Protein AF-A0A2E4S2G3-F1 (afdb_monomer)

Mean predicted aligned error: 15.34 Å

Sequence (545 aa):
MKIKRIRISRFRSIFEADEELLDFNVMVGQNNHGKTNIFEAIHWFFKGYGRGETVENIRFCEADTNEPVSVELTFTGLQQAIDEMSNATKQRALRELLADSDQIIIRRNSDQEGGKKRELWVDSSETWQNPMGADGTWGDLLPALEYIHTSVRLSDVGGYKKSSPISEMLSGVLVAIIESNPLYGEFKAKFSELFGSDDSAVRVKLNEIGDRVQVYLQKQFPDGANVRFDVQNPVFDDLLKNFETEIDDGVVTAAEAKGDGMQRALMLSIVQAYADHRRESELARKFIFLIDEAELHLHPTAQRALKTALMEIAEQGEQVLVNTHSSVLVTDDAPQQRLFQVRKNAGRTSFSAIGVAEKQSIVFELLGGSPADLLLPRNFIIVEGRSDCEFLRCIIRRFYPEEGQGIEVLFAGGDIEEQERSLHAVHKMLVPITSSANPIYKERVVVLCDLPNDTPRVQQKYSQFRAGYPYLSVDQQLFILPKHSIEEYYPAPWTKNADEVREMTGPGQKVGYASEVANEITLQDFEAQMPVVADCIRSSIQLAF

Secondary structure (DSSP, 8-state):
-EEEEEEEEEETTEEEEEEE--SEEEEE--TTSSHHHHHHHHHHHHH-S-TT--HHHHB-TTS-TTSPPEEEEEEE-HHHHHHT-S-HHHHHHHHHHHTT-SEEEEEEETTSTTTT-EEEEEGGGTEEE-TTSTHHHHHHHSPEEEEE-TT--HHHHSS--TT-HHHHHHHHHHHHHHHT-HHHHHHHHHHHHHHT-TT-HHHHHHHHHHHHHHHHHHTT--SS-------PPPPHHHHHTT---EEESSSEEEGGGS-HHHHHHHHHHHHHHHHHHHHHTT----EEEEETTTTTT--HHHHHHHHHHHHHHHHTT-EEEEEE--HHHHHS--TTEEEEEEEEETTEEEEEEPPHHHHHHHHHHHHTSSTTTTT--SEEEEESSHHHHHHHHHHHHHH-TTTTTTEEEEE----TT-HHHHHHHHHHHHHHHHSTT--TTTTT-EEEEPPPPS-HHHHHHHHHHHHH-HHHHHTT-EEE-SSSSSTTTSPTTSPPPHHHHHH--STTHHHHHHHHHHHH--HHHHHHH-HHHHHHHHHHHHTT-

pLDDT: mean 82.02, std 11.65, range [42.62, 98.19]

Radius of gyration: 34.07 Å; Cα contacts (8 Å, |Δi|>4): 837; chains: 1; bounding box: 75×56×113 Å

Structure (mmCIF, N/CA/C/O backbone):
data_AF-A0A2E4S2G3-F1
#
_entry.id   AF-A0A2E4S2G3-F1
#
loop_
_atom_site.group_PDB
_atom_site.id
_atom_site.type_symbol
_atom_site.label_atom_id
_atom_site.label_alt_id
_atom_site.label_comp_id
_atom_site.label_asym_id
_atom_site.label_entity_id
_atom_site.label_seq_id
_atom_site.pdbx_PDB_ins_code
_atom_site.Cartn_x
_atom_site.Cartn_y
_atom_site.Cartn_z
_atom_site.occupancy
_atom_site.B_iso_or_equiv
_atom_site.auth_seq_id
_atom_site.auth_comp_id
_atom_site.auth_asym_id
_atom_site.auth_atom_id
_atom_site.pdbx_PDB_model_num
ATOM 1 N N . MET A 1 1 ? -18.043 -8.458 7.275 1.00 88.56 1 MET A N 1
ATOM 2 C CA . MET A 1 1 ? -18.234 -7.103 6.705 1.00 88.56 1 MET A CA 1
ATOM 3 C C . MET A 1 1 ? -16.923 -6.491 6.244 1.00 88.56 1 MET A C 1
ATOM 5 O O . MET A 1 1 ? -15.903 -6.753 6.870 1.00 88.56 1 MET A O 1
ATOM 9 N N . LYS A 1 2 ? -16.974 -5.631 5.219 1.00 93.25 2 LYS A N 1
ATOM 10 C CA . LYS A 1 2 ? -15.844 -4.836 4.692 1.00 93.25 2 LYS A CA 1
ATOM 11 C C . LYS A 1 2 ? -16.297 -3.403 4.387 1.00 93.25 2 LYS A C 1
ATOM 13 O O . LYS A 1 2 ? -17.487 -3.194 4.164 1.00 93.25 2 LYS A O 1
ATOM 18 N N . ILE A 1 3 ? -15.389 -2.425 4.369 1.00 96.69 3 ILE A N 1
ATOM 19 C CA . ILE A 1 3 ? -15.693 -1.053 3.928 1.00 96.69 3 ILE A CA 1
ATOM 20 C C . ILE A 1 3 ? -15.823 -1.052 2.404 1.00 96.69 3 ILE A C 1
ATOM 22 O O . ILE A 1 3 ? -14.866 -1.335 1.692 1.00 96.69 3 ILE A O 1
ATOM 26 N N . LYS A 1 4 ? -16.989 -0.680 1.887 1.00 96.88 4 LYS A N 1
ATOM 27 C CA . LYS A 1 4 ? -17.246 -0.530 0.454 1.00 96.88 4 LYS A CA 1
ATOM 28 C C . LYS A 1 4 ? -16.969 0.880 -0.056 1.00 96.88 4 LYS A C 1
ATOM 30 O O . LYS A 1 4 ? -16.568 1.043 -1.205 1.00 96.88 4 LYS A O 1
ATOM 35 N N . ARG A 1 5 ? -17.190 1.900 0.772 1.00 97.69 5 ARG A N 1
ATOM 36 C CA . ARG A 1 5 ? -17.031 3.311 0.399 1.00 97.69 5 ARG A CA 1
ATOM 37 C C . ARG A 1 5 ? -16.612 4.136 1.603 1.00 97.69 5 ARG A C 1
ATOM 39 O O . ARG A 1 5 ? -17.087 3.884 2.710 1.00 97.69 5 ARG A O 1
ATOM 46 N N . ILE A 1 6 ? -15.742 5.109 1.370 1.00 97.94 6 ILE A N 1
ATOM 47 C CA . ILE A 1 6 ? -15.262 6.058 2.368 1.00 97.94 6 ILE A CA 1
ATOM 48 C C . ILE A 1 6 ? -15.567 7.483 1.917 1.00 97.94 6 ILE A C 1
ATOM 50 O O . ILE A 1 6 ? -15.241 7.874 0.799 1.00 97.94 6 ILE A O 1
ATOM 54 N N . ARG A 1 7 ? -16.156 8.262 2.822 1.00 98.19 7 ARG A N 1
ATOM 55 C CA . ARG A 1 7 ? -16.374 9.698 2.681 1.00 98.19 7 ARG A CA 1
ATOM 56 C C . ARG A 1 7 ? -15.722 10.435 3.835 1.00 98.19 7 ARG A C 1
ATOM 58 O O . ARG A 1 7 ? -15.984 10.139 4.998 1.00 98.19 7 ARG A O 1
ATOM 65 N N . ILE A 1 8 ? -14.862 11.390 3.512 1.00 97.62 8 ILE A N 1
ATOM 66 C CA . ILE A 1 8 ? -14.138 12.206 4.488 1.00 97.62 8 ILE A CA 1
ATOM 67 C C . ILE A 1 8 ? -14.486 13.663 4.228 1.00 97.62 8 ILE A C 1
ATOM 69 O O . ILE A 1 8 ? -14.394 14.130 3.096 1.00 97.62 8 ILE A O 1
ATOM 73 N N . SER A 1 9 ? -14.826 14.399 5.280 1.00 96.25 9 SER A N 1
ATOM 74 C CA . SER A 1 9 ? -15.109 15.830 5.218 1.00 96.25 9 SER A CA 1
ATOM 75 C C . SER A 1 9 ? -14.334 16.559 6.313 1.00 96.25 9 SER A C 1
ATOM 77 O O . SER A 1 9 ? -14.427 16.215 7.492 1.00 96.25 9 SER A O 1
ATOM 79 N N . ARG A 1 10 ? -13.579 17.586 5.909 1.00 95.69 10 ARG A N 1
ATOM 80 C CA . ARG A 1 10 ? -12.846 18.521 6.784 1.00 95.69 10 ARG A CA 1
ATOM 81 C C . ARG A 1 10 ? -11.845 17.878 7.745 1.00 95.69 10 ARG A C 1
ATOM 83 O O . ARG A 1 10 ? -11.639 18.384 8.844 1.00 95.69 10 ARG A O 1
ATOM 90 N N . PHE A 1 11 ? -11.175 16.811 7.325 1.00 95.31 11 PHE A N 1
ATOM 91 C CA . PHE A 1 11 ? -10.205 16.097 8.153 1.00 95.31 11 PHE A CA 1
ATOM 92 C C . PHE A 1 11 ? -8.759 16.438 7.760 1.00 95.31 11 PHE A C 1
ATOM 94 O O . PHE A 1 11 ? -8.279 16.047 6.698 1.00 95.31 11 PHE A O 1
ATOM 101 N N . ARG A 1 12 ? -8.022 17.128 8.633 1.00 94.56 12 ARG A N 1
ATOM 102 C CA . ARG A 1 12 ? -6.607 17.517 8.492 1.00 94.56 12 ARG A CA 1
ATOM 103 C C . ARG A 1 12 ? -6.299 18.219 7.168 1.00 94.56 12 ARG A C 1
ATOM 105 O O . ARG A 1 12 ? -6.559 19.402 7.037 1.00 94.56 12 ARG A O 1
ATOM 112 N N . SER A 1 13 ? -5.716 17.540 6.181 1.00 94.69 13 SER A N 1
ATOM 113 C CA . SER A 1 13 ? -5.469 18.127 4.851 1.00 94.69 13 SER A CA 1
ATOM 114 C C . SER A 1 13 ? -6.558 17.796 3.828 1.00 94.69 13 SER A C 1
ATOM 116 O O . SER A 1 13 ? -6.514 18.306 2.714 1.00 94.69 13 SER A O 1
ATOM 118 N N . ILE A 1 14 ? -7.528 16.954 4.180 1.00 95.94 14 ILE A N 1
ATOM 119 C CA . ILE A 1 14 ? -8.613 16.497 3.313 1.00 95.94 14 ILE A CA 1
ATOM 120 C C . ILE A 1 14 ? -9.820 17.412 3.526 1.00 95.94 14 ILE A C 1
ATOM 122 O O . ILE A 1 14 ? -10.479 17.376 4.566 1.00 95.94 14 ILE A O 1
ATOM 126 N N . PHE A 1 15 ? -10.113 18.243 2.528 1.00 94.50 15 PHE A N 1
ATOM 127 C CA . PHE A 1 15 ? -11.312 19.079 2.538 1.00 94.50 15 PHE A CA 1
ATOM 128 C C . PHE A 1 15 ? -12.563 18.222 2.318 1.00 94.50 15 PHE A C 1
ATOM 130 O O . PHE A 1 15 ? -13.515 18.305 3.094 1.00 94.50 15 PHE A O 1
ATOM 137 N N . GLU A 1 16 ? -12.527 17.376 1.291 1.00 95.12 16 GLU A N 1
ATOM 138 C CA . GLU A 1 16 ? -13.563 16.411 0.942 1.00 95.12 16 GLU A CA 1
ATOM 139 C C . GLU A 1 16 ? -12.926 15.263 0.148 1.00 95.12 16 GLU A C 1
ATOM 141 O O . GLU A 1 16 ? -12.012 15.499 -0.647 1.00 95.12 16 GLU A O 1
ATOM 146 N N . ALA A 1 17 ? -13.381 14.036 0.376 1.00 96.25 17 ALA A N 1
ATOM 147 C CA . ALA A 1 17 ? -13.040 12.877 -0.436 1.00 96.25 17 ALA A CA 1
ATOM 148 C C . ALA A 1 17 ? -14.184 11.863 -0.404 1.00 96.25 17 ALA A C 1
ATOM 150 O O . ALA A 1 17 ? -14.823 11.703 0.636 1.00 96.25 17 ALA A O 1
ATOM 151 N N . ASP A 1 18 ? -14.417 11.180 -1.521 1.00 97.31 18 ASP A N 1
ATOM 152 C CA . ASP A 1 18 ? -15.487 10.198 -1.671 1.00 97.31 18 ASP A CA 1
ATOM 153 C C . ASP A 1 18 ? -15.059 9.106 -2.656 1.00 97.31 18 ASP A C 1
ATOM 155 O O . ASP A 1 18 ? -15.034 9.328 -3.864 1.00 97.31 18 ASP A O 1
ATOM 159 N N . GLU A 1 19 ? -14.692 7.937 -2.135 1.00 97.31 19 GLU A N 1
ATOM 160 C CA . GLU A 1 19 ? -14.089 6.869 -2.931 1.00 97.31 19 GLU A CA 1
ATOM 161 C C . GLU A 1 19 ? -14.604 5.485 -2.529 1.00 97.31 19 GLU A C 1
ATOM 163 O O . GLU A 1 19 ? -14.859 5.188 -1.359 1.00 97.31 19 GLU A O 1
ATOM 168 N N . GLU A 1 20 ? -14.733 4.603 -3.517 1.00 96.75 20 GLU A N 1
ATOM 169 C CA . GLU A 1 20 ? -15.118 3.207 -3.311 1.00 96.75 20 GLU A CA 1
ATOM 170 C C . GLU A 1 20 ? -13.898 2.309 -3.128 1.00 96.75 20 GLU A C 1
ATOM 172 O O . GLU A 1 20 ? -12.987 2.321 -3.950 1.00 96.75 20 GLU A O 1
ATOM 177 N N . LEU A 1 21 ? -13.928 1.433 -2.132 1.00 96.44 21 LEU A N 1
ATOM 178 C CA . LEU A 1 21 ? -12.846 0.506 -1.817 1.00 96.44 21 LEU A CA 1
ATOM 179 C C . LEU A 1 21 ? -13.147 -0.917 -2.320 1.00 96.44 21 LEU A C 1
ATOM 181 O O . LEU A 1 21 ? -14.303 -1.295 -2.543 1.00 96.44 21 LEU A O 1
ATOM 185 N N . LEU A 1 22 ? -12.083 -1.699 -2.499 1.00 95.19 22 LEU A N 1
ATOM 186 C CA . LEU A 1 22 ? -12.114 -3.150 -2.719 1.00 95.19 22 LEU A CA 1
ATOM 187 C C . LEU A 1 22 ? -11.501 -3.885 -1.516 1.00 95.19 22 LEU A C 1
ATOM 189 O O . LEU A 1 22 ? -11.355 -3.310 -0.434 1.00 95.19 22 LEU A O 1
ATOM 193 N N . ASP A 1 23 ? -11.159 -5.158 -1.690 1.00 94.25 23 ASP A N 1
ATOM 194 C CA . ASP A 1 23 ? -10.577 -5.990 -0.637 1.00 94.25 23 ASP A CA 1
ATOM 195 C C . ASP A 1 23 ? -9.110 -5.627 -0.378 1.00 94.25 23 ASP A C 1
ATOM 197 O O . ASP A 1 23 ? -8.688 -5.567 0.775 1.00 94.25 23 ASP A O 1
ATOM 201 N N . PHE A 1 24 ? -8.362 -5.295 -1.436 1.00 94.75 24 PHE A N 1
ATOM 202 C CA . PHE A 1 24 ? -6.985 -4.817 -1.355 1.00 94.75 24 PHE A CA 1
ATOM 203 C C . PHE A 1 24 ? -6.878 -3.410 -1.956 1.00 94.75 24 PHE A C 1
ATOM 205 O O . PHE A 1 24 ? -7.146 -3.202 -3.138 1.00 94.75 24 PHE A O 1
ATOM 212 N N . ASN A 1 25 ? -6.499 -2.413 -1.160 1.00 95.75 25 ASN A N 1
ATOM 213 C CA . ASN A 1 25 ? -6.420 -1.019 -1.603 1.00 95.75 25 ASN A CA 1
ATOM 214 C C . ASN A 1 25 ? -5.016 -0.479 -1.374 1.00 95.75 25 ASN A C 1
ATOM 216 O O . ASN A 1 25 ? -4.486 -0.601 -0.274 1.00 95.75 25 ASN A O 1
ATOM 220 N N . VAL A 1 26 ? -4.429 0.150 -2.389 1.00 94.44 26 VAL A N 1
ATOM 221 C CA . VAL A 1 26 ? -3.081 0.718 -2.304 1.00 94.44 26 VAL A CA 1
ATOM 222 C C . VAL A 1 26 ? -3.136 2.210 -2.599 1.00 94.44 26 VAL A C 1
ATOM 224 O O . VAL A 1 26 ? -3.452 2.625 -3.713 1.00 94.44 26 VAL A O 1
ATOM 227 N N . MET A 1 27 ? -2.812 3.018 -1.598 1.00 94.75 27 MET A N 1
ATOM 228 C CA . MET A 1 27 ? -2.711 4.467 -1.675 1.00 94.75 27 MET A CA 1
ATOM 229 C C . MET A 1 27 ? -1.272 4.858 -1.995 1.00 94.75 27 MET A C 1
ATOM 231 O O . MET A 1 27 ? -0.350 4.610 -1.222 1.00 94.75 27 MET A O 1
ATOM 235 N N . VAL A 1 28 ? -1.089 5.511 -3.132 1.00 92.06 28 VAL A N 1
ATOM 236 C CA . VAL A 1 28 ? 0.209 5.830 -3.716 1.00 92.06 28 VAL A CA 1
ATOM 237 C C . VAL A 1 28 ? 0.354 7.330 -3.861 1.00 92.06 28 VAL A C 1
ATOM 239 O O . VAL A 1 28 ? -0.552 7.996 -4.346 1.00 92.06 28 VAL A O 1
ATOM 242 N N . GLY A 1 29 ? 1.502 7.886 -3.502 1.00 87.00 29 GLY A N 1
ATOM 243 C CA . GLY A 1 29 ? 1.764 9.308 -3.716 1.00 87.00 29 GLY A CA 1
ATOM 244 C C . GLY A 1 29 ? 2.917 9.809 -2.873 1.00 87.00 29 GLY A C 1
ATOM 245 O O . GLY A 1 29 ? 3.297 9.159 -1.907 1.00 87.00 29 GLY A O 1
ATOM 246 N N . GLN A 1 30 ? 3.462 10.970 -3.220 1.00 82.94 30 GLN A N 1
ATOM 247 C CA . GLN A 1 30 ? 4.662 11.549 -2.611 1.00 82.94 30 GLN A CA 1
ATOM 248 C C . GLN A 1 30 ? 4.543 11.864 -1.112 1.00 82.94 30 GLN A C 1
ATOM 250 O O . GLN A 1 30 ? 3.463 11.859 -0.505 1.00 82.94 30 GLN A O 1
ATOM 255 N N . ASN A 1 31 ? 5.701 12.040 -0.463 1.00 83.19 31 ASN A N 1
ATOM 256 C CA . ASN A 1 31 ? 5.769 12.263 0.980 1.00 83.19 31 ASN A CA 1
ATOM 257 C C . ASN A 1 31 ? 5.012 13.548 1.324 1.00 83.19 31 ASN A C 1
ATOM 259 O O . ASN A 1 31 ? 4.954 14.473 0.514 1.00 83.19 31 ASN A O 1
ATOM 263 N N . ASN A 1 32 ? 4.386 13.608 2.503 1.00 83.81 32 ASN A N 1
ATOM 264 C CA . ASN A 1 32 ? 3.630 14.786 2.956 1.00 83.81 32 ASN A CA 1
ATOM 265 C C . ASN A 1 32 ? 2.383 15.154 2.101 1.00 83.81 32 ASN A C 1
ATOM 267 O O . ASN A 1 32 ? 1.794 16.225 2.269 1.00 83.81 32 ASN A O 1
ATOM 271 N N . HIS A 1 33 ? 1.929 14.264 1.206 1.00 89.56 33 HIS A N 1
ATOM 272 C CA . HIS A 1 33 ? 0.718 14.487 0.400 1.00 89.56 33 HIS A CA 1
ATOM 273 C C . HIS A 1 33 ? -0.584 14.090 1.111 1.00 89.56 33 HIS A C 1
ATOM 275 O O . HIS A 1 33 ? -1.664 14.356 0.594 1.00 89.56 33 HIS A O 1
ATOM 281 N N . GLY A 1 34 ? -0.503 13.521 2.319 1.00 89.69 34 GLY A N 1
ATOM 282 C CA . GLY A 1 34 ? -1.664 13.223 3.164 1.00 89.69 34 GLY A CA 1
ATOM 283 C C . GLY A 1 34 ? -2.180 11.783 3.094 1.00 89.69 34 GLY A C 1
ATOM 284 O O . GLY A 1 34 ? -3.299 11.543 3.531 1.00 89.69 34 GLY A O 1
ATOM 285 N N . LYS A 1 35 ? -1.380 10.820 2.609 1.00 92.62 35 LYS A N 1
ATOM 286 C CA . LYS A 1 35 ? -1.728 9.383 2.640 1.00 92.62 35 LYS A CA 1
ATOM 287 C C . LYS A 1 35 ? -2.080 8.904 4.049 1.00 92.62 35 LYS A C 1
ATOM 289 O O . LYS A 1 35 ? -3.156 8.357 4.261 1.00 92.62 35 LYS A O 1
ATOM 294 N N . THR A 1 36 ? -1.220 9.207 5.020 1.00 92.94 36 THR A N 1
ATOM 295 C CA . THR A 1 36 ? -1.452 8.893 6.434 1.00 92.94 36 THR A CA 1
ATOM 296 C C . THR A 1 36 ? -2.723 9.570 6.953 1.00 92.94 36 THR A C 1
ATOM 298 O O . THR A 1 36 ? -3.463 8.953 7.700 1.00 92.94 36 THR A O 1
ATOM 301 N N . ASN A 1 37 ? -3.088 10.773 6.483 1.00 94.31 37 ASN A N 1
ATOM 302 C CA . ASN A 1 37 ? -4.339 11.426 6.905 1.00 94.31 37 ASN A CA 1
ATOM 303 C C . ASN A 1 37 ? -5.600 10.640 6.505 1.00 94.31 37 ASN A C 1
ATOM 305 O O . ASN A 1 37 ? -6.600 10.730 7.210 1.00 94.31 37 ASN A O 1
ATOM 309 N N . ILE A 1 38 ? -5.555 9.853 5.423 1.00 96.06 38 ILE A N 1
ATOM 310 C CA . ILE A 1 38 ? -6.656 8.954 5.038 1.00 96.06 38 ILE A CA 1
ATOM 311 C C . ILE A 1 38 ? -6.795 7.832 6.076 1.00 96.06 38 ILE A C 1
ATOM 313 O O . ILE A 1 38 ? -7.898 7.545 6.538 1.00 96.06 38 ILE A O 1
ATOM 317 N N . PHE A 1 39 ? -5.680 7.226 6.490 1.00 95.62 39 PHE A N 1
ATOM 318 C CA . PHE A 1 39 ? -5.677 6.166 7.507 1.00 95.62 39 PHE A CA 1
ATOM 319 C C . PHE A 1 39 ? -6.069 6.694 8.878 1.00 95.62 39 PHE A C 1
ATOM 321 O O . PHE A 1 39 ? -6.838 6.056 9.585 1.00 95.62 39 PHE A O 1
ATOM 328 N N . GLU A 1 40 ? -5.625 7.896 9.216 1.00 94.19 40 GLU A N 1
ATOM 329 C CA . GLU A 1 40 ? -5.965 8.578 10.460 1.00 94.19 40 GLU A CA 1
ATOM 330 C C . GLU A 1 40 ? -7.454 8.931 10.527 1.00 94.19 40 GLU A C 1
ATOM 332 O O . GLU A 1 40 ? -8.051 8.845 11.597 1.00 94.19 40 GLU A O 1
ATOM 337 N N . ALA A 1 41 ? -8.085 9.252 9.392 1.00 95.75 41 ALA A N 1
ATOM 338 C CA . ALA A 1 41 ? -9.531 9.452 9.315 1.00 95.75 41 ALA A CA 1
ATOM 339 C C . ALA A 1 41 ? -10.299 8.150 9.607 1.00 95.75 41 ALA A C 1
ATOM 341 O O . ALA A 1 41 ? -11.246 8.148 10.399 1.00 95.75 41 ALA A O 1
ATOM 342 N N . ILE A 1 42 ? -9.861 7.024 9.028 1.00 96.25 42 ILE A N 1
ATOM 343 C CA . ILE A 1 42 ? -10.426 5.694 9.318 1.00 96.25 42 ILE A CA 1
ATOM 344 C C . ILE A 1 42 ? -10.176 5.324 10.785 1.00 96.25 42 ILE A C 1
ATOM 346 O O . ILE A 1 42 ? -11.089 4.902 11.492 1.00 96.25 42 ILE A O 1
ATOM 350 N N . HIS A 1 43 ? -8.961 5.530 11.283 1.00 93.50 43 HIS A N 1
ATOM 351 C CA . HIS A 1 43 ? -8.602 5.256 12.667 1.00 93.50 43 HIS A CA 1
ATOM 352 C C . HIS A 1 43 ? -9.463 6.062 13.647 1.00 93.50 43 HIS A C 1
ATOM 354 O O . HIS A 1 43 ? -10.034 5.487 14.577 1.00 93.50 43 HIS A O 1
ATOM 360 N N . TRP A 1 44 ? -9.653 7.361 13.394 1.00 93.50 44 TRP A N 1
ATOM 361 C CA . TRP A 1 44 ? -10.540 8.217 14.179 1.00 93.50 44 TRP A CA 1
ATOM 362 C C . TRP A 1 44 ? -11.990 7.726 14.145 1.00 93.50 44 TRP A C 1
ATOM 364 O O . TRP A 1 44 ? -12.641 7.679 15.189 1.00 93.50 44 TRP A O 1
ATOM 374 N N . PHE A 1 45 ? -12.496 7.274 12.993 1.00 94.00 45 PHE A N 1
ATOM 375 C CA . PHE A 1 45 ? -13.824 6.661 12.912 1.00 94.00 45 PHE A CA 1
ATOM 376 C C . PHE A 1 45 ? -13.973 5.478 13.892 1.00 94.00 45 PHE A C 1
ATOM 378 O O . PHE A 1 45 ? -14.968 5.404 14.625 1.00 94.00 45 PHE A O 1
ATOM 385 N N . PHE A 1 46 ? -12.983 4.582 13.961 1.00 90.31 46 PHE A N 1
ATOM 386 C CA . PHE A 1 46 ? -13.041 3.389 14.815 1.00 90.31 46 PHE A CA 1
ATOM 387 C C . PHE A 1 46 ? -12.752 3.667 16.295 1.00 90.31 46 PHE A C 1
ATOM 389 O O . PHE A 1 46 ? -13.466 3.143 17.152 1.00 90.31 46 PHE A O 1
ATOM 396 N N . LYS A 1 47 ? -11.722 4.459 16.609 1.00 87.81 47 LYS A N 1
ATOM 397 C CA . LYS A 1 47 ? -11.190 4.622 17.975 1.00 87.81 47 LYS A CA 1
ATOM 398 C C . LYS A 1 47 ? -11.576 5.950 18.637 1.00 87.81 47 LYS A C 1
ATOM 400 O O . LYS A 1 47 ? -11.502 6.056 19.858 1.00 87.81 47 LYS A O 1
ATOM 405 N N . GLY A 1 48 ? -12.045 6.934 17.869 1.00 89.06 48 GLY A N 1
ATOM 406 C CA . GLY A 1 48 ? -12.286 8.294 18.350 1.00 89.06 48 GLY A CA 1
ATOM 407 C C . GLY A 1 48 ? -10.986 9.068 18.575 1.00 89.06 48 GLY A C 1
ATOM 408 O O . GLY A 1 48 ? -9.967 8.768 17.959 1.00 89.06 48 GLY A O 1
ATOM 409 N N . TYR A 1 49 ? -11.034 10.083 19.439 1.00 86.50 49 TYR A N 1
ATOM 410 C CA . TYR A 1 49 ? -9.872 10.919 19.751 1.00 86.50 49 TYR A CA 1
ATOM 411 C C . TYR A 1 49 ? -8.819 10.181 20.573 1.00 86.50 49 TYR A C 1
ATOM 413 O O . TYR A 1 49 ? -9.137 9.492 21.548 1.00 86.50 49 TYR A O 1
ATOM 421 N N . GLY A 1 50 ? -7.554 10.412 20.226 1.00 80.50 50 GLY A N 1
ATOM 422 C CA . GLY A 1 50 ? -6.420 10.034 21.056 1.00 80.50 50 GLY A CA 1
ATOM 423 C C . GLY A 1 50 ? -6.388 10.774 22.400 1.00 80.50 50 GLY A C 1
ATOM 424 O O . GLY A 1 50 ? -7.109 11.744 22.651 1.00 80.50 50 GLY A O 1
ATOM 425 N N . ARG A 1 51 ? -5.510 10.331 23.307 1.00 76.88 51 ARG A N 1
ATOM 426 C CA . ARG A 1 51 ? -5.353 10.959 24.627 1.00 76.88 51 ARG A CA 1
ATOM 427 C C . ARG A 1 51 ? -4.859 12.404 24.478 1.00 76.88 51 ARG A C 1
ATOM 429 O O . ARG A 1 51 ? -3.715 12.625 24.104 1.00 76.88 51 ARG A O 1
ATOM 436 N N . GLY A 1 52 ? -5.706 13.367 24.841 1.00 79.25 52 GLY A N 1
ATOM 437 C CA . GLY A 1 52 ? -5.400 14.801 24.739 1.00 79.25 52 GLY A CA 1
ATOM 438 C C . GLY A 1 52 ? -5.629 15.400 23.347 1.00 79.25 52 GLY A C 1
ATOM 439 O O . GLY A 1 52 ? -5.385 16.588 23.166 1.00 79.25 52 GLY A O 1
ATOM 440 N N . GLU A 1 53 ? -6.112 14.605 22.391 1.00 85.44 53 GLU A N 1
ATOM 441 C CA . GLU A 1 53 ? -6.520 15.074 21.068 1.00 85.44 53 GLU A CA 1
ATOM 442 C C . GLU A 1 53 ? -7.943 15.654 21.120 1.00 85.44 53 GLU A C 1
ATOM 444 O O . GLU A 1 53 ? -8.802 15.199 21.879 1.00 85.44 53 GLU A O 1
ATOM 449 N N . THR A 1 54 ? -8.193 16.678 20.310 1.00 87.88 54 THR A N 1
ATOM 450 C CA . THR A 1 54 ? -9.473 17.385 20.187 1.00 87.88 54 THR A CA 1
ATOM 451 C C . THR A 1 54 ? -9.841 17.572 18.716 1.00 87.88 54 THR A C 1
ATOM 453 O O . THR A 1 54 ? -9.012 17.351 17.831 1.00 87.88 54 THR A O 1
ATOM 456 N N . VAL A 1 55 ? -11.068 18.027 18.438 1.00 89.06 55 VAL A N 1
ATOM 457 C CA . VAL A 1 55 ? -11.515 18.330 17.065 1.00 89.06 55 VAL A CA 1
ATOM 458 C C . VAL A 1 55 ? -10.571 19.300 16.351 1.00 89.06 55 VAL A C 1
ATOM 460 O O . VAL A 1 55 ? -10.269 19.106 15.180 1.00 89.06 55 VAL A O 1
ATOM 463 N N . GLU A 1 56 ? -10.017 20.280 17.065 1.00 87.94 56 GLU A N 1
ATOM 464 C CA . GLU A 1 56 ? -9.112 21.281 16.491 1.00 87.94 56 GLU A CA 1
ATOM 465 C C . GLU A 1 56 ? -7.788 20.675 16.007 1.00 87.94 56 GLU A C 1
ATOM 467 O O . GLU A 1 56 ? -7.158 21.208 15.099 1.00 87.94 56 GLU A O 1
ATOM 472 N N . ASN A 1 57 ? -7.376 19.526 16.552 1.00 89.75 57 ASN A N 1
ATOM 473 C CA . ASN A 1 57 ? -6.181 18.819 16.086 1.00 89.75 57 ASN A CA 1
ATOM 474 C C . ASN A 1 57 ? -6.405 18.082 14.757 1.00 89.75 57 ASN A C 1
ATOM 476 O O . ASN A 1 57 ? -5.442 17.802 14.043 1.00 89.75 57 ASN A O 1
ATOM 480 N N . ILE A 1 58 ? -7.658 17.756 14.431 1.00 91.88 58 ILE A N 1
ATOM 481 C CA . ILE A 1 58 ? -8.024 16.983 13.237 1.00 91.88 58 ILE A CA 1
ATOM 482 C C . ILE A 1 58 ? -8.820 17.796 12.215 1.00 91.88 58 ILE A C 1
ATOM 484 O O . ILE A 1 58 ? -9.100 17.286 11.135 1.00 91.88 58 ILE A O 1
ATOM 488 N N . ARG A 1 59 ? -9.195 19.037 12.528 1.00 92.69 59 ARG A N 1
ATOM 489 C CA . ARG A 1 59 ? -9.958 19.924 11.648 1.00 92.69 59 ARG A CA 1
ATOM 490 C C . ARG A 1 59 ? -9.106 20.383 10.469 1.00 92.69 59 ARG A C 1
ATOM 492 O O . ARG A 1 59 ? -7.917 20.670 10.605 1.00 92.69 59 ARG A O 1
ATOM 499 N N . PHE A 1 60 ? -9.729 20.470 9.298 1.00 91.38 60 PHE A N 1
ATOM 500 C CA . PHE A 1 60 ? -9.110 21.091 8.135 1.00 91.38 60 PHE A CA 1
ATOM 501 C C . PHE A 1 60 ? -8.838 22.576 8.387 1.00 91.38 60 PHE A C 1
ATOM 503 O O . PHE A 1 60 ? -9.726 23.300 8.822 1.00 91.38 60 PHE A O 1
ATOM 510 N N . CYS A 1 61 ? -7.617 23.039 8.112 1.00 83.69 61 CYS A N 1
ATOM 511 C CA . CYS A 1 61 ? -7.141 24.342 8.589 1.00 83.69 61 CYS A CA 1
ATOM 512 C C . CYS A 1 61 ? -7.937 25.555 8.076 1.00 83.69 61 CYS A C 1
ATOM 514 O O . CYS A 1 61 ? -7.961 26.576 8.755 1.00 83.69 61 CYS A O 1
ATOM 516 N N . GLU A 1 62 ? -8.582 25.458 6.910 1.00 84.19 62 GLU A N 1
ATOM 517 C CA . GLU A 1 62 ? -9.428 26.532 6.359 1.00 84.19 62 GLU A CA 1
ATOM 518 C C . GLU A 1 62 ? -10.932 26.284 6.581 1.00 84.19 62 GLU A C 1
ATOM 520 O O . GLU A 1 62 ? -11.754 27.019 6.039 1.00 84.19 62 GLU A O 1
ATOM 525 N N . ALA A 1 63 ? -11.311 25.235 7.318 1.00 82.69 63 ALA A N 1
ATOM 526 C CA . ALA A 1 63 ? -12.711 24.957 7.623 1.00 82.69 63 ALA A CA 1
ATOM 527 C C . ALA A 1 63 ? -13.204 25.876 8.744 1.00 82.69 63 ALA A C 1
ATOM 529 O O . ALA A 1 63 ? -12.501 26.094 9.732 1.00 82.69 63 ALA A O 1
ATOM 530 N N . ASP A 1 64 ? -14.435 26.370 8.613 1.00 83.12 64 ASP A N 1
ATOM 531 C CA . ASP A 1 64 ? -15.110 27.100 9.686 1.00 83.12 64 ASP A CA 1
ATOM 532 C C . ASP A 1 64 ? -15.250 26.186 10.920 1.00 83.12 64 ASP A C 1
ATOM 534 O O . ASP A 1 64 ? -15.434 24.971 10.798 1.00 83.12 64 ASP A O 1
ATOM 538 N N . THR A 1 65 ? -15.173 26.751 12.125 1.00 81.12 65 THR A N 1
ATOM 539 C CA . THR A 1 65 ? -15.413 26.005 13.368 1.00 81.12 65 THR A CA 1
ATOM 540 C C . THR A 1 65 ? -16.843 25.471 13.454 1.00 81.12 65 THR A C 1
ATOM 542 O O . THR A 1 65 ? -17.068 24.472 14.138 1.00 81.12 65 THR A O 1
ATOM 545 N N . ASN A 1 66 ? -17.780 26.085 12.723 1.00 82.75 66 ASN A N 1
ATOM 546 C CA . ASN A 1 66 ? -19.169 25.648 12.588 1.00 82.75 66 ASN A CA 1
ATOM 547 C C . ASN A 1 66 ? -19.370 24.504 11.578 1.00 82.75 66 ASN A C 1
ATOM 549 O O . ASN A 1 66 ? -20.452 23.925 11.536 1.00 82.75 66 ASN A O 1
ATOM 553 N N . GLU A 1 67 ? -18.375 24.182 10.745 1.00 87.12 67 GLU A N 1
ATOM 554 C CA . GLU A 1 67 ? -18.449 23.025 9.847 1.00 87.12 67 GLU A CA 1
ATOM 555 C C . GLU A 1 67 ? -17.941 21.771 10.576 1.00 87.12 67 GLU A C 1
ATOM 557 O O . GLU A 1 67 ? -16.789 21.756 11.016 1.00 87.12 67 GLU A O 1
ATOM 562 N N . PRO A 1 68 ? -18.728 20.692 10.712 1.00 90.69 68 PRO A N 1
ATOM 563 C CA . PRO A 1 68 ? -18.250 19.497 11.391 1.00 90.69 68 PRO A CA 1
ATOM 564 C C . PRO A 1 68 ? -17.168 18.756 10.603 1.00 90.69 68 PRO A C 1
ATOM 566 O O . PRO A 1 68 ? -17.229 18.624 9.379 1.00 90.69 68 PRO A O 1
ATOM 569 N N . VAL A 1 69 ? -16.227 18.163 11.336 1.00 94.44 69 VAL A N 1
ATOM 570 C CA . VAL A 1 69 ? -15.360 17.101 10.818 1.00 94.44 69 VAL A CA 1
ATOM 571 C C . VAL A 1 69 ? -16.167 15.809 10.787 1.00 94.44 69 VAL A C 1
ATOM 573 O O . VAL A 1 69 ? -16.802 15.444 11.780 1.00 94.44 69 VAL A O 1
ATOM 576 N N . SER A 1 70 ? -16.156 15.107 9.657 1.00 95.38 70 SER A N 1
ATOM 577 C CA . SER A 1 70 ? -16.973 13.911 9.469 1.00 95.38 70 SER A CA 1
ATOM 578 C C . SER A 1 70 ? -16.237 12.834 8.687 1.00 95.38 70 SER A C 1
ATOM 580 O O . SER A 1 70 ? -15.595 13.113 7.676 1.00 95.38 70 SER A O 1
ATOM 582 N N . VAL A 1 71 ? -16.374 11.589 9.138 1.00 97.00 71 VAL A N 1
ATOM 583 C CA . VAL A 1 71 ? -15.954 10.396 8.398 1.00 97.00 71 VAL A CA 1
ATOM 584 C C . VAL A 1 71 ? -17.139 9.447 8.332 1.00 97.00 71 VAL A C 1
ATOM 586 O O . VAL A 1 71 ? -17.676 9.044 9.365 1.00 97.00 71 VAL A O 1
ATOM 589 N N . GLU A 1 72 ? -17.549 9.113 7.117 1.00 97.00 72 GLU A N 1
ATOM 590 C CA . GLU A 1 72 ? -18.649 8.212 6.796 1.00 97.00 72 GLU A CA 1
ATOM 591 C C . GLU A 1 72 ? -18.096 6.986 6.068 1.00 97.00 72 GLU A C 1
ATOM 593 O O . GLU A 1 72 ? -17.365 7.103 5.085 1.00 97.00 72 GLU A O 1
ATOM 598 N N . LEU A 1 73 ? -18.443 5.802 6.567 1.00 97.44 73 LEU A N 1
ATOM 599 C CA . LEU A 1 73 ? -18.060 4.520 5.996 1.00 97.44 73 LEU A CA 1
ATOM 600 C C . LEU A 1 73 ? -19.320 3.728 5.656 1.00 97.44 73 LEU A C 1
ATOM 602 O O . LEU A 1 73 ? -20.182 3.502 6.508 1.00 97.44 73 LEU A O 1
ATOM 606 N N . THR A 1 74 ? -19.404 3.280 4.407 1.00 96.94 74 THR A N 1
ATOM 607 C CA . THR A 1 74 ? -20.396 2.290 3.976 1.00 96.94 74 THR A CA 1
ATOM 608 C C . THR A 1 74 ? -19.773 0.910 4.085 1.00 96.94 74 THR A C 1
ATOM 610 O O . THR A 1 74 ? -18.716 0.681 3.495 1.00 96.94 74 THR A O 1
ATOM 613 N N . PHE A 1 75 ? -20.414 -0.012 4.796 1.00 95.06 75 PHE A N 1
ATOM 614 C CA . PHE A 1 75 ? -19.988 -1.406 4.905 1.00 95.06 75 PHE A CA 1
ATOM 615 C C . PHE A 1 75 ? -20.919 -2.335 4.119 1.00 95.06 75 PHE A C 1
ATOM 617 O O . PHE A 1 75 ? -22.111 -2.060 4.010 1.00 95.06 75 PHE A O 1
ATOM 624 N N . THR A 1 76 ? -20.376 -3.439 3.604 1.00 93.75 76 THR A N 1
ATOM 625 C CA . THR A 1 76 ? -21.105 -4.552 2.957 1.00 93.75 76 THR A CA 1
ATOM 626 C C . THR A 1 76 ? -20.934 -5.854 3.738 1.00 93.75 76 THR A C 1
ATOM 628 O O . THR A 1 76 ? -19.996 -5.978 4.535 1.00 93.75 76 THR A O 1
ATOM 631 N N . GLY A 1 77 ? -21.792 -6.850 3.489 1.00 90.06 77 GLY A N 1
ATOM 632 C CA . GLY A 1 77 ? -21.814 -8.117 4.224 1.00 90.06 77 GLY A CA 1
ATOM 633 C C . GLY A 1 77 ? -22.466 -7.982 5.599 1.00 90.06 77 GLY A C 1
ATOM 634 O O . GLY A 1 77 ? -22.009 -8.612 6.558 1.00 90.06 77 GLY A O 1
ATOM 635 N N . LEU A 1 78 ? -23.455 -7.089 5.716 1.00 89.25 78 LEU A N 1
ATOM 636 C CA . LEU A 1 78 ? -24.170 -6.809 6.958 1.00 89.25 78 LEU A CA 1
ATOM 637 C C . LEU A 1 78 ? -24.929 -8.041 7.448 1.00 89.25 78 LEU A C 1
ATOM 639 O O . LEU A 1 78 ? -24.864 -8.349 8.635 1.00 89.25 78 LEU A O 1
ATOM 643 N N . GLN A 1 79 ? -25.627 -8.748 6.556 1.00 88.00 79 GLN A N 1
ATOM 644 C CA . GLN A 1 79 ? -26.507 -9.850 6.958 1.00 88.00 79 GLN A CA 1
ATOM 645 C C . GLN A 1 79 ? -25.711 -10.990 7.595 1.00 88.00 79 GLN A C 1
ATOM 647 O O . GLN A 1 79 ? -26.036 -11.440 8.691 1.00 88.00 79 GLN A O 1
ATOM 652 N N . GLN A 1 80 ? -24.590 -11.362 6.974 1.00 86.12 80 GLN A N 1
ATOM 653 C CA . GLN A 1 80 ? -23.668 -12.342 7.544 1.00 86.12 80 GLN A CA 1
ATOM 654 C C . GLN A 1 80 ? -23.132 -11.892 8.912 1.00 86.12 80 GLN A C 1
ATOM 656 O O . GLN A 1 80 ? -23.104 -12.679 9.854 1.00 86.12 80 GLN A O 1
ATOM 661 N N . ALA A 1 81 ? -22.742 -10.621 9.055 1.00 84.88 81 ALA A N 1
ATOM 662 C CA . ALA A 1 81 ? -22.236 -10.131 10.334 1.00 84.88 81 ALA A CA 1
ATOM 663 C C . ALA A 1 81 ? -23.309 -10.112 11.428 1.00 84.88 81 ALA A C 1
ATOM 665 O O . ALA A 1 81 ? -22.983 -10.374 12.579 1.00 84.88 81 ALA A O 1
ATOM 666 N N . ILE A 1 82 ? -24.572 -9.837 11.083 1.00 85.31 82 ILE A N 1
ATOM 667 C CA . ILE A 1 82 ? -25.712 -9.954 12.000 1.00 85.31 82 ILE A CA 1
ATOM 668 C C . ILE A 1 82 ? -25.900 -11.415 12.435 1.00 85.31 82 ILE A C 1
ATOM 670 O O . ILE A 1 82 ? -26.171 -11.668 13.609 1.00 85.31 82 ILE A O 1
ATOM 674 N N . ASP A 1 83 ? -25.755 -12.380 11.528 1.00 84.12 83 ASP A N 1
ATOM 675 C CA . ASP A 1 83 ? -25.894 -13.814 11.823 1.00 84.12 83 ASP A CA 1
ATOM 676 C C . ASP A 1 83 ? -24.824 -14.326 12.789 1.00 84.12 83 ASP A C 1
ATOM 678 O O . ASP A 1 83 ? -25.119 -15.130 13.672 1.00 84.12 83 ASP A O 1
ATOM 682 N N . GLU A 1 84 ? -23.609 -13.799 12.664 1.00 79.88 84 GLU A N 1
ATOM 683 C CA . GLU A 1 84 ? -22.441 -14.150 13.474 1.00 79.88 84 GLU A CA 1
ATOM 684 C C . GLU A 1 84 ? -22.391 -13.416 14.836 1.00 79.88 84 GLU A C 1
ATOM 686 O O . GLU A 1 84 ? -21.499 -13.670 15.650 1.00 79.88 84 GLU A O 1
ATOM 691 N N . MET A 1 85 ? -23.341 -12.515 15.130 1.00 78.94 85 MET A N 1
ATOM 692 C CA . MET A 1 85 ? -23.371 -11.786 16.405 1.00 78.94 85 MET A CA 1
ATOM 693 C C . MET A 1 85 ? -23.661 -12.704 17.596 1.00 78.94 85 MET A C 1
ATOM 695 O O . MET A 1 85 ? -24.652 -13.429 17.632 1.00 78.94 85 MET A O 1
ATOM 699 N N . SER A 1 86 ? -22.878 -12.552 18.665 1.00 75.31 86 SER A N 1
ATOM 700 C CA . SER A 1 86 ? -23.069 -13.299 19.917 1.00 75.31 86 SER A CA 1
ATOM 701 C C . SER A 1 86 ? -24.296 -12.859 20.733 1.00 75.31 86 SER A C 1
ATOM 703 O O . SER A 1 86 ? -24.835 -13.634 21.523 1.00 75.31 86 SER A O 1
ATOM 705 N N . ASN A 1 87 ? -24.756 -11.611 20.576 1.00 80.19 87 ASN A N 1
ATOM 706 C CA . ASN A 1 87 ? -25.852 -11.043 21.364 1.00 80.19 87 ASN A CA 1
ATOM 707 C C . ASN A 1 87 ? -27.186 -11.072 20.599 1.00 80.19 87 ASN A C 1
ATOM 709 O O . ASN A 1 87 ? -27.467 -10.186 19.789 1.00 80.19 87 ASN A O 1
ATOM 713 N N . ALA A 1 88 ? -28.045 -12.038 20.937 1.00 80.75 88 ALA A N 1
ATOM 714 C CA . ALA A 1 88 ? -29.341 -12.253 20.284 1.00 80.75 88 ALA A CA 1
ATOM 715 C C . ALA A 1 88 ? -30.298 -11.042 20.353 1.00 80.75 88 ALA A C 1
ATOM 717 O O . ALA A 1 88 ? -31.079 -10.802 19.430 1.00 80.75 88 ALA A O 1
ATOM 718 N N . THR A 1 89 ? -30.241 -10.243 21.425 1.00 79.88 89 THR A N 1
ATOM 719 C CA . THR A 1 89 ? -31.086 -9.046 21.577 1.00 79.88 89 THR A CA 1
ATOM 720 C C . THR A 1 89 ? -30.667 -7.949 20.601 1.00 79.88 89 THR A C 1
ATOM 722 O O . THR A 1 89 ? -31.518 -7.370 19.925 1.00 79.88 89 THR A O 1
ATOM 725 N N . LYS A 1 90 ? -29.356 -7.685 20.491 1.00 79.44 90 LYS A N 1
ATOM 726 C CA . LYS A 1 90 ? -28.803 -6.724 19.521 1.00 79.44 90 LYS A CA 1
ATOM 727 C C . LYS A 1 90 ? -29.042 -7.197 18.085 1.00 79.44 90 LYS A C 1
ATOM 729 O O . LYS A 1 90 ? -29.442 -6.399 17.244 1.00 79.44 90 LYS A O 1
ATOM 734 N N . GLN A 1 91 ? -28.862 -8.494 17.833 1.00 82.88 91 GLN A N 1
ATOM 735 C CA . GLN A 1 91 ? -29.114 -9.125 16.538 1.00 82.88 91 GLN A CA 1
ATOM 736 C C . GLN A 1 91 ? -30.554 -8.887 16.063 1.00 82.88 91 GLN A C 1
ATOM 738 O O . GLN A 1 91 ? -30.768 -8.400 14.954 1.00 82.88 91 GLN A O 1
ATOM 743 N N . ARG A 1 92 ? -31.552 -9.174 16.911 1.00 83.38 92 ARG A N 1
ATOM 744 C CA . ARG A 1 92 ? -32.966 -8.964 16.569 1.00 83.38 92 ARG A CA 1
ATOM 745 C C . ARG A 1 92 ? -33.276 -7.498 16.273 1.00 83.38 92 ARG A C 1
ATOM 747 O O . ARG A 1 92 ? -33.960 -7.209 15.297 1.00 83.38 92 ARG A O 1
ATOM 754 N N . ALA A 1 93 ? -32.754 -6.585 17.086 1.00 81.50 93 ALA A N 1
ATOM 755 C CA . ALA A 1 93 ? -32.968 -5.160 16.889 1.00 81.50 93 ALA A CA 1
ATOM 756 C C . ALA A 1 93 ? -32.368 -4.635 15.578 1.00 81.50 93 ALA A C 1
ATOM 758 O O . ALA A 1 93 ? -33.004 -3.842 14.889 1.00 81.50 93 ALA A O 1
ATOM 759 N N . LEU A 1 94 ? -31.166 -5.092 15.215 1.00 81.56 94 LEU A N 1
ATOM 760 C CA . LEU A 1 94 ? -30.537 -4.728 13.946 1.00 81.56 94 LEU A CA 1
ATOM 761 C C . LEU A 1 94 ? -31.311 -5.293 12.752 1.00 81.56 94 LEU A C 1
ATOM 763 O O . LEU A 1 94 ? -31.503 -4.569 11.781 1.00 81.56 94 LEU A O 1
ATOM 767 N N . ARG A 1 95 ? -31.830 -6.527 12.841 1.00 84.56 95 ARG A N 1
ATOM 768 C CA . ARG A 1 95 ? -32.706 -7.100 11.802 1.00 84.56 95 ARG A CA 1
ATOM 769 C C . ARG A 1 95 ? -33.999 -6.306 11.621 1.00 84.56 95 ARG A C 1
ATOM 771 O O . ARG A 1 95 ? -34.413 -6.070 10.493 1.00 84.56 95 ARG A O 1
ATOM 778 N N . GLU A 1 96 ? -34.630 -5.882 12.715 1.00 83.25 96 GLU A N 1
ATOM 779 C CA . GLU A 1 96 ? -35.848 -5.060 12.658 1.00 83.25 96 GLU A CA 1
ATOM 780 C C . GLU A 1 96 ? -35.576 -3.668 12.059 1.00 83.25 96 GLU A C 1
ATOM 782 O O . GLU A 1 96 ? -36.429 -3.128 11.359 1.00 83.25 96 GLU A O 1
ATOM 787 N N . LEU A 1 97 ? -34.389 -3.099 12.301 1.00 79.44 97 LEU A N 1
ATOM 788 C CA . LEU A 1 97 ? -34.030 -1.749 11.861 1.00 79.44 97 LEU A CA 1
ATOM 789 C C . LEU A 1 97 ? -33.466 -1.687 10.429 1.00 79.44 97 LEU A C 1
ATOM 791 O O . LEU A 1 97 ? -33.695 -0.697 9.740 1.00 79.44 97 LEU A O 1
ATOM 795 N N . LEU A 1 98 ? -32.730 -2.714 9.990 1.00 79.50 98 LEU A N 1
ATOM 796 C CA . LEU A 1 98 ? -31.987 -2.732 8.717 1.00 79.50 98 LEU A CA 1
ATOM 797 C C . LEU A 1 98 ? -32.539 -3.730 7.681 1.00 79.50 98 LEU A C 1
ATOM 799 O O . LEU A 1 98 ? -32.029 -3.779 6.561 1.00 79.50 98 LEU A O 1
ATOM 803 N N . ALA A 1 99 ? -33.604 -4.466 8.024 1.00 74.50 99 ALA A N 1
ATOM 804 C CA . ALA A 1 99 ? -34.342 -5.375 7.140 1.00 74.50 99 ALA A CA 1
ATOM 805 C C . ALA A 1 99 ? -33.415 -6.256 6.267 1.00 74.50 99 ALA A C 1
ATOM 807 O O . ALA A 1 99 ? -32.453 -6.823 6.783 1.00 74.50 99 ALA A O 1
ATOM 808 N N . ASP A 1 100 ? -33.703 -6.365 4.964 1.00 78.88 100 ASP A N 1
ATOM 809 C CA . ASP A 1 100 ? -32.969 -7.191 3.990 1.00 78.88 100 ASP A CA 1
ATOM 810 C C . ASP A 1 100 ? -31.753 -6.474 3.359 1.00 78.88 100 ASP A C 1
ATOM 812 O O . ASP A 1 100 ? -31.169 -6.971 2.394 1.00 78.88 100 ASP A O 1
ATOM 816 N N . SER A 1 101 ? -31.359 -5.291 3.852 1.00 85.62 101 SER A N 1
ATOM 817 C CA . SER A 1 101 ? -30.191 -4.582 3.313 1.00 85.62 101 SER A CA 1
ATOM 818 C C . SER A 1 101 ? -28.905 -5.335 3.650 1.00 85.62 101 SER A C 1
ATOM 820 O O . SER A 1 101 ? -28.678 -5.688 4.804 1.00 85.62 101 SER A O 1
ATOM 822 N N . ASP A 1 102 ? -28.015 -5.538 2.679 1.00 90.00 102 ASP A N 1
ATOM 823 C CA . ASP A 1 102 ? -26.659 -6.038 2.956 1.00 90.00 102 ASP A CA 1
ATOM 824 C C . ASP A 1 102 ? -25.648 -4.906 3.226 1.00 90.00 102 ASP A C 1
ATOM 826 O O . ASP A 1 102 ? -24.464 -5.151 3.469 1.00 90.00 102 ASP A O 1
ATOM 830 N N . GLN A 1 103 ? -26.112 -3.652 3.194 1.00 92.25 103 GLN A N 1
ATOM 831 C CA . GLN A 1 103 ? -25.289 -2.469 3.413 1.00 92.25 103 GLN A CA 1
ATOM 832 C C . GLN A 1 103 ? -25.713 -1.680 4.645 1.00 92.25 103 GLN A C 1
ATOM 834 O O . GLN A 1 103 ? -26.897 -1.564 4.964 1.00 92.25 103 GLN A O 1
ATOM 839 N N . ILE A 1 104 ? -24.718 -1.092 5.305 1.00 91.50 104 ILE A N 1
ATOM 840 C CA . ILE A 1 104 ? -24.901 -0.191 6.440 1.00 91.50 104 ILE A CA 1
ATOM 841 C C . ILE A 1 104 ? -23.995 1.029 6.277 1.00 91.50 104 ILE A C 1
ATOM 843 O O . ILE A 1 104 ? -22.810 0.889 5.973 1.00 91.50 104 ILE A O 1
ATOM 847 N N . ILE A 1 105 ? -24.539 2.229 6.483 1.00 93.69 105 ILE A N 1
ATOM 848 C CA . ILE A 1 105 ? -23.778 3.481 6.417 1.00 93.69 105 ILE A CA 1
ATOM 849 C C . ILE A 1 105 ? -23.651 4.037 7.829 1.00 93.69 105 ILE A C 1
ATOM 851 O O . ILE A 1 105 ? -24.648 4.313 8.495 1.00 93.69 105 ILE A O 1
ATOM 855 N N . ILE A 1 106 ? -22.416 4.208 8.288 1.00 93.44 106 ILE A N 1
ATOM 856 C CA . ILE A 1 106 ? -22.120 4.711 9.626 1.00 93.44 106 ILE A CA 1
ATOM 857 C C . ILE A 1 106 ? -21.224 5.930 9.501 1.00 93.44 106 ILE A C 1
ATOM 859 O O . ILE A 1 106 ? -20.293 5.954 8.698 1.00 93.44 106 ILE A O 1
ATOM 863 N N . ARG A 1 107 ? -21.461 6.927 10.346 1.00 93.75 107 ARG A N 1
ATOM 864 C CA . ARG A 1 107 ? -20.686 8.160 10.395 1.00 93.75 107 ARG A CA 1
ATOM 865 C C . ARG A 1 107 ? -20.203 8.450 11.805 1.00 93.75 107 ARG A C 1
ATOM 867 O O . ARG A 1 107 ? -20.915 8.218 12.778 1.00 93.75 107 ARG A O 1
ATOM 874 N N . ARG A 1 108 ? -19.000 9.007 11.917 1.00 92.94 108 ARG A N 1
ATOM 875 C CA . ARG A 1 108 ? -18.536 9.730 13.105 1.00 92.94 108 ARG A CA 1
ATOM 876 C C . ARG A 1 108 ? -18.441 11.208 12.746 1.00 92.94 108 ARG A C 1
ATOM 878 O O . ARG A 1 108 ? -17.817 11.554 11.747 1.00 92.94 108 ARG A O 1
ATOM 885 N N . ASN A 1 109 ? -19.071 12.058 13.549 1.00 90.75 109 ASN A N 1
ATOM 886 C CA . ASN A 1 109 ? -19.184 13.492 13.300 1.00 90.75 109 ASN A CA 1
ATOM 887 C C . ASN A 1 109 ? -18.771 14.275 14.555 1.00 90.75 109 ASN A C 1
ATOM 889 O O . ASN A 1 109 ? -19.165 13.907 15.662 1.00 90.75 109 ASN A O 1
ATOM 893 N N . SER A 1 110 ? -17.981 15.340 14.399 1.00 89.56 110 SER A N 1
ATOM 894 C CA . SER A 1 110 ? -17.460 16.132 15.519 1.00 89.56 110 SER A CA 1
ATOM 895 C C . SER A 1 110 ? -18.528 16.812 16.374 1.00 89.56 110 SER A C 1
ATOM 897 O O . SER A 1 110 ? -18.298 16.991 17.568 1.00 89.56 110 SER A O 1
ATOM 899 N N . ASP A 1 111 ? -19.685 17.158 15.811 1.00 84.69 111 ASP A N 1
ATOM 900 C CA . ASP A 1 111 ? -20.745 17.875 16.532 1.00 84.69 111 ASP A CA 1
ATOM 901 C C . ASP A 1 111 ? -21.500 16.957 17.499 1.00 84.69 111 ASP A C 1
ATOM 903 O O . ASP A 1 111 ? -22.079 17.402 18.491 1.00 84.69 111 ASP A O 1
ATOM 907 N N . GLN A 1 112 ? -21.453 15.648 17.255 1.00 75.38 112 GLN A N 1
ATOM 908 C CA . GLN A 1 112 ? -22.194 14.658 18.025 1.00 75.38 112 GLN A CA 1
ATOM 909 C C . GLN A 1 112 ? -21.393 14.205 19.245 1.00 75.38 112 GLN A C 1
ATOM 911 O O . GLN A 1 112 ? -20.433 13.436 19.148 1.00 75.38 112 GLN A O 1
ATOM 916 N N . GLU A 1 113 ? -21.780 14.729 20.412 1.00 70.44 113 GLU A N 1
ATOM 917 C CA . GLU A 1 113 ? -21.094 14.534 21.700 1.00 70.44 113 GLU A CA 1
ATOM 918 C C . GLU A 1 113 ? -19.575 14.778 21.627 1.00 70.44 113 GLU A C 1
ATOM 920 O O . GLU A 1 113 ? -18.775 14.089 22.270 1.00 70.44 113 GLU A O 1
ATOM 925 N N . GLY A 1 114 ? -19.173 15.763 20.818 1.00 69.56 114 GLY A N 1
ATOM 926 C CA . GLY A 1 114 ? -17.772 16.100 20.604 1.00 69.56 114 GLY A CA 1
ATOM 927 C C . GLY A 1 114 ? -17.005 14.971 19.924 1.00 69.56 114 GLY A C 1
ATOM 928 O O . GLY A 1 114 ? -15.942 14.615 20.417 1.00 69.56 114 GLY A O 1
ATOM 929 N N . GLY A 1 115 ? -17.557 14.358 18.868 1.00 72.94 115 GLY A N 1
ATOM 930 C CA . GLY A 1 115 ? -16.930 13.317 18.039 1.00 72.94 115 GLY A CA 1
ATOM 931 C C . GLY A 1 115 ? -16.720 11.962 18.713 1.00 72.94 115 GLY A C 1
ATOM 932 O O . GLY A 1 115 ? -15.964 11.127 18.207 1.00 72.94 115 GLY A O 1
ATOM 933 N N . LYS A 1 116 ? -17.362 11.724 19.861 1.00 74.69 116 LYS A N 1
ATOM 934 C CA . LYS A 1 116 ? -17.204 10.479 20.626 1.00 74.69 116 LYS A CA 1
ATOM 935 C C . LYS A 1 116 ? -18.052 9.338 20.091 1.00 74.69 116 LYS A C 1
ATOM 937 O O . LYS A 1 116 ? -17.584 8.203 20.140 1.00 74.69 116 LYS A O 1
ATOM 942 N N . LYS A 1 117 ? -19.239 9.642 19.567 1.00 82.62 117 LYS A N 1
ATOM 943 C CA . LYS A 1 117 ? -20.225 8.644 19.151 1.00 82.62 117 LYS A CA 1
ATOM 944 C C . LYS A 1 117 ? -20.296 8.482 17.639 1.00 82.62 117 LYS A C 1
ATOM 946 O O . LYS A 1 117 ? -20.039 9.417 16.882 1.00 82.62 117 LYS A O 1
ATOM 951 N N . ARG A 1 118 ? -20.671 7.274 17.222 1.00 89.25 118 ARG A N 1
ATOM 952 C CA . ARG A 1 118 ? -21.039 6.944 15.841 1.00 89.25 118 ARG A CA 1
ATOM 953 C C . ARG A 1 118 ? -22.553 6.932 15.667 1.00 89.25 118 ARG A C 1
ATOM 955 O O . ARG A 1 118 ? -23.285 6.549 16.582 1.00 89.25 118 ARG A O 1
ATOM 962 N N . GLU A 1 119 ? -22.987 7.306 14.476 1.00 89.62 119 GLU A N 1
ATOM 963 C CA . GLU A 1 119 ? -24.379 7.346 14.044 1.00 89.62 119 GLU A CA 1
ATOM 964 C C . GLU A 1 119 ? -24.571 6.454 12.822 1.00 89.62 119 GLU A C 1
ATOM 966 O O . GLU A 1 119 ? -23.691 6.343 11.973 1.00 89.62 119 GLU A O 1
ATOM 971 N N . LEU A 1 120 ? -25.744 5.850 12.731 1.00 89.12 120 LEU A N 1
ATOM 972 C CA . LEU A 1 120 ? -26.214 5.039 11.626 1.00 89.12 120 LEU A CA 1
ATOM 973 C C . LEU A 1 120 ? -27.165 5.867 10.758 1.00 89.12 120 LEU A C 1
ATOM 975 O O . LEU A 1 120 ? -28.039 6.559 11.285 1.00 89.12 120 LEU A O 1
ATOM 979 N N . TRP A 1 121 ? -27.013 5.770 9.442 1.00 90.19 121 TRP A N 1
ATOM 980 C CA . TRP A 1 121 ? -28.021 6.235 8.498 1.00 90.19 121 TRP A CA 1
ATOM 981 C C . TRP A 1 121 ? -29.207 5.267 8.476 1.00 90.19 121 TRP A C 1
ATOM 983 O O . TRP A 1 121 ? -29.022 4.064 8.287 1.00 90.19 121 TRP A O 1
ATOM 993 N N . VAL A 1 122 ? -30.419 5.784 8.675 1.00 84.69 122 VAL A N 1
ATOM 994 C CA . VAL A 1 122 ? -31.651 4.988 8.656 1.00 84.69 122 VAL A CA 1
ATOM 995 C C . VAL A 1 122 ? -32.518 5.437 7.486 1.00 84.69 122 VAL A C 1
ATOM 997 O O . VAL A 1 122 ? -33.088 6.528 7.522 1.00 84.69 122 VAL A O 1
ATOM 1000 N N . ASP A 1 123 ? -32.646 4.579 6.471 1.00 80.69 123 ASP A N 1
ATOM 1001 C CA . ASP A 1 123 ? -33.369 4.898 5.230 1.00 80.69 123 ASP A CA 1
ATOM 1002 C C . ASP A 1 123 ? -34.851 5.208 5.468 1.00 80.69 123 ASP A C 1
ATOM 1004 O O . ASP A 1 123 ? -35.412 6.091 4.827 1.00 80.69 123 ASP A O 1
ATOM 1008 N N . SER A 1 124 ? -35.493 4.537 6.430 1.00 78.69 124 SER A N 1
ATOM 1009 C CA . SER A 1 124 ? -36.921 4.737 6.719 1.00 78.69 124 SER A CA 1
ATOM 1010 C C . SER A 1 124 ? -37.253 6.132 7.254 1.00 78.69 124 SER A C 1
ATOM 1012 O O . SER A 1 124 ? -38.390 6.584 7.126 1.00 78.69 124 SER A O 1
ATOM 1014 N N . SER A 1 125 ? -36.278 6.813 7.854 1.00 79.69 125 SER A N 1
ATOM 1015 C CA . SER A 1 125 ? -36.439 8.132 8.464 1.00 79.69 125 SER A CA 1
ATOM 1016 C C . SER A 1 125 ? -35.537 9.202 7.851 1.00 79.69 125 SER A C 1
ATOM 1018 O O . SER A 1 125 ? -35.508 10.305 8.390 1.00 79.69 125 SER A O 1
ATOM 1020 N N . GLU A 1 126 ? -34.761 8.871 6.812 1.00 84.75 126 GLU A N 1
ATOM 1021 C CA . GLU A 1 126 ? -33.770 9.733 6.137 1.00 84.75 126 GLU A CA 1
ATOM 1022 C C . GLU A 1 126 ? -32.917 10.582 7.098 1.00 84.75 126 GLU A C 1
ATOM 1024 O O . GLU A 1 126 ? -32.665 11.771 6.891 1.00 84.75 126 GLU A O 1
ATOM 1029 N N . THR A 1 127 ? -32.514 9.989 8.219 1.00 88.12 127 THR A N 1
ATOM 1030 C CA . THR A 1 127 ? -31.867 10.710 9.319 1.00 88.12 127 THR A CA 1
ATOM 1031 C C . THR A 1 127 ? -30.770 9.877 9.956 1.00 88.12 127 THR A C 1
ATOM 1033 O O . THR A 1 127 ? -30.816 8.645 9.981 1.00 88.12 127 THR A O 1
ATOM 1036 N N . TRP A 1 128 ? -29.779 10.580 10.505 1.00 89.00 128 TRP A N 1
ATOM 1037 C CA . TRP A 1 128 ? -28.740 9.991 11.338 1.00 89.00 128 TRP A CA 1
ATOM 1038 C C . TRP A 1 128 ? -29.300 9.690 12.721 1.00 89.00 128 TRP A C 1
ATOM 1040 O O . TRP A 1 128 ? -29.891 10.557 13.367 1.00 89.00 128 TRP A O 1
ATOM 1050 N N . GLN A 1 129 ? -29.118 8.456 13.175 1.00 85.62 129 GLN A N 1
ATOM 1051 C CA . GLN A 1 129 ? -29.586 8.009 14.478 1.00 85.62 129 GLN A CA 1
ATOM 1052 C C . GLN A 1 129 ? -28.492 7.244 15.213 1.00 85.62 129 GLN A C 1
ATOM 1054 O O . GLN A 1 129 ? -27.618 6.625 14.615 1.00 85.62 129 GLN A O 1
ATOM 1059 N N . ASN A 1 130 ? -28.577 7.213 16.539 1.00 79.81 130 ASN A N 1
ATOM 1060 C CA . ASN A 1 130 ? -27.768 6.323 17.366 1.00 79.81 130 ASN A CA 1
ATOM 1061 C C . ASN A 1 130 ? -28.681 5.324 18.091 1.00 79.81 130 ASN A C 1
ATOM 1063 O O . ASN A 1 130 ? -28.884 5.437 19.309 1.00 79.81 130 ASN A O 1
ATOM 1067 N N . PRO A 1 131 ? -29.306 4.388 17.351 1.00 66.62 131 PRO A N 1
ATOM 1068 C CA . PRO A 1 131 ? -30.218 3.436 17.956 1.00 66.62 131 PRO A CA 1
ATOM 1069 C C . PRO A 1 131 ? -29.428 2.562 18.934 1.00 66.62 131 PRO A C 1
ATOM 1071 O O . PRO A 1 131 ? -28.492 1.887 18.534 1.00 66.62 131 PRO A O 1
ATOM 1074 N N . MET A 1 132 ? -29.829 2.546 20.211 1.00 60.75 132 MET A N 1
ATOM 1075 C CA . MET A 1 132 ? -29.291 1.690 21.290 1.00 60.75 132 MET A CA 1
ATOM 1076 C C . MET A 1 132 ? -28.054 2.172 22.073 1.00 60.75 132 MET A C 1
ATOM 1078 O O . MET A 1 132 ? -27.504 1.386 22.842 1.00 60.75 132 MET A O 1
ATOM 1082 N N . GLY A 1 133 ? -27.605 3.427 21.948 1.00 62.47 133 GLY A N 1
ATOM 1083 C CA . GLY A 1 133 ? -26.388 3.870 22.661 1.00 62.47 133 GLY A CA 1
ATOM 1084 C C . GLY A 1 133 ? -25.145 3.124 22.155 1.00 62.47 133 GLY A C 1
ATOM 1085 O O . GLY A 1 133 ? -24.352 2.570 22.915 1.00 62.47 133 GLY A O 1
ATOM 1086 N N . ALA A 1 134 ? -25.031 3.069 20.834 1.00 56.47 134 ALA A N 1
ATOM 1087 C CA . ALA A 1 134 ? -24.582 1.914 20.082 1.00 56.47 134 ALA A CA 1
ATOM 1088 C C . ALA A 1 134 ? -23.076 1.677 20.008 1.00 56.47 134 ALA A C 1
ATOM 1090 O O . ALA A 1 134 ? -22.681 0.693 19.399 1.00 56.47 134 ALA A O 1
ATOM 1091 N N . ASP A 1 135 ? -22.209 2.478 20.627 1.00 66.69 135 ASP A N 1
ATOM 1092 C CA . ASP A 1 135 ? -20.765 2.212 20.524 1.00 66.69 135 ASP A CA 1
ATOM 1093 C C . ASP A 1 135 ? -20.363 0.844 21.089 1.00 66.69 135 ASP A C 1
ATOM 1095 O O . ASP A 1 135 ? -19.486 0.188 20.525 1.00 66.69 135 ASP A O 1
ATOM 1099 N N . GLY A 1 136 ? -21.070 0.363 22.118 1.00 62.00 136 GLY A N 1
ATOM 1100 C CA . GLY A 1 136 ? -20.929 -1.010 22.612 1.00 62.00 136 GLY A CA 1
ATOM 1101 C C . GLY A 1 136 ? -21.594 -2.078 21.728 1.00 62.00 136 GLY A C 1
ATOM 1102 O O . GLY A 1 136 ? -21.294 -3.257 21.868 1.00 62.00 136 GLY A O 1
ATOM 1103 N N . THR A 1 137 ? -22.505 -1.708 20.825 1.00 63.41 137 THR A N 1
ATOM 1104 C CA . THR A 1 137 ? -23.167 -2.602 19.849 1.00 63.41 137 THR A CA 1
ATOM 1105 C C . THR A 1 137 ? -22.373 -2.694 18.547 1.00 63.41 137 THR A C 1
ATOM 1107 O O . THR A 1 137 ? -22.194 -3.785 18.015 1.00 63.41 137 THR A O 1
ATOM 1110 N N . TRP A 1 138 ? -21.798 -1.581 18.089 1.00 73.38 138 TRP A N 1
ATOM 1111 C CA . TRP A 1 138 ? -20.889 -1.523 16.946 1.00 73.38 138 TRP A CA 1
ATOM 1112 C C . TRP A 1 138 ? -19.625 -2.344 17.169 1.00 73.38 138 TRP A C 1
ATOM 1114 O O . TRP A 1 138 ? -19.066 -2.847 16.206 1.00 73.38 138 TRP A O 1
ATOM 1124 N N . GLY A 1 139 ? -19.169 -2.487 18.418 1.00 68.50 139 GLY A N 1
ATOM 1125 C CA . GLY A 1 139 ? -18.018 -3.327 18.751 1.00 68.50 139 GLY A CA 1
ATOM 1126 C C . GLY A 1 139 ? -18.197 -4.794 18.352 1.00 68.50 139 GLY A C 1
ATOM 1127 O O . GLY A 1 139 ? -17.229 -5.402 17.911 1.00 68.50 139 GLY A O 1
ATOM 1128 N N . ASP A 1 140 ? -19.419 -5.323 18.449 1.00 71.69 140 ASP A N 1
ATOM 1129 C CA . ASP A 1 140 ? -19.726 -6.715 18.096 1.00 71.69 140 ASP A CA 1
ATOM 1130 C C . ASP A 1 140 ? -20.009 -6.871 16.593 1.00 71.69 140 ASP A C 1
ATOM 1132 O O . ASP A 1 140 ? -19.707 -7.908 16.015 1.00 71.69 140 ASP A O 1
ATOM 1136 N N . LEU A 1 141 ? -20.581 -5.837 15.961 1.00 82.56 141 LEU A N 1
ATOM 1137 C CA . LEU A 1 141 ? -20.970 -5.866 14.549 1.00 82.56 141 LEU A CA 1
ATOM 1138 C C . LEU A 1 141 ? -19.806 -5.525 13.606 1.00 82.56 141 LEU A C 1
ATOM 1140 O O . LEU A 1 141 ? -19.612 -6.184 12.589 1.00 82.56 141 LEU A O 1
ATOM 1144 N N . LEU A 1 142 ? -19.053 -4.462 13.903 1.00 87.31 142 LEU A N 1
ATOM 1145 C CA . LEU A 1 142 ? -18.017 -3.941 13.014 1.00 87.31 142 LEU A CA 1
ATOM 1146 C C . LEU A 1 142 ? -16.761 -4.820 13.028 1.00 87.31 142 LEU A C 1
ATOM 1148 O O . LEU A 1 142 ? -16.351 -5.295 14.098 1.00 87.31 142 LEU A O 1
ATOM 1152 N N . PRO A 1 143 ? -16.075 -4.949 11.878 1.00 87.19 143 PRO A N 1
ATOM 1153 C CA . PRO A 1 143 ? -14.755 -5.563 11.844 1.00 87.19 143 PRO A CA 1
ATOM 1154 C C . PRO A 1 143 ? -13.790 -4.842 12.796 1.00 87.19 143 PRO A C 1
ATOM 1156 O O . PRO A 1 143 ? -13.933 -3.646 13.074 1.00 87.19 143 PRO A O 1
ATOM 1159 N N . ALA A 1 144 ? -12.824 -5.581 13.332 1.00 83.88 144 ALA A N 1
ATOM 1160 C CA . ALA A 1 144 ? -11.755 -5.008 14.137 1.00 83.88 144 ALA A CA 1
ATOM 1161 C C . ALA A 1 144 ? -10.776 -4.241 13.234 1.00 83.88 144 ALA A C 1
ATOM 1163 O O . ALA A 1 144 ? -10.494 -4.659 12.115 1.00 83.88 144 ALA A O 1
ATOM 1164 N N . LEU A 1 145 ? -10.283 -3.097 13.706 1.00 86.44 145 LEU A N 1
ATOM 1165 C CA . LEU A 1 145 ? -9.297 -2.299 12.982 1.00 86.44 145 LEU A CA 1
ATOM 1166 C C . LEU A 1 145 ? -7.908 -2.581 13.550 1.00 86.44 145 LEU A C 1
ATOM 1168 O O . LEU A 1 145 ? -7.664 -2.238 14.710 1.00 86.44 145 LEU A O 1
ATOM 1172 N N . GLU A 1 146 ? -7.019 -3.103 12.709 1.00 83.00 146 GLU A N 1
ATOM 1173 C CA . GLU A 1 146 ? -5.594 -3.246 13.002 1.00 83.00 146 GLU A CA 1
ATOM 1174 C C . GLU A 1 146 ? -4.806 -2.195 12.239 1.00 83.00 146 GLU A C 1
ATOM 1176 O O . GLU A 1 146 ? -4.856 -2.132 11.011 1.00 83.00 146 GLU A O 1
ATOM 1181 N N . TYR A 1 147 ? -4.071 -1.358 12.968 1.00 85.50 147 TYR A N 1
ATOM 1182 C CA . TYR A 1 147 ? -3.299 -0.274 12.373 1.00 85.50 147 TYR A CA 1
ATOM 1183 C C . TYR A 1 147 ? -1.807 -0.449 12.636 1.00 85.50 147 TYR A C 1
ATOM 1185 O O . TYR A 1 147 ? -1.306 -0.216 13.734 1.00 85.50 147 TYR A O 1
ATOM 1193 N N . ILE A 1 148 ? -1.091 -0.833 11.585 1.00 81.69 148 ILE A N 1
ATOM 1194 C CA . ILE A 1 148 ? 0.360 -0.947 11.538 1.00 81.69 148 ILE A CA 1
ATOM 1195 C C . ILE A 1 148 ? 0.927 0.404 11.100 1.00 81.69 148 ILE A C 1
ATOM 1197 O O . ILE A 1 148 ? 1.039 0.698 9.910 1.00 81.69 148 ILE A O 1
ATOM 1201 N N . HIS A 1 149 ? 1.257 1.242 12.080 1.00 78.44 149 HIS A N 1
ATOM 1202 C CA . HIS A 1 149 ? 1.834 2.563 11.845 1.00 78.44 149 HIS A CA 1
ATOM 1203 C C . HIS A 1 149 ? 3.351 2.485 11.585 1.00 78.44 149 HIS A C 1
ATOM 1205 O O . HIS A 1 149 ? 4.043 1.620 12.130 1.00 78.44 149 HIS A O 1
ATOM 1211 N N . THR A 1 150 ? 3.887 3.423 10.801 1.00 69.19 150 THR A N 1
ATOM 1212 C CA . THR A 1 150 ? 5.329 3.571 10.500 1.00 69.19 150 THR A CA 1
ATOM 1213 C C . THR A 1 150 ? 6.225 3.650 11.728 1.00 69.19 150 THR A C 1
ATOM 1215 O O . THR A 1 150 ? 7.369 3.203 11.706 1.00 69.19 150 THR A O 1
ATOM 1218 N N . SER A 1 151 ? 5.715 4.242 12.805 1.00 62.41 151 SER A N 1
ATOM 1219 C CA . SER A 1 151 ? 6.464 4.445 14.044 1.00 62.41 151 SER A CA 1
ATOM 1220 C C . SER A 1 151 ? 6.541 3.209 14.935 1.00 62.41 151 SER A C 1
ATOM 1222 O O . SER A 1 151 ? 7.179 3.295 15.974 1.00 62.41 151 SER A O 1
ATOM 1224 N N . VAL A 1 152 ? 5.859 2.109 14.601 1.00 61.62 152 VAL A N 1
ATOM 1225 C CA . VAL A 1 152 ? 5.874 0.893 15.424 1.00 61.62 152 VAL A CA 1
ATOM 1226 C C . VAL A 1 152 ? 7.098 0.066 15.047 1.00 61.62 152 VAL A C 1
ATOM 1228 O O . VAL A 1 152 ? 7.112 -0.599 14.011 1.00 61.62 152 VAL A O 1
ATOM 1231 N N . ARG A 1 153 ? 8.132 0.099 15.891 1.00 60.22 153 ARG A N 1
ATOM 1232 C CA . ARG A 1 153 ? 9.287 -0.806 15.800 1.00 60.22 153 ARG A CA 1
ATOM 1233 C C . ARG A 1 153 ? 9.073 -2.009 16.701 1.00 60.22 153 ARG A C 1
ATOM 1235 O O . ARG A 1 153 ? 8.423 -1.885 17.735 1.00 60.22 153 ARG A O 1
ATOM 1242 N N . LEU A 1 154 ? 9.686 -3.152 16.389 1.00 58.28 154 LEU A N 1
ATOM 1243 C CA . LEU A 1 154 ? 9.676 -4.301 17.307 1.00 58.28 154 LEU A CA 1
ATOM 1244 C C . LEU A 1 154 ? 10.281 -3.936 18.667 1.00 58.28 154 LEU A C 1
ATOM 1246 O O . LEU A 1 154 ? 9.786 -4.394 19.687 1.00 58.28 154 LEU A O 1
ATOM 1250 N N . SER A 1 155 ? 11.249 -3.015 18.707 1.00 53.41 155 SER A N 1
ATOM 1251 C CA . SER A 1 155 ? 11.776 -2.460 19.960 1.00 53.41 155 SER A CA 1
ATOM 1252 C C . SER A 1 155 ? 10.733 -1.731 20.818 1.00 53.41 155 SER A C 1
ATOM 1254 O O . SER A 1 155 ? 10.860 -1.719 22.039 1.00 53.41 155 SER A O 1
ATOM 1256 N N . ASP A 1 156 ? 9.690 -1.147 20.216 1.00 52.62 156 ASP A N 1
ATOM 1257 C CA . ASP A 1 156 ? 8.577 -0.516 20.950 1.00 52.62 156 ASP A CA 1
ATOM 1258 C C . ASP A 1 156 ? 7.601 -1.557 21.520 1.00 52.62 156 ASP A C 1
ATOM 1260 O O . ASP A 1 156 ? 6.814 -1.268 22.427 1.00 52.62 156 ASP A O 1
ATOM 1264 N N . VAL A 1 157 ? 7.685 -2.779 20.992 1.00 50.06 157 VAL A N 1
ATOM 1265 C CA . VAL A 1 157 ? 6.975 -3.990 21.418 1.00 50.06 157 VAL A CA 1
ATOM 1266 C C . VAL A 1 157 ? 7.830 -4.840 22.374 1.00 50.06 157 VAL A C 1
ATOM 1268 O O . VAL A 1 157 ? 7.312 -5.765 22.997 1.00 50.06 157 VAL A O 1
ATOM 1271 N N . GLY A 1 158 ? 9.118 -4.502 22.523 1.00 42.62 158 GLY A N 1
ATOM 1272 C CA . GLY A 1 158 ? 10.084 -5.190 23.374 1.00 42.62 158 GLY A CA 1
ATOM 1273 C C . GLY A 1 158 ? 9.648 -5.184 24.839 1.00 42.62 158 GLY A C 1
ATOM 1274 O O . GLY A 1 158 ? 9.535 -4.127 25.475 1.00 42.62 158 GLY A O 1
ATOM 1275 N N . GLY A 1 159 ? 9.382 -6.388 25.350 1.00 53.81 159 GLY A N 1
ATOM 1276 C CA . GLY A 1 159 ? 8.596 -6.626 26.558 1.00 53.81 159 GLY A CA 1
ATOM 1277 C C . GLY A 1 159 ? 7.114 -6.417 26.264 1.00 53.81 159 GLY A C 1
ATOM 1278 O O . GLY A 1 159 ? 6.685 -5.290 26.022 1.00 53.81 159 GLY A O 1
ATOM 1279 N N . TYR A 1 160 ? 6.323 -7.491 26.287 1.00 51.78 160 TYR A N 1
ATOM 1280 C CA . TYR A 1 160 ? 4.897 -7.460 25.958 1.00 51.78 160 TYR A CA 1
ATOM 1281 C C . TYR A 1 160 ? 4.173 -6.346 26.728 1.00 51.78 160 TYR A C 1
ATOM 1283 O O . TYR A 1 160 ? 3.891 -6.418 27.930 1.00 51.78 160 TYR A O 1
ATOM 1291 N N . LYS A 1 161 ? 3.878 -5.273 25.998 1.00 54.75 161 LYS A N 1
ATOM 1292 C CA . LYS A 1 161 ? 3.061 -4.149 26.434 1.00 54.75 161 LYS A CA 1
ATOM 1293 C C . LYS A 1 161 ? 1.772 -4.235 25.644 1.00 54.75 161 LYS A C 1
ATOM 1295 O O . LYS A 1 161 ? 1.787 -4.170 24.419 1.00 54.75 161 LYS A O 1
ATOM 1300 N N . LYS A 1 162 ? 0.653 -4.316 26.365 1.00 50.03 162 LYS A N 1
ATOM 1301 C CA . LYS A 1 162 ? -0.729 -4.440 25.861 1.00 50.03 162 LYS A CA 1
ATOM 1302 C C . LYS A 1 162 ? -1.174 -3.408 24.801 1.00 50.03 162 LYS A C 1
ATOM 1304 O O . LYS A 1 162 ? -2.327 -3.432 24.404 1.00 50.03 162 LYS A O 1
ATOM 1309 N N . SER A 1 163 ? -0.318 -2.469 24.401 1.00 51.91 163 SER A N 1
ATOM 1310 C CA . SER A 1 163 ? -0.629 -1.358 23.498 1.00 51.91 163 SER A CA 1
ATOM 1311 C C . SER A 1 163 ? -0.109 -1.525 22.069 1.00 51.91 163 SER A C 1
ATOM 1313 O O . SER A 1 163 ? -0.403 -0.672 21.238 1.00 51.91 163 SER A O 1
ATOM 1315 N N . SER A 1 164 ? 0.706 -2.543 21.783 1.00 58.66 164 SER A N 1
ATOM 1316 C CA . SER A 1 164 ? 1.206 -2.792 20.427 1.00 58.66 164 SER A CA 1
ATOM 1317 C C . SER A 1 164 ? 0.240 -3.699 19.651 1.00 58.66 164 SER A C 1
ATOM 1319 O O . SER A 1 164 ? -0.098 -4.761 20.178 1.00 58.66 164 SER A O 1
ATOM 1321 N N . PRO A 1 165 ? -0.123 -3.363 18.396 1.00 54.38 165 PRO A N 1
ATOM 1322 C CA . PRO A 1 165 ? -0.908 -4.245 17.526 1.00 54.38 165 PRO A CA 1
ATOM 1323 C C . PRO A 1 165 ? -0.297 -5.649 17.399 1.00 54.38 165 PRO A C 1
ATOM 1325 O O . PRO A 1 165 ? -0.997 -6.650 17.477 1.00 54.38 165 PRO A O 1
ATOM 1328 N N . ILE A 1 166 ? 1.036 -5.753 17.312 1.00 58.53 166 ILE A N 1
ATOM 1329 C CA . ILE A 1 166 ? 1.733 -7.048 17.224 1.00 58.53 166 ILE A CA 1
ATOM 1330 C C . ILE A 1 166 ? 1.562 -7.852 18.517 1.00 58.53 166 ILE A C 1
ATOM 1332 O O . ILE A 1 166 ? 1.341 -9.059 18.464 1.00 58.53 166 ILE A O 1
ATOM 1336 N N . SER A 1 167 ? 1.660 -7.201 19.683 1.00 62.00 167 SER A N 1
ATOM 1337 C CA . SER A 1 167 ? 1.440 -7.871 20.971 1.00 62.00 167 SER A CA 1
ATOM 1338 C C . SER A 1 167 ? -0.000 -8.340 21.119 1.00 62.00 167 SER A C 1
ATOM 1340 O O . SER A 1 167 ? -0.220 -9.433 21.628 1.00 62.00 167 SER A O 1
ATOM 1342 N N . GLU A 1 168 ? -0.972 -7.547 20.668 1.00 59.31 168 GLU A N 1
ATOM 1343 C CA . GLU A 1 168 ? -2.388 -7.919 20.687 1.00 59.31 168 GLU A 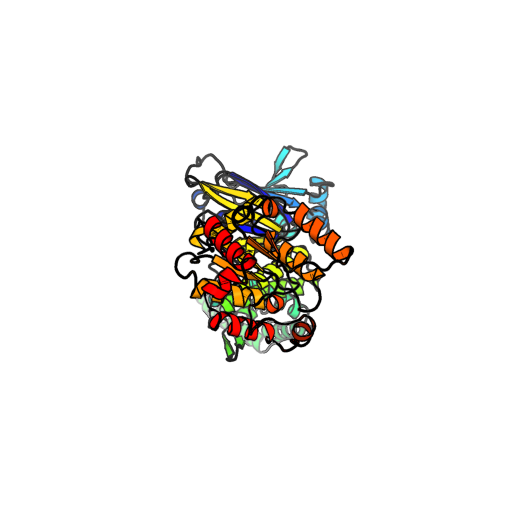CA 1
ATOM 1344 C C . GLU A 1 168 ? -2.659 -9.122 19.768 1.00 59.31 168 GLU A C 1
ATOM 1346 O O . GLU A 1 168 ? -3.331 -10.071 20.174 1.00 59.31 168 GLU A O 1
ATOM 1351 N N . MET A 1 169 ? -2.041 -9.154 18.583 1.00 61.78 169 MET A N 1
ATOM 1352 C CA . MET A 1 169 ? -2.124 -10.287 17.657 1.00 61.78 169 MET A CA 1
ATOM 1353 C C . MET A 1 169 ? -1.459 -11.551 18.223 1.00 61.78 169 MET A C 1
ATOM 1355 O O . MET A 1 169 ? -2.095 -12.604 18.299 1.00 61.78 169 MET A O 1
ATOM 1359 N N . LEU A 1 170 ? -0.208 -11.459 18.687 1.00 64.81 170 LEU A N 1
ATOM 1360 C CA . LEU A 1 170 ? 0.483 -12.585 19.328 1.00 64.81 170 LEU A CA 1
ATOM 1361 C C . LEU A 1 170 ? -0.292 -13.096 20.543 1.00 64.81 170 LEU A C 1
ATOM 1363 O O . LEU A 1 170 ? -0.445 -14.306 20.697 1.00 64.81 170 LEU A O 1
ATOM 1367 N N . SER A 1 171 ? -0.833 -12.195 21.368 1.00 65.94 171 SER A N 1
ATOM 1368 C CA . SER A 1 171 ? -1.691 -12.580 22.488 1.00 65.94 171 SER A CA 1
ATOM 1369 C C . SER A 1 171 ? -2.914 -13.335 22.018 1.00 65.94 171 SER A C 1
ATOM 1371 O O . SER A 1 171 ? -3.169 -14.419 22.518 1.00 65.94 171 SER A O 1
ATOM 1373 N N . GLY A 1 172 ? -3.639 -12.819 21.024 1.00 62.84 172 GLY A N 1
ATOM 1374 C CA . GLY A 1 172 ? -4.847 -13.468 20.525 1.00 62.84 172 GLY A CA 1
ATOM 1375 C C . GLY A 1 172 ? -4.599 -14.913 20.082 1.00 62.84 172 GLY A C 1
ATOM 1376 O O . GLY A 1 172 ? -5.379 -15.794 20.436 1.00 62.84 172 GLY A O 1
ATOM 1377 N N . VAL A 1 173 ? -3.493 -15.173 19.375 1.00 63.84 173 VAL A N 1
ATOM 1378 C CA . VAL A 1 173 ? -3.094 -16.537 18.977 1.00 63.84 173 VAL A CA 1
ATOM 1379 C C . VAL A 1 173 ? -2.702 -17.377 20.189 1.00 63.84 173 VAL A C 1
ATOM 1381 O O . VAL A 1 173 ? -3.197 -18.488 20.358 1.00 63.84 173 VAL A O 1
ATOM 1384 N N . LEU A 1 174 ? -1.845 -16.854 21.066 1.00 67.88 174 LEU A N 1
ATOM 1385 C CA . LEU A 1 174 ? -1.358 -17.603 22.223 1.00 67.88 174 LEU A CA 1
ATOM 1386 C C . LEU A 1 174 ? -2.479 -17.912 23.226 1.00 67.88 174 LEU A C 1
ATOM 1388 O O . LEU A 1 174 ? -2.551 -19.032 23.720 1.00 67.88 174 LEU A O 1
ATOM 1392 N N . VAL A 1 175 ? -3.384 -16.964 23.478 1.00 67.75 175 VAL A N 1
ATOM 1393 C CA . VAL A 1 175 ? -4.595 -17.134 24.294 1.00 67.75 175 VAL A CA 1
ATOM 1394 C C . VAL A 1 175 ? -5.465 -18.237 23.701 1.00 67.75 175 VAL A C 1
ATOM 1396 O O . VAL A 1 175 ? -5.813 -19.169 24.419 1.00 67.75 175 VAL A O 1
ATOM 1399 N N . ALA A 1 176 ? -5.771 -18.191 22.400 1.00 63.91 176 ALA A N 1
ATOM 1400 C CA . ALA A 1 176 ? -6.611 -19.202 21.755 1.00 63.91 176 ALA A CA 1
ATOM 1401 C C . ALA A 1 176 ? -6.011 -20.621 21.859 1.00 63.91 176 ALA A C 1
ATOM 1403 O O . ALA A 1 176 ? -6.719 -21.587 22.166 1.00 63.91 176 ALA A O 1
ATOM 1404 N N . ILE A 1 177 ? -4.693 -20.742 21.676 1.00 66.94 177 ILE A N 1
ATOM 1405 C CA . ILE A 1 177 ? -3.971 -22.020 21.765 1.00 66.94 177 ILE A CA 1
ATOM 1406 C C . ILE A 1 177 ? -3.881 -22.523 23.215 1.00 66.94 177 ILE A C 1
ATOM 1408 O O . ILE A 1 177 ? -3.981 -23.724 23.465 1.00 66.94 177 ILE A O 1
ATOM 1412 N N . ILE A 1 178 ? -3.660 -21.633 24.184 1.00 71.25 178 ILE A N 1
ATOM 1413 C CA . ILE A 1 178 ? -3.318 -22.025 25.559 1.00 71.25 178 ILE A CA 1
ATOM 1414 C C . ILE A 1 178 ? -4.551 -22.129 26.454 1.00 71.25 178 ILE A C 1
ATOM 1416 O O . ILE A 1 178 ? -4.599 -23.013 27.308 1.00 71.25 178 ILE A O 1
ATOM 1420 N N . GLU A 1 179 ? -5.579 -21.301 26.261 1.00 69.44 179 GLU A N 1
ATOM 1421 C CA . GLU A 1 179 ? -6.813 -21.404 27.050 1.00 69.44 179 GLU A CA 1
ATOM 1422 C C . GLU A 1 179 ? -7.580 -22.699 26.795 1.00 69.44 179 GLU A C 1
ATOM 1424 O O . GLU A 1 179 ? -8.225 -23.212 27.709 1.00 69.44 179 GLU A O 1
ATOM 1429 N N . SER A 1 180 ? -7.457 -23.260 25.593 1.00 71.81 180 SER A N 1
ATOM 1430 C CA . SER A 1 180 ? -8.015 -24.567 25.244 1.00 71.81 180 SER A CA 1
ATOM 1431 C C . SER A 1 180 ? -7.167 -25.746 25.752 1.00 71.81 180 SER A C 1
ATOM 1433 O O . SER A 1 180 ? -7.614 -26.894 25.698 1.00 71.81 180 SER A O 1
ATOM 1435 N N . ASN A 1 181 ? -5.964 -25.495 26.285 1.00 79.88 181 ASN A N 1
ATOM 1436 C CA . ASN A 1 181 ? -5.049 -26.543 26.723 1.00 79.88 181 ASN A CA 1
ATOM 1437 C C . ASN A 1 181 ? -5.420 -27.094 28.123 1.00 79.88 181 ASN A C 1
ATOM 1439 O O . ASN A 1 181 ? -5.425 -26.337 29.101 1.00 79.88 181 ASN A O 1
ATOM 1443 N N . PRO A 1 182 ? -5.637 -28.419 28.278 1.00 85.75 182 PRO A N 1
ATOM 1444 C CA . PRO A 1 182 ? -5.972 -29.033 29.567 1.00 85.75 182 PRO A CA 1
ATOM 1445 C C . PRO A 1 182 ? -4.956 -28.756 30.684 1.00 85.75 182 PRO A C 1
ATOM 1447 O O . PRO A 1 182 ? -5.350 -28.502 31.822 1.00 85.75 182 PRO A O 1
ATOM 1450 N N . LEU A 1 183 ? -3.655 -28.724 30.363 1.00 85.38 183 LEU A N 1
ATOM 1451 C CA . LEU A 1 183 ? -2.592 -28.463 31.342 1.00 85.38 183 LEU A CA 1
ATOM 1452 C C . LEU A 1 183 ? -2.661 -27.040 31.898 1.00 85.38 183 LEU A C 1
ATOM 1454 O O . LEU A 1 183 ? -2.331 -26.807 33.060 1.00 85.38 183 LEU A O 1
ATOM 1458 N N . TYR A 1 184 ? -3.113 -26.077 31.092 1.00 83.44 184 TYR A N 1
ATOM 1459 C CA . TYR A 1 184 ? -3.317 -24.715 31.571 1.00 83.44 184 TYR A CA 1
ATOM 1460 C C . TYR A 1 184 ? -4.519 -24.633 32.522 1.00 83.44 184 TYR A C 1
ATOM 1462 O O . TYR A 1 184 ? -4.473 -23.919 33.526 1.00 83.44 184 TYR A O 1
ATOM 1470 N N . GLY A 1 185 ? -5.564 -25.428 32.271 1.00 83.06 185 GLY A N 1
ATOM 1471 C CA . GLY A 1 185 ? -6.662 -25.635 33.218 1.00 83.06 185 GLY A CA 1
ATOM 1472 C C . GLY A 1 185 ? -6.178 -26.201 34.558 1.00 83.06 185 GLY A C 1
ATOM 1473 O O . GLY A 1 185 ? -6.510 -25.657 35.613 1.00 83.06 185 GLY A O 1
ATOM 1474 N N . GLU A 1 186 ? -5.329 -27.231 34.526 1.00 88.62 186 GLU A N 1
ATOM 1475 C CA . GLU A 1 186 ? -4.710 -27.807 35.729 1.00 88.62 186 GLU A CA 1
ATOM 1476 C C . GLU A 1 186 ? -3.827 -26.799 36.477 1.00 88.62 186 GLU A C 1
ATOM 1478 O O . GLU A 1 186 ? -3.866 -26.730 37.707 1.00 88.62 186 GLU A O 1
ATOM 1483 N N . PHE A 1 187 ? -3.062 -25.980 35.750 1.00 87.75 187 PHE A N 1
ATOM 1484 C CA . PHE A 1 187 ? -2.260 -24.906 36.333 1.00 87.75 187 PHE A CA 1
ATOM 1485 C C . PHE A 1 187 ? -3.130 -23.897 37.096 1.00 87.75 187 PHE A C 1
ATOM 1487 O O . PHE A 1 187 ? -2.828 -23.595 38.252 1.00 87.75 187 PHE A O 1
ATOM 1494 N N . LYS A 1 188 ? -4.242 -23.427 36.506 1.00 86.19 188 LYS A N 1
ATOM 1495 C CA . LYS A 1 188 ? -5.193 -22.529 37.194 1.00 86.19 188 LYS A CA 1
ATOM 1496 C C . LYS A 1 188 ? -5.795 -23.187 38.436 1.00 86.19 188 LYS A C 1
ATOM 1498 O O . LYS A 1 188 ? -5.927 -22.534 39.471 1.00 86.19 188 LYS A O 1
ATOM 1503 N N . ALA A 1 189 ? -6.145 -24.471 38.348 1.00 87.56 189 ALA A N 1
ATOM 1504 C CA . ALA A 1 189 ? -6.708 -25.215 39.471 1.00 87.56 189 ALA A CA 1
ATOM 1505 C C . ALA A 1 189 ? -5.714 -25.306 40.639 1.00 87.56 189 ALA A C 1
ATOM 1507 O O . ALA A 1 189 ? -6.054 -24.930 41.759 1.00 87.56 189 ALA A O 1
ATOM 1508 N N . LYS A 1 190 ? -4.460 -25.696 40.371 1.00 89.94 190 LYS A N 1
ATOM 1509 C CA . LYS A 1 190 ? -3.398 -25.739 41.390 1.00 89.94 190 LYS A CA 1
ATOM 1510 C C . LYS A 1 190 ? -3.046 -24.362 41.946 1.00 89.94 190 LYS A C 1
ATOM 1512 O O . LYS A 1 190 ? -2.758 -24.241 43.134 1.00 89.94 190 LYS A O 1
ATOM 1517 N N . PHE A 1 191 ? -3.069 -23.316 41.120 1.00 89.88 191 PHE A N 1
ATOM 1518 C CA . PHE A 1 191 ? -2.857 -21.949 41.595 1.00 89.88 191 PHE A CA 1
ATOM 1519 C C . PHE A 1 191 ? -3.951 -21.542 42.592 1.00 89.88 191 PHE A C 1
ATOM 1521 O O . PHE A 1 191 ? -3.653 -21.026 43.669 1.00 89.88 191 PHE A O 1
ATOM 1528 N N . SER A 1 192 ? -5.214 -21.833 42.271 1.00 87.19 192 SER A N 1
ATOM 1529 C CA . SER A 1 192 ? -6.346 -21.575 43.164 1.00 87.19 192 SER A CA 1
ATOM 1530 C C . SER A 1 192 ? -6.287 -22.418 44.441 1.00 87.19 192 SER A C 1
ATOM 1532 O O . SER A 1 192 ? -6.570 -21.903 45.520 1.00 87.19 192 SER A O 1
ATOM 1534 N N . GLU A 1 193 ? -5.843 -23.671 44.354 1.00 88.94 193 GLU A N 1
ATOM 1535 C CA . GLU A 1 193 ? -5.595 -24.520 45.523 1.00 88.94 193 GLU A CA 1
ATOM 1536 C C . GLU A 1 193 ? -4.526 -23.907 46.442 1.00 88.94 193 GLU A C 1
ATOM 1538 O O . GLU A 1 193 ? -4.722 -23.825 47.651 1.00 88.94 193 GLU A O 1
ATOM 1543 N N . LEU A 1 194 ? -3.427 -23.398 45.877 1.00 90.38 194 LEU A N 1
ATOM 1544 C CA . LEU A 1 194 ? -2.324 -22.824 46.646 1.00 90.38 194 LEU A CA 1
ATOM 1545 C C . LEU A 1 194 ? -2.643 -21.443 47.239 1.00 90.38 194 LEU A C 1
ATOM 1547 O O . LEU A 1 194 ? -2.203 -21.155 48.346 1.00 90.38 194 LEU A O 1
ATOM 1551 N N . PHE A 1 195 ? -3.364 -20.565 46.543 1.00 87.50 195 PHE A N 1
ATOM 1552 C CA . PHE A 1 195 ? -3.569 -19.179 47.000 1.00 87.50 195 PHE A CA 1
ATOM 1553 C C . PHE A 1 195 ? -4.997 -18.861 47.453 1.00 87.50 195 PHE A C 1
ATOM 1555 O O . PHE A 1 195 ? -5.203 -17.931 48.234 1.00 87.50 195 PHE A O 1
ATOM 1562 N N . GLY A 1 196 ? -5.982 -19.601 46.950 1.00 81.94 196 GLY A N 1
ATOM 1563 C CA . GLY A 1 196 ? -7.403 -19.363 47.187 1.00 81.94 196 GLY A CA 1
ATOM 1564 C C . GLY A 1 196 ? -7.981 -20.201 48.321 1.00 81.94 196 GLY A C 1
ATOM 1565 O O . GLY A 1 196 ? -8.773 -19.659 49.091 1.00 81.94 196 GLY A O 1
ATOM 1566 N N . SER A 1 197 ? -7.575 -21.473 48.429 1.00 85.00 197 SER A N 1
ATOM 1567 C CA . SER A 1 197 ? -8.088 -22.417 49.431 1.00 85.00 197 SER A CA 1
ATOM 1568 C C . SER A 1 197 ? -7.733 -21.987 50.852 1.00 85.00 197 SER A C 1
ATOM 1570 O O . SER A 1 197 ? -6.564 -21.732 51.143 1.00 85.00 197 SER A O 1
ATOM 1572 N N . ASP A 1 198 ? -8.722 -21.950 51.745 1.00 81.38 198 ASP A N 1
ATOM 1573 C CA . ASP A 1 198 ? -8.535 -21.538 53.142 1.00 81.38 198 ASP A CA 1
ATOM 1574 C C . ASP A 1 198 ? -7.589 -22.477 53.915 1.00 81.38 198 ASP A C 1
ATOM 1576 O O . ASP A 1 198 ? -6.904 -22.036 54.837 1.00 81.38 198 ASP A O 1
ATOM 1580 N N . ASP A 1 199 ? -7.470 -23.734 53.475 1.00 84.75 199 ASP A N 1
ATOM 1581 C CA . ASP A 1 199 ? -6.601 -24.751 54.083 1.00 84.75 199 ASP A CA 1
ATOM 1582 C C . ASP A 1 199 ? -5.159 -24.732 53.541 1.00 84.75 199 ASP A C 1
ATOM 1584 O O . ASP A 1 199 ? -4.294 -25.485 54.000 1.00 84.75 199 ASP A O 1
ATOM 1588 N N . SER A 1 200 ? -4.860 -23.881 52.554 1.00 91.06 200 SER A N 1
ATOM 1589 C CA . SER A 1 200 ? -3.503 -23.759 52.023 1.00 91.06 200 SER A CA 1
ATOM 1590 C C . SER A 1 200 ? -2.559 -23.122 53.043 1.00 91.06 200 SER A C 1
ATOM 1592 O O . SER A 1 200 ? -2.812 -22.032 53.557 1.00 91.06 200 SER A O 1
ATOM 1594 N N . ALA A 1 201 ? -1.377 -23.717 53.222 1.00 89.19 201 ALA A N 1
ATOM 1595 C CA . ALA A 1 201 ? -0.312 -23.147 54.050 1.00 89.19 201 ALA A CA 1
ATOM 1596 C C . ALA A 1 201 ? 0.087 -21.713 53.636 1.00 89.19 201 ALA A C 1
ATOM 1598 O O . ALA A 1 201 ? 0.505 -20.915 54.477 1.00 89.19 201 ALA A O 1
ATOM 1599 N N . VAL A 1 202 ? -0.034 -21.371 52.349 1.00 90.12 202 VAL A N 1
ATOM 1600 C CA . VAL A 1 202 ? 0.257 -20.022 51.842 1.00 90.12 202 VAL A CA 1
ATOM 1601 C C . VAL A 1 202 ? -0.886 -19.065 52.172 1.00 90.12 202 VAL A C 1
ATOM 1603 O O . VAL A 1 202 ? -0.627 -17.961 52.651 1.00 90.12 202 VAL A O 1
ATOM 1606 N N . ARG A 1 203 ? -2.142 -19.487 51.982 1.00 88.94 203 ARG A N 1
ATOM 1607 C CA . ARG A 1 203 ? -3.323 -18.682 52.323 1.00 88.94 203 ARG A CA 1
ATOM 1608 C C . ARG A 1 203 ? -3.399 -18.392 53.819 1.00 88.94 203 ARG A C 1
ATOM 1610 O O . ARG A 1 203 ? -3.630 -17.247 54.196 1.00 88.94 203 ARG A O 1
ATOM 1617 N N . VAL A 1 204 ? -3.113 -19.391 54.654 1.00 89.44 204 VAL A N 1
ATOM 1618 C CA . VAL A 1 204 ? -3.026 -19.244 56.113 1.00 89.44 204 VAL A CA 1
ATOM 1619 C C . VAL A 1 204 ? -2.010 -18.161 56.482 1.00 89.44 204 VAL A C 1
ATOM 1621 O O . VAL A 1 204 ? -2.351 -17.226 57.202 1.00 89.44 204 VAL A O 1
ATOM 1624 N N . LYS A 1 205 ? -0.797 -18.196 55.913 1.00 91.69 205 LYS A N 1
ATOM 1625 C CA . LYS A 1 205 ? 0.207 -17.146 56.154 1.00 91.69 205 LYS A CA 1
ATOM 1626 C C . LYS A 1 205 ? -0.221 -15.765 55.654 1.00 91.69 205 LYS A C 1
ATOM 1628 O O . LYS A 1 205 ? 0.090 -14.767 56.299 1.00 91.69 205 LYS A O 1
ATOM 1633 N N . LEU A 1 206 ? -0.905 -15.678 54.512 1.00 90.06 206 LEU A N 1
ATOM 1634 C CA . LEU A 1 206 ? -1.428 -14.402 54.010 1.00 90.06 206 LEU A CA 1
ATOM 1635 C C . LEU A 1 206 ? -2.475 -13.812 54.960 1.00 90.06 206 LEU A C 1
ATOM 1637 O O . LEU A 1 206 ? -2.438 -12.609 55.214 1.00 90.06 206 LEU A O 1
ATOM 1641 N N . ASN A 1 207 ? -3.346 -14.650 55.524 1.00 89.31 207 ASN A N 1
ATOM 1642 C CA . ASN A 1 207 ? -4.320 -14.239 56.532 1.00 89.31 207 ASN A CA 1
ATOM 1643 C C . ASN A 1 207 ? -3.621 -13.780 57.821 1.00 89.31 207 ASN A C 1
ATOM 1645 O O . ASN A 1 207 ? -3.907 -12.687 58.293 1.00 89.31 207 ASN A O 1
ATOM 1649 N N . GLU A 1 208 ? -2.619 -14.517 58.318 1.00 91.06 208 GLU A N 1
ATOM 1650 C CA . GLU A 1 208 ? -1.829 -14.109 59.495 1.00 91.06 208 GLU A CA 1
ATOM 1651 C C . GLU A 1 208 ? -1.155 -12.736 59.308 1.00 91.06 208 GLU A C 1
ATOM 1653 O O . GLU A 1 208 ? -1.098 -11.915 60.229 1.00 91.06 208 GLU A O 1
ATOM 1658 N N . ILE A 1 209 ? -0.617 -12.466 58.114 1.00 92.50 209 ILE A N 1
ATOM 1659 C CA . ILE A 1 209 ? -0.043 -11.154 57.783 1.00 92.50 209 ILE A CA 1
ATOM 1660 C C . ILE A 1 209 ? -1.153 -10.097 57.692 1.00 92.50 209 ILE A C 1
ATOM 1662 O O . ILE A 1 209 ? -0.969 -8.995 58.212 1.00 92.50 209 ILE A O 1
ATOM 1666 N N . GLY A 1 210 ? -2.292 -10.429 57.077 1.00 91.00 210 GLY A N 1
ATOM 1667 C CA . GLY A 1 210 ? -3.497 -9.595 57.020 1.00 91.00 210 GLY A CA 1
ATOM 1668 C C . GLY A 1 210 ? -3.943 -9.134 58.401 1.00 91.00 210 GLY A C 1
ATOM 1669 O O . GLY A 1 210 ? -4.015 -7.931 58.647 1.00 91.00 210 GLY A O 1
ATOM 1670 N N . ASP A 1 211 ? -4.094 -10.074 59.331 1.00 90.69 211 ASP A N 1
ATOM 1671 C CA . ASP A 1 211 ? -4.489 -9.823 60.717 1.00 90.69 211 ASP A CA 1
ATOM 1672 C C . ASP A 1 211 ? -3.499 -8.891 61.425 1.00 90.69 211 ASP A C 1
ATOM 1674 O O . ASP A 1 211 ? -3.882 -7.933 62.103 1.00 90.69 211 ASP A O 1
ATOM 1678 N N . ARG A 1 212 ? -2.191 -9.110 61.232 1.00 92.00 212 ARG A N 1
ATOM 1679 C CA . ARG A 1 212 ? -1.158 -8.233 61.803 1.00 92.00 212 ARG A CA 1
ATOM 1680 C C . ARG A 1 212 ? -1.242 -6.816 61.244 1.00 92.00 212 ARG A C 1
ATOM 1682 O O . ARG A 1 212 ? -1.138 -5.858 62.009 1.00 92.00 212 ARG A O 1
ATOM 1689 N N . VAL A 1 213 ? -1.418 -6.668 59.931 1.00 91.62 213 VAL A N 1
ATOM 1690 C CA . VAL A 1 213 ? -1.566 -5.356 59.282 1.00 91.62 213 VAL A CA 1
ATOM 1691 C C . VAL A 1 213 ? -2.845 -4.669 59.755 1.00 91.62 213 VAL A C 1
ATOM 1693 O O . VAL A 1 213 ? -2.806 -3.483 60.077 1.00 91.62 213 VAL A O 1
ATOM 1696 N N . GLN A 1 214 ? -3.941 -5.414 59.891 1.00 91.44 214 GLN A N 1
ATOM 1697 C CA . GLN A 1 214 ? -5.207 -4.924 60.422 1.00 91.44 214 GLN A CA 1
ATOM 1698 C C . GLN A 1 214 ? -5.046 -4.343 61.830 1.00 91.44 214 GLN A C 1
ATOM 1700 O O . GLN A 1 214 ? -5.493 -3.224 62.073 1.00 91.44 214 GLN A O 1
ATOM 1705 N N . VAL A 1 215 ? -4.329 -5.028 62.728 1.00 89.56 215 VAL A N 1
ATOM 1706 C CA . VAL A 1 215 ? -4.039 -4.518 64.082 1.00 89.56 215 VAL A CA 1
ATOM 1707 C C . VAL A 1 215 ? -3.283 -3.186 64.044 1.00 89.56 215 VAL A C 1
ATOM 1709 O O . VAL A 1 215 ? -3.556 -2.297 64.851 1.00 89.56 215 VAL A O 1
ATOM 1712 N N . TYR A 1 216 ? -2.324 -3.012 63.131 1.00 90.75 216 TYR A N 1
ATOM 1713 C CA . TYR A 1 216 ? -1.618 -1.733 62.991 1.00 90.75 216 TYR A CA 1
ATOM 1714 C C . TYR A 1 216 ? -2.496 -0.641 62.374 1.00 90.75 216 TYR A C 1
ATOM 1716 O O . TYR A 1 216 ? -2.417 0.509 62.806 1.00 90.75 216 TYR A O 1
ATOM 1724 N N . LEU A 1 217 ? -3.340 -0.993 61.404 1.00 88.25 217 LEU A N 1
ATOM 1725 C CA . LEU A 1 217 ? -4.230 -0.061 60.718 1.00 88.25 217 LEU A CA 1
ATOM 1726 C C . LEU A 1 217 ? -5.330 0.459 61.653 1.00 88.25 217 LEU A C 1
ATOM 1728 O O . LEU A 1 217 ? -5.591 1.659 61.683 1.00 88.25 217 LEU A O 1
ATOM 1732 N N . GLN A 1 218 ? -5.890 -0.411 62.496 1.00 89.81 218 GLN A N 1
ATOM 1733 C CA . GLN A 1 218 ? -6.912 -0.056 63.486 1.00 89.81 218 GLN A CA 1
ATOM 1734 C C . GLN A 1 218 ? -6.408 0.920 64.561 1.00 89.81 218 GLN A C 1
ATOM 1736 O O . GLN A 1 218 ? -7.192 1.677 65.126 1.00 89.81 218 GLN A O 1
ATOM 1741 N N . LYS A 1 219 ? -5.091 0.974 64.817 1.00 90.12 219 LYS A N 1
ATOM 1742 C CA . LYS A 1 219 ? -4.501 2.003 65.697 1.00 90.12 219 LYS A CA 1
ATOM 1743 C C . LYS A 1 219 ? -4.587 3.410 65.106 1.00 90.12 219 LYS A C 1
ATOM 1745 O O . LYS A 1 219 ? -4.552 4.377 65.858 1.00 90.12 219 LYS A O 1
ATOM 1750 N N . GLN A 1 220 ? -4.636 3.519 63.780 1.00 88.50 220 GLN A N 1
ATOM 1751 C CA . GLN A 1 220 ? -4.731 4.791 63.061 1.00 88.50 220 GLN A CA 1
ATOM 1752 C C . GLN A 1 220 ? -6.187 5.116 62.697 1.00 88.50 220 GLN A C 1
ATOM 1754 O O . GLN A 1 220 ? -6.577 6.279 62.731 1.00 88.50 220 GLN A O 1
ATOM 1759 N N . PHE A 1 221 ? -6.989 4.087 62.406 1.00 86.31 221 PHE A N 1
ATOM 1760 C CA . PHE A 1 221 ? -8.393 4.184 62.002 1.00 86.31 221 PHE A CA 1
ATOM 1761 C C . PHE A 1 221 ? -9.248 3.188 62.814 1.00 86.31 221 PHE A C 1
ATOM 1763 O O . PHE A 1 221 ? -9.383 2.034 62.405 1.00 86.31 221 PHE A O 1
ATOM 1770 N N . PRO A 1 222 ? -9.802 3.603 63.972 1.00 78.38 222 PRO A N 1
ATOM 1771 C CA . PRO A 1 222 ? -10.471 2.701 64.921 1.00 78.38 222 PRO A CA 1
ATOM 1772 C C . PRO A 1 222 ? -11.751 2.031 64.400 1.00 78.38 222 PRO A C 1
ATOM 1774 O O . PRO A 1 222 ? -12.098 0.949 64.870 1.00 78.38 222 PRO A O 1
ATOM 1777 N N . ASP A 1 223 ? -12.434 2.637 63.426 1.00 79.38 223 ASP A N 1
ATOM 1778 C CA . ASP A 1 223 ? -13.708 2.139 62.906 1.00 79.38 223 ASP A CA 1
ATOM 1779 C C . ASP A 1 223 ? -13.532 1.383 61.575 1.00 79.38 223 ASP A C 1
ATOM 1781 O O . ASP A 1 223 ? -13.152 1.955 60.554 1.00 79.38 223 ASP A O 1
ATOM 1785 N N . GLY A 1 224 ? -13.873 0.088 61.573 1.00 63.47 224 GLY A N 1
ATOM 1786 C CA . GLY A 1 224 ? -14.264 -0.648 60.360 1.00 63.47 224 GLY A CA 1
ATOM 1787 C C . GLY A 1 224 ? -13.159 -1.165 59.429 1.00 63.47 224 GLY A C 1
ATOM 1788 O O . GLY A 1 224 ? -13.473 -1.601 58.323 1.00 63.47 224 GLY A O 1
ATOM 1789 N N . ALA A 1 225 ? -11.886 -1.158 59.829 1.00 69.06 225 ALA A N 1
ATOM 1790 C CA . ALA A 1 225 ? -10.808 -1.662 58.977 1.00 69.06 225 ALA A CA 1
ATOM 1791 C C . ALA A 1 225 ? -10.667 -3.197 59.059 1.00 69.06 225 ALA A C 1
ATOM 1793 O O . ALA A 1 225 ? -10.247 -3.721 60.093 1.00 69.06 225 ALA A O 1
ATOM 1794 N N . ASN A 1 226 ? -10.969 -3.887 57.952 1.00 80.62 226 ASN A N 1
ATOM 1795 C CA . ASN A 1 226 ? -10.629 -5.292 57.705 1.00 80.62 226 ASN A CA 1
ATOM 1796 C C . ASN A 1 226 ? -9.549 -5.370 56.619 1.00 80.62 226 ASN A C 1
ATOM 1798 O O . ASN A 1 226 ? -9.677 -4.705 55.590 1.00 80.62 226 ASN A O 1
ATOM 1802 N N . VAL A 1 227 ? -8.503 -6.173 56.827 1.00 82.38 227 VAL A N 1
ATOM 1803 C CA . VAL A 1 227 ? -7.413 -6.333 55.851 1.00 82.38 227 VAL A CA 1
ATOM 1804 C C . VAL A 1 227 ? -7.339 -7.784 55.404 1.00 82.38 227 VAL A C 1
ATOM 1806 O O . VAL A 1 227 ? -7.019 -8.672 56.185 1.00 82.38 227 VAL A O 1
ATOM 1809 N N . ARG A 1 228 ? -7.598 -8.013 54.116 1.00 85.38 228 ARG A N 1
ATOM 1810 C CA . ARG A 1 228 ? -7.458 -9.315 53.463 1.00 85.38 228 ARG A CA 1
ATOM 1811 C C . ARG A 1 228 ? -6.526 -9.170 52.270 1.00 85.38 228 ARG A C 1
ATOM 1813 O O . ARG A 1 228 ? -6.696 -8.263 51.458 1.00 85.38 228 ARG A O 1
ATOM 1820 N N . PHE A 1 229 ? -5.560 -10.073 52.163 1.00 86.00 229 PHE A N 1
ATOM 1821 C CA . PHE A 1 229 ? -4.689 -10.171 50.998 1.00 86.00 229 PHE A CA 1
ATOM 1822 C C . PHE A 1 229 ? -5.188 -11.299 50.097 1.00 86.00 229 PHE A C 1
ATOM 1824 O O . PHE A 1 229 ? -5.143 -12.468 50.477 1.00 86.00 229 PHE A O 1
ATOM 1831 N N . ASP A 1 230 ? -5.676 -10.946 48.910 1.00 83.12 230 ASP A N 1
ATOM 1832 C CA . ASP A 1 230 ? -6.112 -11.894 47.888 1.00 83.12 230 ASP A CA 1
ATOM 1833 C C . ASP A 1 230 ? -5.146 -11.888 46.705 1.00 83.12 230 ASP A C 1
ATOM 1835 O O . ASP A 1 230 ? -4.764 -10.835 46.195 1.00 83.12 230 ASP A O 1
A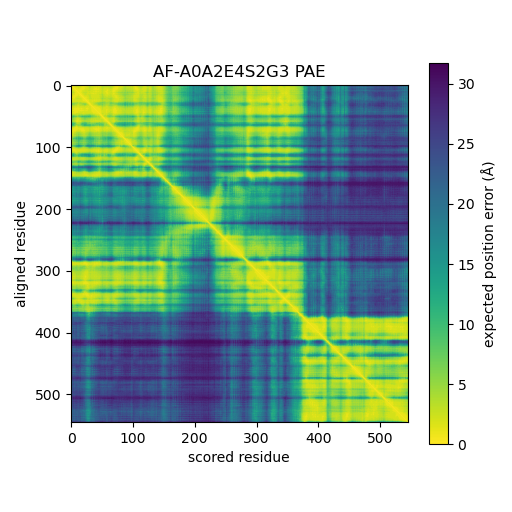TOM 1839 N N . VAL A 1 231 ? -4.775 -13.087 46.257 1.00 83.44 231 VAL A N 1
ATOM 1840 C CA . VAL A 1 231 ? -3.992 -13.295 45.039 1.00 83.44 231 VAL A CA 1
ATOM 1841 C C . VAL A 1 231 ? -4.943 -13.856 43.992 1.00 83.44 231 VAL A C 1
ATOM 1843 O O . VAL A 1 231 ? -5.472 -14.955 44.149 1.00 83.44 231 VAL A O 1
ATOM 1846 N N . GLN A 1 232 ? -5.209 -13.074 42.949 1.00 79.50 232 GLN A N 1
ATOM 1847 C CA . GLN A 1 232 ? -6.059 -13.517 41.848 1.00 79.50 232 GLN A CA 1
ATOM 1848 C C . GLN A 1 232 ? -5.290 -14.454 40.917 1.00 79.50 232 GLN A C 1
ATOM 1850 O O . GLN A 1 232 ? -4.062 -14.385 40.834 1.00 79.50 232 GLN A O 1
ATOM 1855 N N . ASN A 1 233 ? -6.020 -15.325 40.215 1.00 79.38 233 ASN A N 1
ATOM 1856 C CA . ASN A 1 233 ? -5.424 -16.147 39.167 1.00 79.38 233 ASN A CA 1
ATOM 1857 C C . ASN A 1 233 ? -4.694 -15.248 38.158 1.00 79.38 233 ASN A C 1
ATOM 1859 O O . ASN A 1 233 ? -5.246 -14.213 37.772 1.00 79.38 233 ASN A O 1
ATOM 1863 N N . PRO A 1 234 ? -3.488 -15.635 37.713 1.00 73.56 234 PRO A N 1
ATOM 1864 C CA . PRO A 1 234 ? -2.768 -14.868 36.713 1.00 73.56 234 PRO A CA 1
ATOM 1865 C C . PRO A 1 234 ? -3.587 -14.836 35.422 1.00 73.56 234 PRO A C 1
ATOM 1867 O O . PRO A 1 234 ? -3.966 -15.881 34.886 1.00 73.56 234 PRO A O 1
ATOM 1870 N N . VAL A 1 235 ? -3.861 -13.630 34.926 1.00 72.62 235 VAL A N 1
ATOM 1871 C CA . VAL A 1 235 ? -4.425 -13.444 33.587 1.00 72.62 235 VAL A CA 1
ATOM 1872 C C . VAL A 1 235 ? -3.349 -13.863 32.589 1.00 72.62 235 VAL A C 1
ATOM 1874 O O . VAL A 1 235 ? -2.184 -13.517 32.776 1.00 72.62 235 VAL A O 1
ATOM 1877 N N . PHE A 1 236 ? -3.700 -14.607 31.537 1.00 70.25 236 PHE A N 1
ATOM 1878 C CA . PHE A 1 236 ? -2.704 -15.088 30.573 1.00 70.25 236 PHE A CA 1
ATOM 1879 C C . PHE A 1 236 ? -1.868 -13.942 29.976 1.00 70.25 236 PHE A C 1
ATOM 1881 O O . PHE A 1 236 ? -0.645 -14.033 29.900 1.00 70.25 236 PHE A O 1
ATOM 1888 N N . ASP A 1 237 ? -2.512 -12.809 29.690 1.00 66.38 237 ASP A N 1
ATOM 1889 C CA . ASP A 1 237 ? -1.854 -11.564 29.284 1.00 66.38 237 ASP A CA 1
ATOM 1890 C C . ASP A 1 237 ? -0.712 -11.117 30.213 1.00 66.38 237 ASP A C 1
ATOM 1892 O O . ASP A 1 237 ? 0.250 -10.500 29.762 1.00 66.38 237 ASP A O 1
ATOM 1896 N N . ASP A 1 238 ? -0.809 -11.383 31.517 1.00 71.12 238 ASP A N 1
ATOM 1897 C CA . ASP A 1 238 ? 0.227 -11.005 32.478 1.00 71.12 238 ASP A CA 1
ATOM 1898 C C . ASP A 1 238 ? 1.456 -11.913 32.394 1.00 71.12 238 ASP A C 1
ATOM 1900 O O . ASP A 1 238 ? 2.557 -11.465 32.710 1.00 71.12 238 ASP A O 1
ATOM 1904 N N . LEU A 1 239 ? 1.293 -13.157 31.934 1.00 68.25 239 LEU A N 1
ATOM 1905 C CA . LEU A 1 239 ? 2.402 -14.082 31.685 1.00 68.25 239 LEU A CA 1
ATOM 1906 C C . LEU A 1 239 ? 3.195 -13.671 30.445 1.00 68.25 239 LEU A C 1
ATOM 1908 O O . LEU A 1 239 ? 4.413 -13.840 30.404 1.00 68.25 239 LEU A O 1
ATOM 1912 N N . LEU A 1 240 ? 2.515 -13.081 29.461 1.00 67.88 240 LEU A N 1
ATOM 1913 C CA . LEU A 1 240 ? 3.150 -12.632 28.231 1.00 67.88 240 LEU A CA 1
ATOM 1914 C C . LEU A 1 240 ? 4.067 -11.426 28.445 1.00 67.88 240 LEU A C 1
ATOM 1916 O O . LEU A 1 240 ? 4.986 -11.263 27.655 1.00 67.88 240 LEU A O 1
ATOM 1920 N N . LYS A 1 241 ? 3.906 -10.644 29.529 1.00 66.50 241 LYS A N 1
ATOM 1921 C CA . LYS A 1 241 ? 4.727 -9.453 29.874 1.00 66.50 241 LYS A CA 1
ATOM 1922 C C . LYS A 1 241 ? 6.245 -9.662 29.778 1.00 66.50 241 LYS A C 1
ATOM 1924 O O . LYS A 1 241 ? 6.955 -8.700 29.504 1.00 66.50 241 LYS A O 1
ATOM 1929 N N . ASN A 1 242 ? 6.720 -10.896 29.959 1.00 64.06 242 ASN A N 1
ATOM 1930 C CA . ASN A 1 242 ? 8.137 -11.274 29.892 1.00 64.06 242 ASN A CA 1
ATOM 1931 C C . ASN A 1 242 ? 8.470 -12.182 28.689 1.00 64.06 242 ASN A C 1
ATOM 1933 O O . ASN A 1 242 ? 9.436 -12.936 28.741 1.00 64.06 242 ASN A O 1
ATOM 1937 N N . PHE A 1 243 ? 7.646 -12.178 27.641 1.00 67.38 243 PHE A N 1
ATOM 1938 C CA . PHE A 1 243 ? 7.887 -12.950 26.426 1.00 67.38 243 PHE A CA 1
ATOM 1939 C C . PHE A 1 243 ? 8.998 -12.293 25.597 1.00 67.38 243 PHE A C 1
ATOM 1941 O O . PHE A 1 243 ? 8.866 -11.137 25.193 1.00 67.38 243 PHE A O 1
ATOM 1948 N N . GLU A 1 244 ? 10.077 -13.033 25.346 1.00 68.06 244 GLU A N 1
ATOM 1949 C CA . GLU A 1 244 ? 11.194 -12.617 24.493 1.00 68.06 244 GLU A CA 1
ATOM 1950 C C . GLU A 1 244 ? 11.114 -13.341 23.145 1.00 68.06 244 GLU A C 1
ATOM 1952 O O . GLU A 1 244 ? 10.781 -14.525 23.081 1.00 68.06 244 GLU A O 1
ATOM 1957 N N . THR A 1 245 ? 11.399 -12.622 22.057 1.00 74.38 245 THR A N 1
ATOM 1958 C CA . THR A 1 245 ? 11.444 -13.192 20.703 1.00 74.38 245 THR A CA 1
ATOM 1959 C C . THR A 1 245 ? 12.883 -13.174 20.204 1.00 74.38 245 THR A C 1
ATOM 1961 O O . THR A 1 245 ? 13.496 -12.113 20.124 1.00 74.38 245 THR A O 1
ATOM 1964 N N . GLU A 1 246 ? 13.421 -14.333 19.834 1.00 81.12 246 GLU A N 1
ATOM 1965 C CA . GLU A 1 246 ? 14.768 -14.471 19.270 1.00 81.12 246 GLU A CA 1
ATOM 1966 C C . GLU A 1 246 ? 14.700 -14.867 17.790 1.00 81.12 246 GLU A C 1
ATOM 1968 O O . GLU A 1 246 ? 13.800 -15.594 17.368 1.00 81.12 246 GLU A O 1
ATOM 1973 N N . ILE A 1 247 ? 15.659 -14.389 16.994 1.00 82.62 247 ILE A N 1
ATOM 1974 C CA . ILE A 1 247 ? 15.827 -14.768 15.586 1.00 82.62 247 ILE A CA 1
ATOM 1975 C C . ILE A 1 247 ? 17.241 -15.314 15.384 1.00 82.62 247 ILE A C 1
ATOM 1977 O O . ILE A 1 247 ? 18.224 -14.667 15.758 1.00 82.62 247 ILE A O 1
ATOM 1981 N N . ASP A 1 248 ? 17.329 -16.460 14.711 1.00 86.94 248 ASP A N 1
ATOM 1982 C CA . ASP A 1 248 ? 18.575 -17.040 14.215 1.00 86.94 248 ASP A CA 1
ATOM 1983 C C . ASP A 1 248 ? 18.695 -16.837 12.696 1.00 86.94 248 ASP A C 1
ATOM 1985 O O . ASP A 1 248 ? 17.949 -17.419 11.910 1.00 86.94 248 ASP A O 1
ATOM 1989 N N . ASP A 1 249 ? 19.631 -15.987 12.285 1.00 83.50 249 ASP A N 1
ATOM 1990 C CA . ASP A 1 249 ? 20.034 -15.753 10.891 1.00 83.50 249 ASP A CA 1
ATOM 1991 C C . ASP A 1 249 ? 21.485 -16.211 10.635 1.00 83.50 249 ASP A C 1
ATOM 1993 O O . ASP A 1 249 ? 22.181 -15.688 9.764 1.00 83.50 249 ASP A O 1
ATOM 1997 N N . GLY A 1 250 ? 21.947 -17.189 11.420 1.00 88.62 250 GLY A N 1
ATOM 1998 C CA . GLY A 1 250 ? 23.345 -17.600 11.549 1.00 88.62 250 GLY A CA 1
ATOM 1999 C C . GLY A 1 250 ? 23.949 -17.189 12.895 1.00 88.62 250 GLY A C 1
ATOM 2000 O O . GLY A 1 250 ? 24.974 -17.742 13.299 1.00 88.62 250 GLY A O 1
ATOM 2001 N N . VAL A 1 251 ? 23.312 -16.242 13.597 1.00 84.62 251 VAL A N 1
ATOM 2002 C CA . VAL A 1 251 ? 23.574 -15.900 14.999 1.00 84.62 251 VAL A CA 1
ATOM 2003 C C . VAL A 1 251 ? 22.248 -15.643 15.719 1.00 84.62 251 VAL A C 1
ATOM 2005 O O . VAL A 1 251 ? 21.458 -14.788 15.310 1.00 84.62 251 VAL A O 1
ATOM 2008 N N . VAL A 1 252 ? 22.038 -16.330 16.844 1.00 89.06 252 VAL A N 1
ATOM 2009 C CA . VAL A 1 252 ? 20.880 -16.110 17.720 1.00 89.06 252 VAL A CA 1
ATOM 2010 C C . VAL A 1 252 ? 21.012 -14.758 18.419 1.00 89.06 252 VAL A C 1
ATOM 2012 O O . VAL A 1 252 ? 21.954 -14.529 19.179 1.00 89.06 252 VAL A O 1
ATOM 2015 N N . THR A 1 253 ? 20.065 -13.858 18.167 1.00 83.94 253 THR A N 1
ATOM 2016 C CA . THR A 1 253 ? 19.930 -12.591 18.898 1.00 83.94 253 THR A CA 1
ATOM 2017 C C . THR A 1 253 ? 18.457 -12.259 19.116 1.00 83.94 253 THR A C 1
ATOM 2019 O O . THR A 1 253 ? 17.602 -12.699 18.346 1.00 83.94 253 THR A O 1
ATOM 2022 N N . ALA A 1 254 ? 18.164 -11.408 20.099 1.00 78.94 254 ALA A N 1
ATOM 2023 C CA . ALA A 1 254 ? 16.834 -10.826 20.271 1.00 78.94 254 ALA A CA 1
ATOM 2024 C C . ALA A 1 254 ? 16.345 -10.153 18.972 1.00 78.94 254 ALA A C 1
ATOM 2026 O O . ALA A 1 254 ? 17.136 -9.538 18.243 1.00 78.94 254 ALA A O 1
ATOM 2027 N N . ALA A 1 255 ? 15.052 -10.271 18.672 1.00 77.12 255 ALA A N 1
ATOM 2028 C CA . ALA A 1 255 ? 14.446 -9.740 17.454 1.00 77.12 255 ALA A CA 1
ATOM 2029 C C . ALA A 1 255 ? 14.573 -8.211 17.365 1.00 77.12 255 ALA A C 1
ATOM 2031 O O . ALA A 1 255 ? 14.815 -7.667 16.290 1.00 77.12 255 ALA A O 1
ATOM 2032 N N . GLU A 1 256 ? 14.502 -7.520 18.502 1.00 72.62 256 GLU A N 1
ATOM 2033 C CA . GLU A 1 256 ? 14.662 -6.069 18.630 1.00 72.62 256 GLU A CA 1
ATOM 2034 C C . GLU A 1 256 ? 16.100 -5.601 18.365 1.00 72.62 256 GLU A C 1
ATOM 2036 O O . GLU A 1 256 ? 16.328 -4.424 18.088 1.00 72.62 256 GLU A O 1
ATOM 2041 N N . ALA A 1 257 ? 17.076 -6.510 18.444 1.00 76.06 257 ALA A N 1
ATOM 2042 C CA . ALA A 1 257 ? 18.472 -6.230 18.121 1.00 76.06 257 ALA A CA 1
ATOM 2043 C C . ALA A 1 257 ? 18.789 -6.447 16.631 1.00 76.06 257 ALA A C 1
ATOM 2045 O O . ALA A 1 257 ? 19.874 -6.076 16.175 1.00 76.06 257 ALA A O 1
ATOM 2046 N N . LYS A 1 258 ? 17.869 -7.044 15.859 1.00 79.56 258 LYS A N 1
ATOM 2047 C CA . LYS A 1 258 ? 18.030 -7.198 14.408 1.00 79.56 258 LYS A CA 1
ATOM 2048 C C . LYS A 1 258 ? 17.823 -5.856 13.701 1.00 79.56 258 LYS A C 1
ATOM 2050 O O . LYS A 1 258 ? 17.155 -4.966 14.218 1.00 79.56 258 LYS A O 1
ATOM 2055 N N . GLY A 1 259 ? 18.378 -5.716 12.497 1.00 76.62 259 GLY A N 1
ATOM 2056 C CA . GLY A 1 259 ? 18.172 -4.518 11.676 1.00 76.62 259 GLY A CA 1
ATOM 2057 C C . GLY A 1 259 ? 16.707 -4.331 11.258 1.00 76.62 259 GLY A C 1
ATOM 2058 O O . GLY A 1 259 ? 15.959 -5.305 11.147 1.00 76.62 259 GLY A O 1
ATOM 2059 N N . ASP A 1 260 ? 16.317 -3.088 10.968 1.00 75.00 260 ASP A N 1
ATOM 2060 C CA . ASP A 1 260 ? 14.917 -2.700 10.730 1.00 75.00 260 ASP A CA 1
ATOM 2061 C C . ASP A 1 260 ? 14.213 -3.528 9.637 1.00 75.00 260 ASP A C 1
ATOM 2063 O O . ASP A 1 260 ? 13.034 -3.853 9.765 1.00 75.00 260 ASP A O 1
ATOM 2067 N N . GLY A 1 261 ? 14.929 -3.939 8.583 1.00 74.50 261 GLY A N 1
ATOM 2068 C CA . GLY A 1 261 ? 14.360 -4.787 7.528 1.00 74.50 261 GLY A CA 1
ATOM 2069 C C . GLY A 1 261 ? 13.939 -6.177 8.024 1.00 74.50 261 GLY A C 1
ATOM 2070 O O . GLY A 1 261 ? 12.872 -6.665 7.656 1.00 74.50 261 GLY A O 1
ATOM 2071 N N . MET A 1 262 ? 14.737 -6.797 8.902 1.00 77.75 262 MET A N 1
ATOM 2072 C CA . MET A 1 262 ? 14.416 -8.094 9.515 1.00 77.75 262 MET A CA 1
ATOM 2073 C C . MET A 1 262 ? 13.276 -7.952 10.526 1.00 77.75 262 MET A C 1
ATOM 2075 O O . MET A 1 262 ? 12.376 -8.787 10.561 1.00 77.75 262 MET A O 1
ATOM 2079 N N . GLN A 1 263 ? 13.276 -6.868 11.306 1.00 75.62 263 GLN A N 1
ATOM 2080 C CA . GLN A 1 263 ? 12.171 -6.550 12.209 1.00 75.62 263 GLN A CA 1
ATOM 2081 C C . GLN A 1 263 ? 10.850 -6.415 11.439 1.00 75.62 263 GLN A C 1
ATOM 2083 O O . GLN A 1 263 ? 9.846 -7.037 11.787 1.00 75.62 263 GLN A O 1
ATOM 2088 N N . ARG A 1 264 ? 10.849 -5.656 10.339 1.00 73.69 264 ARG A N 1
ATOM 2089 C CA . ARG A 1 264 ? 9.657 -5.484 9.503 1.00 73.69 264 ARG A CA 1
ATOM 2090 C C . ARG A 1 264 ? 9.197 -6.811 8.902 1.00 73.69 264 ARG A C 1
ATOM 2092 O O . ARG A 1 264 ? 8.007 -7.104 8.946 1.00 73.69 264 ARG A O 1
ATOM 2099 N N . ALA A 1 265 ? 10.125 -7.630 8.404 1.00 75.56 265 ALA A N 1
ATOM 2100 C CA . ALA A 1 265 ? 9.808 -8.962 7.898 1.00 75.56 265 ALA A CA 1
ATOM 2101 C C . ALA A 1 265 ? 9.175 -9.855 8.980 1.00 75.56 265 ALA A C 1
ATOM 2103 O O . ALA A 1 265 ? 8.138 -10.456 8.725 1.00 75.56 265 ALA A O 1
ATOM 2104 N N . LEU A 1 266 ? 9.728 -9.884 10.200 1.00 76.56 266 LEU A N 1
ATOM 2105 C CA . LEU A 1 266 ? 9.154 -10.640 11.318 1.00 76.56 266 LEU A CA 1
ATOM 2106 C C . LEU A 1 266 ? 7.734 -10.167 11.656 1.00 76.56 266 LEU A C 1
ATOM 2108 O O . LEU A 1 266 ? 6.837 -10.993 11.806 1.00 76.56 266 LEU A O 1
ATOM 2112 N N . MET A 1 267 ? 7.519 -8.853 11.758 1.00 73.00 267 MET A N 1
ATOM 2113 C CA . MET A 1 267 ? 6.198 -8.273 12.026 1.00 73.00 267 MET A CA 1
ATOM 2114 C C . MET A 1 267 ? 5.159 -8.751 11.007 1.00 73.00 267 MET A C 1
ATOM 2116 O O . MET A 1 267 ? 4.061 -9.154 11.380 1.00 73.00 267 MET A O 1
ATOM 2120 N N . LEU A 1 268 ? 5.519 -8.734 9.726 1.00 71.06 268 LEU A N 1
ATOM 2121 C CA . LEU A 1 268 ? 4.646 -9.170 8.641 1.00 71.06 268 LEU A CA 1
ATOM 2122 C C . LEU A 1 268 ? 4.392 -10.680 8.689 1.00 71.06 268 LEU A C 1
ATOM 2124 O O . LEU A 1 268 ? 3.244 -11.098 8.567 1.00 71.06 268 LEU A O 1
ATOM 2128 N N . SER A 1 269 ? 5.419 -11.485 8.966 1.00 75.00 269 SER A N 1
ATOM 2129 C CA . SER A 1 269 ? 5.268 -12.931 9.160 1.00 75.00 269 SER A CA 1
ATOM 2130 C C . SER A 1 269 ? 4.337 -13.267 10.328 1.00 75.00 269 SER A C 1
ATOM 2132 O O . SER A 1 269 ? 3.547 -14.200 10.230 1.00 75.00 269 SER A O 1
ATOM 2134 N N . ILE A 1 270 ? 4.378 -12.496 11.421 1.00 74.38 270 ILE A N 1
ATOM 2135 C CA . ILE A 1 270 ? 3.444 -12.649 12.548 1.00 74.38 270 ILE A CA 1
ATOM 2136 C C . ILE A 1 270 ? 2.016 -12.314 12.111 1.00 74.38 270 ILE A C 1
ATOM 2138 O O . ILE A 1 270 ? 1.093 -13.048 12.453 1.00 74.38 270 ILE A O 1
ATOM 2142 N N . VAL A 1 271 ? 1.824 -11.238 11.341 1.00 70.12 271 VAL A N 1
ATOM 2143 C CA . VAL A 1 271 ? 0.506 -10.857 10.805 1.00 70.12 271 VAL A CA 1
ATOM 2144 C C . VAL A 1 271 ? -0.060 -11.960 9.913 1.00 70.12 271 VAL A C 1
ATOM 2146 O O . VAL A 1 271 ? -1.225 -12.322 10.064 1.00 70.12 271 VAL A O 1
ATOM 2149 N N . GLN A 1 272 ? 0.768 -12.534 9.038 1.00 71.31 272 GLN A N 1
ATOM 2150 C CA . GLN A 1 272 ? 0.385 -13.669 8.199 1.00 71.31 272 GLN A CA 1
ATOM 2151 C C . GLN A 1 272 ? 0.034 -14.900 9.038 1.00 71.31 272 GLN A C 1
ATOM 2153 O O . GLN A 1 272 ? -1.050 -15.449 8.880 1.00 71.31 272 GLN A O 1
ATOM 2158 N N . ALA A 1 273 ? 0.898 -15.300 9.975 1.00 74.25 273 ALA A N 1
ATOM 2159 C CA . ALA A 1 273 ? 0.658 -16.459 10.835 1.00 74.25 273 ALA A CA 1
ATOM 2160 C C . ALA A 1 273 ? -0.607 -16.294 11.696 1.00 74.25 273 ALA A C 1
ATOM 2162 O O . ALA A 1 273 ? -1.359 -17.245 11.900 1.00 74.25 273 ALA A O 1
ATOM 2163 N N . TYR A 1 274 ? -0.865 -15.077 12.179 1.00 71.25 274 TYR A N 1
ATOM 2164 C CA . TYR A 1 274 ? -2.084 -14.735 12.906 1.00 71.25 274 TYR A CA 1
ATOM 2165 C C . TYR A 1 274 ? -3.326 -14.880 12.030 1.00 71.25 274 TYR A C 1
ATOM 2167 O O . TYR A 1 274 ? -4.299 -15.514 12.445 1.00 71.25 274 TYR A O 1
ATOM 2175 N N . ALA A 1 275 ? -3.292 -14.306 10.824 1.00 67.44 275 ALA A N 1
ATOM 2176 C CA . ALA A 1 275 ? -4.375 -14.438 9.860 1.00 67.44 275 ALA A CA 1
ATOM 2177 C C . ALA A 1 275 ? -4.628 -15.920 9.544 1.00 67.44 275 ALA A C 1
ATOM 2179 O O . ALA A 1 275 ? -5.768 -16.371 9.626 1.00 67.44 275 ALA A O 1
ATOM 2180 N N . ASP A 1 276 ? -3.565 -16.691 9.302 1.00 71.50 276 ASP A N 1
ATOM 2181 C CA . ASP A 1 276 ? -3.623 -18.116 8.992 1.00 71.50 276 ASP A CA 1
ATOM 2182 C C . ASP A 1 276 ? -4.253 -18.948 10.113 1.00 71.50 276 ASP A C 1
ATOM 2184 O O . ASP A 1 276 ? -5.175 -19.719 9.846 1.00 71.50 276 ASP A O 1
ATOM 2188 N N . HIS A 1 277 ? -3.807 -18.765 11.360 1.00 69.69 277 HIS A N 1
ATOM 2189 C CA . HIS A 1 277 ? -4.312 -19.505 12.521 1.00 69.69 277 HIS A CA 1
ATOM 2190 C C . HIS A 1 277 ? -5.789 -19.210 12.812 1.00 69.69 277 HIS A C 1
ATOM 2192 O O . HIS A 1 277 ? -6.557 -20.084 13.226 1.00 69.69 277 HIS A O 1
ATOM 2198 N N . ARG A 1 278 ? -6.228 -17.970 12.575 1.00 64.12 278 ARG A N 1
ATOM 2199 C CA . ARG A 1 278 ? -7.637 -17.600 12.754 1.00 64.12 278 ARG A CA 1
ATOM 2200 C C . ARG A 1 278 ? -8.566 -18.261 11.748 1.00 64.12 278 ARG A C 1
ATOM 2202 O O . ARG A 1 278 ? -9.729 -18.480 12.080 1.00 64.12 278 ARG A O 1
ATOM 2209 N N . ARG A 1 279 ? -8.064 -18.631 10.565 1.00 63.06 279 ARG A N 1
ATOM 2210 C CA . ARG A 1 279 ? -8.841 -19.421 9.596 1.00 63.06 279 ARG A CA 1
ATOM 2211 C C . ARG A 1 279 ? -9.238 -20.777 10.167 1.00 63.06 279 ARG A C 1
ATOM 2213 O O . ARG A 1 279 ? -10.346 -21.236 9.926 1.00 63.06 279 ARG A O 1
ATOM 2220 N N . GLU A 1 280 ? -8.343 -21.405 10.923 1.00 63.41 280 GLU A N 1
ATOM 2221 C CA . GLU A 1 280 ? -8.531 -22.762 11.447 1.00 63.41 280 GLU A CA 1
ATOM 2222 C C . GLU A 1 280 ? -9.463 -22.811 12.667 1.00 63.41 280 GLU A C 1
ATOM 2224 O O . GLU A 1 280 ? -9.986 -23.871 12.999 1.00 63.41 280 GLU A O 1
ATOM 2229 N N . SER A 1 281 ? -9.682 -21.675 13.334 1.00 56.69 281 SER A N 1
ATOM 2230 C CA . SER A 1 281 ? -10.347 -21.596 14.642 1.00 56.69 281 SER A CA 1
ATOM 2231 C C . SER A 1 281 ? -11.779 -21.035 14.614 1.00 56.69 281 SER A C 1
ATOM 2233 O O . SER A 1 281 ? -12.325 -20.754 15.677 1.00 56.69 281 SER A O 1
ATOM 2235 N N . GLU A 1 282 ? -12.403 -20.876 13.434 1.00 53.38 282 GLU A N 1
ATOM 2236 C CA . GLU A 1 282 ? -13.774 -20.331 13.258 1.00 53.38 282 GLU A CA 1
ATOM 2237 C C . GLU A 1 282 ? -14.031 -19.012 14.029 1.00 53.38 282 GLU A C 1
ATOM 2239 O O . GLU A 1 282 ? -15.156 -18.682 14.411 1.00 53.38 282 GLU A O 1
ATOM 2244 N N . LEU A 1 283 ? -12.987 -18.214 14.274 1.00 54.97 283 LEU A N 1
ATOM 2245 C CA . LEU A 1 283 ? -13.116 -16.941 14.979 1.00 54.97 283 LEU A CA 1
ATOM 2246 C C . LEU A 1 283 ? -13.894 -15.933 14.111 1.00 54.97 283 LEU A C 1
ATOM 2248 O O . LEU A 1 283 ? -13.362 -15.379 13.152 1.00 54.97 283 LEU A O 1
ATOM 2252 N N . ALA A 1 284 ? -15.146 -15.660 14.493 1.00 56.50 284 ALA A N 1
ATOM 2253 C CA . ALA A 1 284 ? -16.153 -14.964 13.681 1.00 56.50 284 ALA A CA 1
ATOM 2254 C C . ALA A 1 284 ? -15.816 -13.518 13.254 1.00 56.50 284 ALA A C 1
ATOM 2256 O O . ALA A 1 284 ? -16.305 -13.030 12.238 1.00 56.50 284 ALA A O 1
ATOM 2257 N N . ARG A 1 285 ? -14.985 -12.7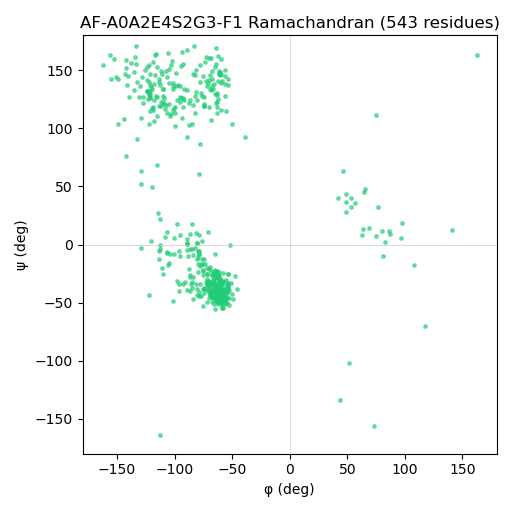85 14.007 1.00 70.31 285 ARG A N 1
ATOM 2258 C CA . ARG A 1 285 ? -14.773 -11.352 13.735 1.00 70.31 285 ARG A CA 1
ATOM 2259 C C . ARG A 1 285 ? -13.718 -11.114 12.650 1.00 70.31 285 ARG A C 1
ATOM 2261 O O . ARG A 1 285 ? -12.556 -11.461 12.854 1.00 70.31 285 ARG A O 1
ATOM 2268 N N . LYS A 1 286 ? -14.136 -10.454 11.562 1.00 79.25 286 LYS A N 1
ATOM 2269 C CA . LYS A 1 286 ? -13.289 -9.942 10.465 1.00 79.25 286 LYS A CA 1
ATOM 2270 C C . LYS A 1 286 ? -12.469 -8.712 10.871 1.00 79.25 286 LYS A C 1
ATOM 2272 O O . LYS A 1 286 ? -12.827 -8.003 11.813 1.00 79.25 286 LYS A O 1
ATOM 2277 N N . PHE A 1 287 ? -11.423 -8.427 10.110 1.00 84.44 287 PHE A N 1
ATOM 2278 C CA . PHE A 1 287 ? -10.454 -7.361 10.295 1.00 84.44 287 PHE A CA 1
ATOM 2279 C C . PHE A 1 287 ? -10.331 -6.445 9.082 1.00 84.44 287 PHE A C 1
ATOM 2281 O O . PHE A 1 287 ? -10.527 -6.820 7.924 1.00 84.44 287 PHE A O 1
ATOM 2288 N N . ILE A 1 288 ? -9.941 -5.214 9.389 1.00 91.31 288 ILE A N 1
ATOM 2289 C CA . ILE A 1 288 ? -9.449 -4.238 8.432 1.00 91.31 288 ILE A CA 1
ATOM 2290 C C . ILE A 1 288 ? -8.024 -3.894 8.846 1.00 91.31 288 ILE A C 1
ATOM 2292 O O . ILE A 1 288 ? -7.809 -3.361 9.935 1.00 91.31 288 ILE A O 1
ATOM 2296 N N . PHE A 1 289 ? -7.066 -4.178 7.971 1.00 89.88 289 PHE A N 1
ATOM 2297 C CA . PHE A 1 289 ? -5.665 -3.833 8.162 1.00 89.88 289 PHE A CA 1
ATOM 2298 C C . PHE A 1 289 ? -5.359 -2.497 7.493 1.00 89.88 289 PHE A C 1
ATOM 2300 O O . PHE A 1 289 ? -5.599 -2.329 6.298 1.00 89.88 289 PHE A O 1
ATOM 2307 N N . LEU A 1 290 ? -4.796 -1.563 8.253 1.00 92.69 290 LEU A N 1
ATOM 2308 C CA . LEU A 1 290 ? -4.167 -0.349 7.743 1.00 92.69 290 LEU A CA 1
ATOM 2309 C C . LEU A 1 290 ? -2.654 -0.500 7.895 1.00 92.69 290 LEU A C 1
ATOM 2311 O O . LEU A 1 290 ? -2.172 -0.681 9.011 1.00 92.69 290 LEU A O 1
ATOM 2315 N N . ILE A 1 291 ? -1.905 -0.436 6.797 1.00 89.88 291 ILE A N 1
ATOM 2316 C CA . ILE A 1 291 ? -0.447 -0.625 6.804 1.00 89.88 291 ILE A CA 1
ATOM 2317 C C . ILE A 1 291 ? 0.228 0.609 6.217 1.00 89.88 291 ILE A C 1
ATOM 2319 O O . ILE A 1 291 ? 0.205 0.828 5.004 1.00 89.88 291 ILE A O 1
ATOM 2323 N N . ASP A 1 292 ? 0.794 1.425 7.102 1.00 88.69 292 ASP A N 1
ATOM 2324 C CA . ASP A 1 292 ? 1.513 2.652 6.768 1.00 88.69 292 ASP A CA 1
ATOM 2325 C C . ASP A 1 292 ? 2.958 2.306 6.365 1.00 88.69 292 ASP A C 1
ATOM 2327 O O . ASP A 1 292 ? 3.645 1.575 7.090 1.00 88.69 292 ASP A O 1
ATOM 2331 N N . GLU A 1 293 ? 3.393 2.794 5.201 1.00 86.69 293 GLU A N 1
ATOM 2332 C CA . GLU A 1 293 ? 4.698 2.541 4.573 1.00 86.69 293 GLU A CA 1
ATOM 2333 C C . GLU A 1 293 ? 5.072 1.053 4.585 1.00 86.69 293 GLU A C 1
ATOM 2335 O O . GLU A 1 293 ? 6.023 0.604 5.244 1.00 86.69 293 GLU A O 1
ATOM 2340 N N . ALA A 1 294 ? 4.274 0.239 3.896 1.00 80.00 294 ALA A N 1
ATOM 2341 C CA . ALA A 1 294 ? 4.465 -1.211 3.865 1.00 80.00 294 ALA A CA 1
ATOM 2342 C C . ALA A 1 294 ? 5.889 -1.619 3.433 1.00 80.00 294 ALA A C 1
ATOM 2344 O O . ALA A 1 294 ? 6.436 -2.588 3.953 1.00 80.00 294 ALA A O 1
ATOM 2345 N N . GLU A 1 295 ? 6.518 -0.856 2.541 1.00 83.31 295 GLU A N 1
ATOM 2346 C CA . GLU A 1 295 ? 7.845 -1.119 1.984 1.00 83.31 295 GLU A CA 1
ATOM 2347 C C . GLU A 1 295 ? 9.036 -0.737 2.873 1.00 83.31 295 GLU A C 1
ATOM 2349 O O . GLU A 1 295 ? 10.178 -1.041 2.515 1.00 83.31 295 GLU A O 1
ATOM 2354 N N . LEU A 1 296 ? 8.806 -0.008 3.967 1.00 82.00 296 LEU A N 1
ATOM 2355 C CA . LEU A 1 296 ? 9.864 0.652 4.728 1.00 82.00 296 LEU A CA 1
ATOM 2356 C C . LEU A 1 296 ? 10.931 -0.363 5.187 1.00 82.00 296 LEU A C 1
ATOM 2358 O O . LEU A 1 296 ? 10.615 -1.399 5.767 1.00 82.00 296 LEU A O 1
ATOM 2362 N N . HIS A 1 297 ? 12.203 -0.070 4.893 1.00 79.69 297 HIS A N 1
ATOM 2363 C CA . HIS A 1 297 ? 13.376 -0.927 5.151 1.00 79.69 297 HIS A CA 1
ATOM 2364 C C . HIS A 1 297 ? 13.418 -2.291 4.430 1.00 79.69 297 HIS A C 1
ATOM 2366 O O . HIS A 1 297 ? 14.330 -3.081 4.683 1.00 79.69 297 HIS A O 1
ATOM 2372 N N . LEU A 1 298 ? 12.504 -2.567 3.494 1.00 80.69 298 LEU A N 1
ATOM 2373 C CA . LEU A 1 298 ? 12.493 -3.808 2.716 1.00 80.69 298 LEU A CA 1
ATOM 2374 C C . LEU A 1 298 ? 13.162 -3.634 1.348 1.00 80.69 298 LEU A C 1
ATOM 2376 O O . LEU A 1 298 ? 12.911 -2.670 0.628 1.00 80.69 298 LEU A O 1
ATOM 2380 N N . HIS A 1 299 ? 13.970 -4.615 0.942 1.00 82.56 299 HIS A N 1
ATOM 2381 C CA . HIS A 1 299 ? 14.486 -4.709 -0.429 1.00 82.56 299 HIS A CA 1
ATOM 2382 C C . HIS A 1 299 ? 13.339 -5.023 -1.418 1.00 82.56 299 HIS A C 1
ATOM 2384 O O . HIS A 1 299 ? 12.423 -5.756 -1.038 1.00 82.56 299 HIS A O 1
ATOM 2390 N N . PRO A 1 300 ? 13.382 -4.584 -2.696 1.00 84.38 300 PRO A N 1
ATOM 2391 C CA . PRO A 1 300 ? 12.335 -4.858 -3.691 1.00 84.38 300 PRO A CA 1
ATOM 2392 C C . PRO A 1 300 ? 11.838 -6.309 -3.759 1.00 84.38 300 PRO A C 1
ATOM 2394 O O . PRO A 1 300 ? 10.645 -6.550 -3.916 1.00 84.38 300 PRO A O 1
ATOM 2397 N N . THR A 1 301 ? 12.724 -7.297 -3.612 1.00 82.62 301 THR A N 1
ATOM 2398 C CA . THR A 1 301 ? 12.335 -8.720 -3.559 1.00 82.62 301 THR A CA 1
ATOM 2399 C C . THR A 1 301 ? 11.393 -9.019 -2.390 1.00 82.62 301 THR A C 1
ATOM 2401 O O . THR A 1 301 ? 10.371 -9.671 -2.580 1.00 82.62 301 THR A O 1
ATOM 2404 N N . ALA A 1 302 ? 11.697 -8.496 -1.201 1.00 79.25 302 ALA A N 1
ATOM 2405 C CA . ALA A 1 302 ? 10.859 -8.648 -0.016 1.00 79.25 302 ALA A CA 1
ATOM 2406 C C . ALA A 1 302 ? 9.556 -7.840 -0.128 1.00 79.25 302 ALA A C 1
ATOM 2408 O O . ALA A 1 302 ? 8.517 -8.306 0.320 1.00 79.25 302 ALA A O 1
ATOM 2409 N N . GLN A 1 303 ? 9.573 -6.680 -0.794 1.00 86.19 303 GLN A N 1
ATOM 2410 C CA . GLN A 1 303 ? 8.355 -5.902 -1.059 1.00 86.19 303 GLN A CA 1
ATOM 2411 C C . GLN A 1 303 ? 7.359 -6.669 -1.950 1.00 86.19 303 GLN A C 1
ATOM 2413 O O . GLN A 1 303 ? 6.156 -6.620 -1.710 1.00 86.19 303 GLN A O 1
ATOM 2418 N N . ARG A 1 304 ? 7.838 -7.429 -2.948 1.00 86.00 304 ARG A N 1
ATOM 2419 C CA . ARG A 1 304 ? 6.970 -8.304 -3.766 1.00 86.00 304 ARG A CA 1
ATOM 2420 C C . ARG A 1 304 ? 6.373 -9.452 -2.955 1.00 86.00 304 ARG A C 1
ATOM 2422 O O . ARG A 1 304 ? 5.181 -9.732 -3.074 1.00 86.00 304 ARG A O 1
ATOM 2429 N N . ALA A 1 305 ? 7.191 -10.097 -2.122 1.00 81.50 305 ALA A N 1
ATOM 2430 C CA . ALA A 1 305 ? 6.718 -11.141 -1.215 1.00 81.50 305 ALA A CA 1
ATOM 2431 C C . ALA A 1 305 ? 5.651 -10.589 -0.255 1.00 81.50 305 ALA A C 1
ATOM 2433 O O . ALA A 1 305 ? 4.590 -11.186 -0.106 1.00 81.50 305 ALA A O 1
ATOM 2434 N N . LEU A 1 306 ? 5.880 -9.390 0.290 1.00 82.88 306 LEU A N 1
ATOM 2435 C CA . LEU A 1 306 ? 4.911 -8.673 1.112 1.00 82.88 306 LEU A CA 1
ATOM 2436 C C . LEU A 1 306 ? 3.604 -8.396 0.364 1.00 82.88 306 LEU A C 1
ATOM 2438 O O . LEU A 1 306 ? 2.530 -8.651 0.895 1.00 82.88 306 LEU A O 1
ATOM 2442 N N . LYS A 1 307 ? 3.660 -7.899 -0.873 1.00 87.06 307 LYS A N 1
ATOM 2443 C CA . LYS A 1 307 ? 2.435 -7.677 -1.652 1.00 87.06 307 LYS A CA 1
ATOM 2444 C C . LYS A 1 307 ? 1.618 -8.961 -1.785 1.00 87.06 307 LYS A C 1
ATOM 2446 O O . LYS A 1 307 ? 0.412 -8.931 -1.580 1.00 87.06 307 LYS A O 1
ATOM 2451 N N . T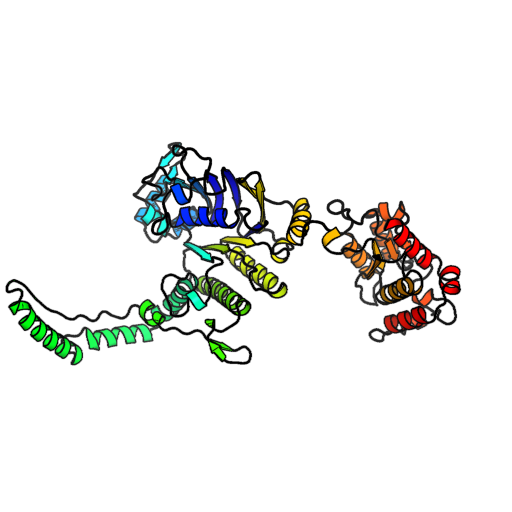HR A 1 308 ? 2.288 -10.069 -2.095 1.00 86.31 308 THR A N 1
ATOM 2452 C CA . THR A 1 308 ? 1.658 -11.390 -2.248 1.00 86.31 308 THR A CA 1
ATOM 2453 C C . THR A 1 308 ? 0.962 -11.809 -0.956 1.00 86.31 308 THR A C 1
ATOM 2455 O O . THR A 1 308 ? -0.235 -12.068 -0.968 1.00 86.31 308 THR A O 1
ATOM 2458 N N . ALA A 1 309 ? 1.675 -11.730 0.166 1.00 82.81 309 ALA A N 1
ATOM 2459 C CA . ALA A 1 309 ? 1.147 -11.999 1.498 1.00 82.81 309 ALA A CA 1
ATOM 2460 C C . ALA A 1 309 ? -0.121 -11.195 1.834 1.00 82.81 309 ALA A C 1
ATOM 2462 O O . ALA A 1 309 ? -1.096 -11.728 2.355 1.00 82.81 309 ALA A O 1
ATOM 2463 N N . LEU A 1 310 ? -0.116 -9.891 1.547 1.00 86.56 310 LEU A N 1
ATOM 2464 C CA . LEU A 1 310 ? -1.250 -9.017 1.851 1.00 86.56 310 LEU A CA 1
ATOM 2465 C C . LEU A 1 310 ? -2.453 -9.272 0.940 1.00 86.56 310 LEU A C 1
ATOM 2467 O O . LEU A 1 310 ? -3.593 -9.141 1.386 1.00 86.56 310 LEU A O 1
ATOM 2471 N N . MET A 1 311 ? -2.210 -9.635 -0.320 1.00 88.38 311 MET A N 1
ATOM 2472 C CA . MET A 1 311 ? -3.272 -10.044 -1.237 1.00 88.38 311 MET A CA 1
ATOM 2473 C C . MET A 1 311 ? -3.902 -11.361 -0.788 1.00 88.38 311 MET A C 1
ATOM 2475 O O . MET A 1 311 ? -5.124 -11.444 -0.747 1.00 88.38 311 MET A O 1
ATOM 2479 N N . GLU A 1 312 ? -3.100 -12.338 -0.358 1.00 84.94 312 GLU A N 1
ATOM 2480 C CA . GLU A 1 312 ? -3.609 -13.589 0.217 1.00 84.94 312 GLU A CA 1
ATOM 2481 C C . GLU A 1 312 ? -4.507 -13.311 1.431 1.00 84.94 312 GLU A C 1
ATOM 2483 O O . GLU A 1 312 ? -5.605 -13.852 1.517 1.00 84.94 312 GLU A O 1
ATOM 2488 N N . ILE A 1 313 ? -4.112 -12.402 2.331 1.00 83.69 313 ILE A N 1
ATOM 2489 C CA . ILE A 1 313 ? -4.956 -11.986 3.466 1.00 83.69 313 ILE A CA 1
ATOM 2490 C C . ILE A 1 313 ? -6.298 -11.402 2.984 1.00 83.69 313 ILE A C 1
ATOM 2492 O O . ILE A 1 313 ? -7.354 -11.743 3.524 1.00 83.69 313 ILE A O 1
ATOM 2496 N N . ALA A 1 314 ? -6.282 -10.548 1.956 1.00 88.56 314 ALA A N 1
ATOM 2497 C CA . ALA A 1 314 ? -7.494 -9.944 1.400 1.00 88.56 314 ALA A CA 1
ATOM 2498 C C . ALA A 1 314 ? -8.429 -10.980 0.735 1.00 88.56 314 ALA A C 1
ATOM 2500 O O . ALA A 1 314 ? -9.645 -10.960 0.959 1.00 88.56 314 ALA A O 1
ATOM 2501 N N . GLU A 1 315 ? -7.863 -11.927 -0.021 1.00 86.81 315 GLU A N 1
ATOM 2502 C CA . GLU A 1 315 ? -8.591 -13.015 -0.691 1.00 86.81 315 GLU A CA 1
ATOM 2503 C C . GLU A 1 315 ? -9.292 -13.952 0.305 1.00 86.81 315 GLU A C 1
ATOM 2505 O O . GLU A 1 315 ? -10.358 -14.495 0.012 1.00 86.81 315 GLU A O 1
ATOM 2510 N N . GLN A 1 316 ? -8.747 -14.093 1.518 1.00 80.00 316 GLN A N 1
ATOM 2511 C CA . GLN A 1 316 ? -9.325 -14.898 2.604 1.00 80.00 316 GLN A CA 1
ATOM 2512 C C . GLN A 1 316 ? -10.483 -14.192 3.342 1.00 80.00 316 GLN A C 1
ATOM 2514 O O . GLN A 1 316 ? -11.008 -14.684 4.346 1.00 80.00 316 GLN A O 1
ATOM 2519 N N . GLY A 1 317 ? -10.934 -13.045 2.832 1.00 82.94 317 GLY A N 1
ATOM 2520 C CA . GLY A 1 317 ? -12.119 -12.349 3.323 1.00 82.94 317 GLY A CA 1
ATOM 2521 C C . GLY A 1 317 ? -11.834 -11.226 4.316 1.00 82.94 317 GLY A C 1
ATOM 2522 O O . GLY A 1 317 ? -12.796 -10.637 4.813 1.00 82.94 317 GLY A O 1
ATOM 2523 N N . GLU A 1 318 ? -10.567 -10.899 4.564 1.00 87.44 318 GLU A N 1
ATOM 2524 C CA . GLU A 1 318 ? -10.178 -9.674 5.265 1.00 87.44 318 GLU A CA 1
ATOM 2525 C C . GLU A 1 318 ? -10.121 -8.484 4.298 1.00 87.44 318 GLU A C 1
ATOM 2527 O O . GLU A 1 318 ? -10.276 -8.634 3.080 1.00 87.44 318 GLU A O 1
ATOM 2532 N N . GLN A 1 319 ? -9.961 -7.277 4.837 1.00 93.25 319 GLN A N 1
ATOM 2533 C CA . GLN A 1 319 ? -9.743 -6.078 4.033 1.00 93.25 319 GLN A CA 1
ATOM 2534 C C . GLN A 1 319 ? -8.407 -5.441 4.391 1.00 93.25 319 GLN A C 1
ATOM 2536 O O . GLN A 1 319 ? -8.092 -5.253 5.564 1.00 93.25 319 GLN A O 1
ATOM 2541 N N . VAL A 1 320 ? -7.628 -5.075 3.380 1.00 93.75 320 VAL A N 1
ATOM 2542 C CA . VAL A 1 320 ? -6.290 -4.519 3.561 1.00 93.75 320 VAL A CA 1
ATOM 2543 C C . VAL A 1 320 ? -6.181 -3.201 2.803 1.00 93.75 320 VAL A C 1
ATOM 2545 O O . VAL A 1 320 ? -6.485 -3.106 1.611 1.00 93.75 320 VAL A O 1
ATOM 2548 N N . LEU A 1 321 ? -5.754 -2.162 3.511 1.00 96.12 321 LEU A N 1
ATOM 2549 C CA . LEU A 1 321 ? -5.417 -0.859 2.967 1.00 96.12 321 LEU A CA 1
ATOM 2550 C C . LEU A 1 321 ? -3.939 -0.607 3.254 1.00 96.12 321 LEU A C 1
ATOM 2552 O O . LEU A 1 321 ? -3.494 -0.628 4.401 1.00 96.12 321 LEU A O 1
ATOM 2556 N N . VAL A 1 322 ? -3.182 -0.340 2.203 1.00 93.88 322 VAL A N 1
ATOM 2557 C CA . VAL A 1 322 ? -1.750 -0.063 2.262 1.00 93.88 322 VAL A CA 1
ATOM 2558 C C . VAL A 1 322 ? -1.508 1.334 1.744 1.00 93.88 322 VAL A C 1
ATOM 2560 O O . VAL A 1 322 ? -2.084 1.714 0.729 1.00 93.88 322 VAL A O 1
ATOM 2563 N N . ASN A 1 323 ? -0.635 2.093 2.392 1.00 92.88 323 ASN A N 1
ATOM 2564 C CA . ASN A 1 323 ? -0.058 3.259 1.751 1.00 92.88 323 ASN A CA 1
ATOM 2565 C C . ASN A 1 323 ? 1.435 3.044 1.479 1.00 92.88 323 ASN A C 1
ATOM 2567 O O . ASN A 1 323 ? 2.098 2.249 2.147 1.00 92.88 323 ASN A O 1
ATOM 2571 N N . THR A 1 324 ? 1.919 3.666 0.405 1.00 90.44 324 THR A N 1
ATOM 2572 C CA . THR A 1 324 ? 3.255 3.383 -0.119 1.00 90.44 324 THR A CA 1
ATOM 2573 C C . THR A 1 324 ? 3.767 4.486 -1.053 1.00 90.44 324 THR A C 1
ATOM 2575 O O . THR A 1 324 ? 2.997 5.210 -1.696 1.00 90.44 324 THR A O 1
ATOM 2578 N N . HIS A 1 325 ? 5.086 4.591 -1.139 1.00 87.31 325 HIS A N 1
ATOM 2579 C CA . HIS A 1 325 ? 5.885 5.238 -2.180 1.00 87.31 325 HIS A CA 1
ATOM 2580 C C . HIS A 1 325 ? 6.596 4.242 -3.097 1.00 87.31 325 HIS A C 1
ATOM 2582 O O . HIS A 1 325 ? 7.234 4.647 -4.069 1.00 87.31 325 HIS A O 1
ATOM 2588 N N . SER A 1 326 ? 6.542 2.951 -2.794 1.00 87.38 326 SER A N 1
ATOM 2589 C CA . SER A 1 326 ? 7.234 1.942 -3.571 1.00 87.38 326 SER A CA 1
ATOM 2590 C C . SER A 1 326 ? 6.525 1.693 -4.890 1.00 87.38 326 SER A C 1
ATOM 2592 O O . SER A 1 326 ? 5.412 1.171 -4.931 1.00 87.38 326 SER A O 1
ATOM 2594 N N . SER A 1 327 ? 7.232 1.951 -5.990 1.00 86.81 327 SER A N 1
ATOM 2595 C CA . SER A 1 327 ? 6.795 1.534 -7.322 1.00 86.81 327 SER A CA 1
ATOM 2596 C C . SER A 1 327 ? 6.547 0.025 -7.398 1.00 86.81 327 SER A C 1
ATOM 2598 O O . SER A 1 327 ? 5.619 -0.397 -8.078 1.00 86.81 327 SER A O 1
ATOM 2600 N N . VAL A 1 328 ? 7.293 -0.789 -6.639 1.00 86.25 328 VAL A N 1
ATOM 2601 C CA . VAL A 1 328 ? 7.176 -2.257 -6.623 1.00 86.25 328 VAL A CA 1
ATOM 2602 C C . VAL A 1 328 ? 5.793 -2.712 -6.159 1.00 86.25 328 VAL A C 1
ATOM 2604 O O . VAL A 1 328 ? 5.236 -3.642 -6.737 1.00 86.25 328 VAL A O 1
ATOM 2607 N N . LEU A 1 329 ? 5.208 -2.049 -5.155 1.00 85.19 329 LEU A N 1
ATOM 2608 C CA . LEU A 1 329 ? 3.868 -2.390 -4.664 1.00 85.19 329 LEU A CA 1
ATOM 2609 C C . LEU A 1 329 ? 2.765 -1.986 -5.657 1.00 85.19 329 LEU A C 1
ATOM 2611 O O . LEU A 1 329 ? 1.676 -2.567 -5.655 1.00 85.19 329 LEU A O 1
ATOM 2615 N N . VAL A 1 330 ? 3.066 -1.056 -6.564 1.00 85.00 330 VAL A N 1
ATOM 2616 C CA . VAL A 1 330 ? 2.133 -0.555 -7.578 1.00 85.00 330 VAL A CA 1
ATOM 2617 C C . VAL A 1 330 ? 2.144 -1.415 -8.835 1.00 85.00 330 VAL A C 1
ATOM 2619 O O . VAL A 1 330 ? 1.074 -1.671 -9.369 1.00 85.00 330 VAL A O 1
ATOM 2622 N N . THR A 1 331 ? 3.305 -1.888 -9.302 1.00 75.19 331 THR A N 1
ATOM 2623 C CA . THR A 1 331 ? 3.482 -2.423 -10.669 1.00 75.19 331 THR A CA 1
ATOM 2624 C C . THR A 1 331 ? 2.550 -3.576 -11.045 1.00 75.19 331 THR A C 1
ATOM 2626 O O . THR A 1 331 ? 2.023 -3.570 -12.153 1.00 75.19 331 THR A O 1
ATOM 2629 N N . ASP A 1 332 ? 2.289 -4.528 -10.147 1.00 75.06 332 ASP A N 1
ATOM 2630 C CA . ASP A 1 332 ? 1.424 -5.680 -10.464 1.00 75.06 332 ASP A CA 1
ATOM 2631 C C . ASP A 1 332 ? -0.067 -5.338 -10.282 1.00 75.06 332 ASP A C 1
ATOM 2633 O O . ASP A 1 332 ? -0.409 -4.539 -9.408 1.00 75.06 332 ASP A O 1
ATOM 2637 N N . ASP A 1 333 ? -0.944 -5.919 -11.099 1.00 72.19 333 ASP A N 1
ATOM 2638 C CA . ASP A 1 333 ? -2.404 -5.784 -10.983 1.00 72.19 333 ASP A CA 1
ATOM 2639 C C . ASP A 1 333 ? -3.023 -7.080 -10.454 1.00 72.19 333 ASP A C 1
ATOM 2641 O O . ASP A 1 333 ? -2.602 -8.172 -10.837 1.00 72.19 333 ASP A O 1
ATOM 2645 N N . ALA A 1 334 ? -4.066 -6.957 -9.632 1.00 77.38 334 ALA A N 1
ATOM 2646 C CA . ALA A 1 334 ? -4.897 -8.074 -9.195 1.00 77.38 334 ALA A CA 1
ATOM 2647 C C . ALA A 1 334 ? -6.394 -7.708 -9.281 1.00 77.38 334 ALA A C 1
ATOM 2649 O O . ALA A 1 334 ? -6.750 -6.548 -9.071 1.00 77.38 334 ALA A O 1
ATOM 2650 N N . PRO A 1 335 ? -7.305 -8.664 -9.556 1.00 77.94 335 PRO A N 1
ATOM 2651 C CA . PRO A 1 335 ? -8.733 -8.370 -9.742 1.00 77.94 335 PRO A CA 1
ATOM 2652 C C . PRO A 1 335 ? -9.420 -7.700 -8.544 1.00 77.94 335 PRO A C 1
ATOM 2654 O O . PRO A 1 335 ? -10.352 -6.922 -8.723 1.00 77.94 335 PRO A O 1
ATOM 2657 N N . GLN A 1 336 ? -8.967 -8.001 -7.324 1.00 84.12 336 GLN A N 1
ATOM 2658 C CA . GLN A 1 336 ? -9.499 -7.441 -6.075 1.00 84.12 336 GLN A CA 1
ATOM 2659 C C . GLN A 1 336 ? -8.703 -6.224 -5.569 1.00 84.12 336 GLN A C 1
ATOM 2661 O O . GLN A 1 336 ? -8.941 -5.742 -4.459 1.00 84.12 336 GLN A O 1
ATOM 2666 N N . GLN A 1 337 ? -7.759 -5.730 -6.377 1.00 91.38 337 GLN A N 1
ATOM 2667 C CA . GLN A 1 337 ? -6.904 -4.601 -6.047 1.00 91.38 337 GLN A CA 1
ATOM 2668 C C . GLN A 1 337 ? -7.468 -3.297 -6.605 1.00 91.38 337 GLN A C 1
ATOM 2670 O O . GLN A 1 337 ? -7.831 -3.206 -7.777 1.00 91.38 337 GLN A O 1
ATOM 2675 N N . ARG A 1 338 ? -7.444 -2.245 -5.787 1.00 92.88 338 ARG A N 1
ATOM 2676 C CA . ARG A 1 338 ? -7.669 -0.871 -6.233 1.00 92.88 338 ARG A CA 1
ATOM 2677 C C . ARG A 1 338 ? -6.474 0.004 -5.897 1.00 92.88 338 ARG A C 1
ATOM 2679 O O . ARG A 1 338 ? -5.996 0.015 -4.766 1.00 92.88 338 ARG A O 1
ATOM 2686 N N . LEU A 1 339 ? -5.991 0.737 -6.892 1.00 92.94 339 LEU A N 1
ATOM 2687 C CA . LEU A 1 339 ? -4.912 1.705 -6.742 1.00 92.94 339 LEU A CA 1
ATOM 2688 C C . LEU A 1 339 ? -5.510 3.107 -6.609 1.00 92.94 339 LEU A C 1
ATOM 2690 O O . LEU A 1 339 ? -6.407 3.461 -7.371 1.00 92.94 339 LEU A O 1
ATOM 2694 N N . PHE A 1 340 ? -4.995 3.907 -5.680 1.00 93.75 340 PHE A N 1
ATOM 2695 C CA . PHE A 1 340 ? -5.385 5.301 -5.481 1.00 93.75 340 PHE A CA 1
ATOM 2696 C C . PHE A 1 340 ? -4.178 6.215 -5.585 1.00 93.75 340 PHE A C 1
ATOM 2698 O O . PHE A 1 340 ? -3.166 5.967 -4.932 1.00 93.75 340 PHE A O 1
ATOM 2705 N N . GLN A 1 341 ? -4.292 7.300 -6.348 1.00 92.50 341 GLN A N 1
ATOM 2706 C CA . GLN A 1 341 ? -3.271 8.338 -6.364 1.00 92.50 341 GLN A CA 1
ATOM 2707 C C . GLN A 1 341 ? -3.639 9.384 -5.334 1.00 92.50 341 GLN A C 1
ATOM 2709 O O . GLN A 1 341 ? -4.713 9.970 -5.409 1.00 92.50 341 GLN A O 1
ATOM 2714 N N . VAL A 1 342 ? -2.733 9.655 -4.407 1.00 93.44 342 VAL A N 1
ATOM 2715 C CA . VAL A 1 342 ? -2.868 10.697 -3.400 1.00 93.44 342 VAL A CA 1
ATOM 2716 C C . VAL A 1 342 ? -2.036 11.894 -3.828 1.00 93.44 342 VAL A C 1
ATOM 2718 O O . VAL A 1 342 ? -0.809 11.820 -3.916 1.00 93.44 342 VAL A O 1
ATOM 2721 N N . ARG A 1 343 ? -2.711 13.014 -4.086 1.00 90.31 343 ARG A N 1
ATOM 2722 C CA . ARG A 1 343 ? -2.089 14.283 -4.470 1.00 90.31 343 ARG A CA 1
ATOM 2723 C C . ARG A 1 343 ? -2.397 15.359 -3.442 1.00 90.31 343 ARG A C 1
ATOM 2725 O O . ARG A 1 343 ? -3.390 15.285 -2.722 1.00 90.31 343 ARG A O 1
ATOM 2732 N N . LYS A 1 344 ? -1.553 16.388 -3.398 1.00 90.25 344 LYS A N 1
ATOM 2733 C CA . LYS A 1 344 ? -1.771 17.573 -2.574 1.00 90.25 344 LYS A CA 1
ATOM 2734 C C . LYS A 1 344 ? -1.611 18.816 -3.429 1.00 90.25 344 LYS A C 1
ATOM 2736 O O . LYS A 1 344 ? -0.503 19.170 -3.813 1.00 90.25 344 LYS A O 1
ATOM 2741 N N . ASN A 1 345 ? -2.725 19.483 -3.699 1.00 87.44 345 ASN A N 1
ATOM 2742 C CA . ASN A 1 345 ? -2.776 20.693 -4.511 1.00 87.44 345 ASN A CA 1
ATOM 2743 C C . ASN A 1 345 ? -3.222 21.858 -3.632 1.00 87.44 345 ASN A C 1
ATOM 2745 O O . ASN A 1 345 ? -4.239 21.759 -2.951 1.00 87.44 345 ASN A O 1
ATOM 2749 N N . ALA A 1 346 ? -2.452 22.951 -3.621 1.00 86.62 346 ALA A N 1
ATOM 2750 C CA . ALA A 1 346 ? -2.743 24.140 -2.810 1.00 86.62 346 ALA A CA 1
ATOM 2751 C C . ALA A 1 346 ? -3.068 23.809 -1.333 1.00 86.62 346 ALA A C 1
ATOM 2753 O O . ALA A 1 346 ? -4.032 24.305 -0.763 1.00 86.62 346 ALA A O 1
ATOM 2754 N N . GLY A 1 347 ? -2.295 22.903 -0.724 1.00 84.88 347 GLY A N 1
ATOM 2755 C CA . GLY A 1 347 ? -2.495 22.485 0.670 1.00 84.88 347 GLY A CA 1
ATOM 2756 C C . GLY A 1 347 ? -3.596 21.440 0.896 1.00 84.88 347 GLY A C 1
ATOM 2757 O O . GLY A 1 347 ? -3.632 20.850 1.975 1.00 84.88 347 GLY A O 1
ATOM 2758 N N . ARG A 1 348 ? -4.422 21.140 -0.113 1.00 92.25 348 ARG A N 1
ATOM 2759 C CA . ARG A 1 348 ? -5.546 20.197 -0.035 1.00 92.25 348 ARG A CA 1
ATOM 2760 C C . ARG A 1 348 ? -5.162 18.831 -0.579 1.00 92.25 348 ARG A C 1
ATOM 2762 O O . ARG A 1 348 ? -4.715 18.718 -1.718 1.00 92.25 348 ARG A O 1
ATOM 2769 N N . THR A 1 349 ? -5.341 17.805 0.240 1.00 94.69 349 THR A N 1
ATOM 2770 C CA . THR A 1 349 ? -5.172 16.406 -0.145 1.00 94.69 349 THR A CA 1
ATOM 2771 C C . THR A 1 349 ? -6.421 15.910 -0.854 1.00 94.69 349 THR A C 1
ATOM 2773 O O . THR A 1 349 ? -7.526 16.058 -0.336 1.00 94.69 349 THR A O 1
ATOM 2776 N N . SER A 1 350 ? -6.223 15.271 -2.000 1.00 91.12 350 SER A N 1
ATOM 2777 C CA . SER A 1 350 ? -7.225 14.466 -2.689 1.00 91.12 350 SER A CA 1
ATOM 2778 C C . SER A 1 350 ? -6.656 13.077 -2.950 1.00 91.12 350 SER A C 1
ATOM 2780 O O . SER A 1 350 ? -5.445 12.921 -3.136 1.00 91.12 350 SER A O 1
ATOM 2782 N N . PHE A 1 351 ? -7.521 12.070 -2.982 1.00 94.19 351 PHE A N 1
ATOM 2783 C CA . PHE A 1 351 ? -7.159 10.759 -3.493 1.00 94.19 351 PHE A CA 1
ATOM 2784 C C . PHE A 1 351 ? -8.233 10.265 -4.446 1.00 94.19 351 PHE A C 1
ATOM 2786 O O . PHE A 1 351 ? -9.407 10.504 -4.196 1.00 94.19 351 PHE A O 1
ATOM 2793 N N . SER A 1 352 ? -7.809 9.634 -5.535 1.00 90.75 352 SER A N 1
ATOM 2794 C CA . SER A 1 352 ? -8.709 9.143 -6.576 1.00 90.75 352 SER A CA 1
ATOM 2795 C C . SER A 1 352 ? -8.221 7.821 -7.137 1.00 90.75 352 SER A C 1
ATOM 2797 O O . SER A 1 352 ? -7.011 7.582 -7.206 1.00 90.75 352 SER A O 1
ATOM 2799 N N . ALA A 1 353 ? -9.156 6.955 -7.524 1.00 91.44 353 ALA A N 1
ATOM 2800 C CA . ALA A 1 353 ? -8.822 5.681 -8.148 1.00 91.44 353 ALA A CA 1
A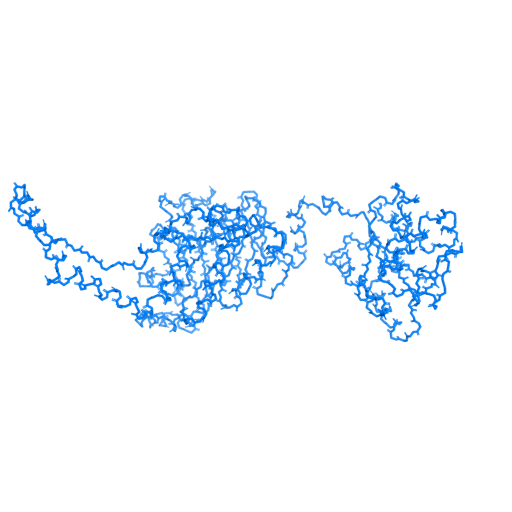TOM 2801 C C . ALA A 1 353 ? -8.016 5.889 -9.444 1.00 91.44 353 ALA A C 1
ATOM 2803 O O . ALA A 1 353 ? -8.297 6.799 -10.219 1.00 91.44 353 ALA A O 1
ATOM 2804 N N . ILE A 1 354 ? -7.022 5.031 -9.662 1.00 86.12 354 ILE A N 1
ATOM 2805 C CA . ILE A 1 354 ? -6.107 5.074 -10.807 1.00 86.12 354 ILE A CA 1
ATOM 2806 C C . ILE A 1 354 ? -6.530 4.025 -11.836 1.00 86.12 354 ILE A C 1
ATOM 2808 O O . ILE A 1 354 ? -6.752 2.863 -11.485 1.00 86.12 354 ILE A O 1
ATOM 2812 N N . GLY A 1 355 ? -6.574 4.411 -13.111 1.00 77.81 355 GLY A N 1
ATOM 2813 C CA . GLY A 1 355 ? -6.707 3.487 -14.237 1.00 77.81 355 GLY A CA 1
ATOM 2814 C C . GLY A 1 355 ? -5.364 2.978 -14.780 1.00 77.81 355 GLY A C 1
ATOM 2815 O O . GLY A 1 355 ? -4.298 3.532 -14.520 1.00 77.81 355 GLY A O 1
ATOM 2816 N N . VAL A 1 356 ? -5.404 1.945 -15.628 1.00 72.12 356 VAL A N 1
ATOM 2817 C CA . VAL A 1 356 ? -4.200 1.325 -16.229 1.00 72.12 356 VAL A CA 1
ATOM 2818 C C . VAL A 1 356 ? -3.298 2.347 -16.945 1.00 72.12 356 VAL A C 1
ATOM 2820 O O . VAL A 1 356 ? -2.076 2.244 -16.871 1.00 72.12 356 VAL A O 1
ATOM 2823 N N . ALA A 1 357 ? -3.883 3.356 -17.598 1.00 67.94 357 ALA A N 1
ATOM 2824 C CA . ALA A 1 357 ? -3.140 4.383 -18.333 1.00 67.94 357 ALA A CA 1
ATOM 2825 C C . ALA A 1 357 ? -2.337 5.334 -17.423 1.00 67.94 357 ALA A C 1
ATOM 2827 O O . ALA A 1 357 ? -1.265 5.802 -17.792 1.00 67.94 357 ALA A O 1
ATOM 2828 N N . GLU A 1 358 ? -2.834 5.613 -16.220 1.00 71.75 358 GLU A N 1
ATOM 2829 C CA . GLU A 1 358 ? -2.224 6.557 -15.273 1.00 71.75 358 GLU A CA 1
ATOM 2830 C C . GLU A 1 358 ? -1.181 5.874 -14.384 1.00 71.75 358 GLU A C 1
ATOM 2832 O O . GLU A 1 358 ? -0.275 6.510 -13.853 1.00 71.75 358 GLU A O 1
ATOM 2837 N N . LYS A 1 359 ? -1.267 4.549 -14.250 1.00 79.75 359 LYS A N 1
ATOM 2838 C CA . LYS A 1 359 ? -0.356 3.743 -13.437 1.00 79.75 359 LYS A CA 1
ATOM 2839 C C . LYS A 1 359 ? 1.117 3.979 -13.784 1.00 79.75 359 LYS A C 1
ATOM 2841 O O . LYS A 1 359 ? 1.955 4.083 -12.892 1.00 79.75 359 LYS A O 1
ATOM 2846 N N . GLN A 1 360 ? 1.433 4.094 -15.071 1.00 74.12 360 GLN A N 1
ATOM 2847 C CA . GLN A 1 360 ? 2.807 4.282 -15.542 1.00 74.12 360 GLN A CA 1
ATOM 2848 C C . GLN A 1 360 ? 3.372 5.652 -15.165 1.00 74.12 360 GLN A C 1
ATOM 2850 O O . GLN A 1 360 ? 4.490 5.727 -14.661 1.00 74.12 360 GLN A O 1
ATOM 2855 N N . SER A 1 361 ? 2.602 6.728 -15.359 1.00 72.44 361 SER A N 1
ATOM 2856 C CA . SER A 1 361 ? 3.044 8.080 -14.994 1.00 72.44 361 SER A CA 1
ATOM 2857 C C . SER A 1 361 ? 3.293 8.198 -13.493 1.00 72.44 361 SER A C 1
ATOM 2859 O O . SER A 1 361 ? 4.260 8.830 -13.083 1.00 72.44 361 SER A O 1
ATOM 2861 N N . ILE A 1 362 ? 2.493 7.505 -12.685 1.00 78.50 362 ILE A N 1
ATOM 2862 C CA . ILE A 1 362 ? 2.674 7.429 -11.235 1.00 78.50 362 ILE A CA 1
ATOM 2863 C C . ILE A 1 362 ? 3.944 6.666 -10.877 1.00 78.50 362 ILE A C 1
ATOM 2865 O O . ILE A 1 362 ? 4.707 7.127 -10.037 1.00 78.50 362 ILE A O 1
ATOM 2869 N N . VAL A 1 363 ? 4.216 5.530 -11.524 1.00 81.12 363 VAL A N 1
ATOM 2870 C CA . VAL A 1 363 ? 5.475 4.799 -11.316 1.00 81.12 363 VAL A CA 1
ATOM 2871 C C . VAL A 1 363 ? 6.682 5.680 -11.654 1.00 81.12 363 VAL A C 1
ATOM 2873 O O . VAL A 1 363 ? 7.639 5.701 -10.884 1.00 81.12 363 VAL A O 1
ATOM 2876 N N . PHE A 1 364 ? 6.632 6.451 -12.744 1.00 73.50 364 PHE A N 1
ATOM 2877 C CA . PHE A 1 364 ? 7.693 7.407 -13.082 1.00 73.50 364 PHE A CA 1
ATOM 2878 C C . PHE A 1 364 ? 7.826 8.528 -12.047 1.00 73.50 364 PHE A C 1
ATOM 2880 O O . PHE A 1 364 ? 8.938 8.865 -11.642 1.00 73.50 364 PHE A O 1
ATOM 2887 N N . GLU A 1 365 ? 6.703 9.065 -11.572 1.00 75.25 365 GLU A N 1
ATOM 2888 C CA . GLU A 1 365 ? 6.684 10.082 -10.524 1.00 75.25 365 GLU A CA 1
ATOM 2889 C C . GLU A 1 365 ? 7.325 9.557 -9.227 1.00 75.25 365 GLU A C 1
ATOM 2891 O O . GLU A 1 365 ? 8.171 10.231 -8.644 1.00 75.25 365 GLU A O 1
ATOM 2896 N N . LEU A 1 366 ? 6.989 8.329 -8.815 1.00 77.81 366 LEU A N 1
ATOM 2897 C CA . LEU A 1 366 ? 7.568 7.670 -7.640 1.00 77.81 366 LEU A CA 1
ATOM 2898 C C . LEU A 1 366 ? 9.068 7.390 -7.784 1.00 77.81 366 LEU A C 1
ATOM 2900 O O . LEU A 1 366 ? 9.793 7.429 -6.793 1.00 77.81 366 LEU A O 1
ATOM 2904 N N . LEU A 1 367 ? 9.528 7.074 -8.997 1.00 74.69 367 LEU A N 1
ATOM 2905 C CA . LEU A 1 367 ? 10.923 6.724 -9.262 1.00 74.69 367 LEU A CA 1
ATOM 2906 C C . LEU A 1 367 ? 11.840 7.937 -9.482 1.00 74.69 367 LEU A C 1
ATOM 2908 O O . LEU A 1 367 ? 13.054 7.748 -9.521 1.00 74.69 367 LEU A O 1
ATOM 2912 N N . GLY A 1 368 ? 11.309 9.159 -9.604 1.00 64.69 368 GLY A N 1
ATOM 2913 C CA . GLY A 1 368 ? 12.153 10.358 -9.693 1.00 64.69 368 GLY A CA 1
ATOM 2914 C C . GLY A 1 368 ? 11.720 11.450 -10.667 1.00 64.69 368 GLY A C 1
ATOM 2915 O O . GLY A 1 368 ? 12.507 12.359 -10.899 1.00 64.69 368 GLY A O 1
ATOM 2916 N N . GLY A 1 369 ? 10.495 11.415 -11.200 1.00 62.41 369 GLY A N 1
ATOM 2917 C CA . GLY A 1 369 ? 9.903 12.553 -11.913 1.00 62.41 369 GLY A CA 1
ATOM 2918 C C . GLY A 1 369 ? 9.603 12.259 -13.375 1.00 62.41 369 GLY A C 1
ATOM 2919 O O . GLY A 1 369 ? 8.432 12.166 -13.742 1.00 62.41 369 GLY A O 1
ATOM 2920 N N . SER A 1 370 ? 10.628 12.108 -14.216 1.00 56.69 370 SER A N 1
ATOM 2921 C CA . SER A 1 370 ? 10.449 11.801 -15.637 1.00 56.69 370 SER A CA 1
ATOM 2922 C C . SER A 1 370 ? 11.151 10.502 -16.051 1.00 56.69 370 SER A C 1
ATOM 2924 O O . SER A 1 370 ? 12.167 10.127 -15.467 1.00 56.69 370 SER A O 1
ATOM 2926 N N . PRO A 1 371 ? 10.678 9.824 -17.114 1.00 54.44 371 PRO A N 1
ATOM 2927 C CA . PRO A 1 371 ? 11.403 8.703 -17.712 1.00 54.44 371 PRO A CA 1
ATOM 2928 C C . PRO A 1 371 ? 12.855 9.056 -18.100 1.00 54.44 371 PRO A C 1
ATOM 2930 O O . PRO A 1 371 ? 13.712 8.178 -18.123 1.00 54.44 371 PRO A O 1
ATOM 2933 N N . ALA A 1 372 ? 13.153 10.334 -18.368 1.00 54.50 372 ALA A N 1
ATOM 2934 C CA . ALA A 1 372 ? 14.504 10.800 -18.677 1.00 54.50 372 ALA A CA 1
ATOM 2935 C C . ALA A 1 372 ? 15.437 10.779 -17.450 1.00 54.50 372 ALA A C 1
ATOM 2937 O O . ALA A 1 372 ? 16.629 10.513 -17.596 1.00 54.50 372 ALA A O 1
ATOM 2938 N N . ASP A 1 373 ? 14.896 10.983 -16.245 1.00 54.44 373 ASP A N 1
ATOM 2939 C CA . ASP A 1 373 ? 15.653 10.941 -14.984 1.00 54.44 373 ASP A CA 1
ATOM 2940 C C . ASP A 1 373 ? 16.034 9.507 -14.584 1.00 54.44 373 ASP A C 1
ATOM 2942 O O . ASP A 1 373 ? 16.957 9.292 -13.800 1.00 54.44 373 ASP A O 1
ATOM 2946 N N . LEU A 1 374 ? 15.372 8.507 -15.179 1.00 62.59 374 LEU A N 1
ATOM 2947 C CA . LEU A 1 374 ? 15.671 7.085 -14.992 1.00 62.59 374 LEU A CA 1
ATOM 2948 C C . LEU A 1 374 ? 16.834 6.585 -15.854 1.00 62.59 374 LEU A C 1
ATOM 2950 O O . LEU A 1 374 ? 17.042 5.374 -15.939 1.00 62.59 374 LEU A O 1
ATOM 2954 N N . LEU A 1 375 ? 17.575 7.495 -16.501 1.00 62.88 375 LEU A N 1
ATOM 2955 C CA . LEU A 1 375 ? 18.643 7.169 -17.449 1.00 62.88 375 LEU A CA 1
ATOM 2956 C C . LEU A 1 375 ? 18.159 6.213 -18.549 1.00 62.88 375 LEU A C 1
ATOM 2958 O O . LEU A 1 375 ? 18.921 5.361 -19.011 1.00 62.88 375 LEU A O 1
ATOM 2962 N N . LEU A 1 376 ? 16.884 6.318 -18.947 1.00 71.12 376 LEU A N 1
ATOM 2963 C CA . LEU A 1 376 ? 16.379 5.479 -20.020 1.00 71.12 376 LEU A CA 1
ATOM 2964 C C . LEU A 1 376 ? 17.188 5.743 -21.300 1.00 71.12 376 LEU A C 1
ATOM 2966 O O . LEU A 1 376 ? 17.519 6.898 -21.594 1.00 71.12 376 LEU A O 1
ATOM 2970 N N . PRO A 1 377 ? 17.520 4.685 -22.055 1.00 74.88 377 PRO A N 1
ATOM 2971 C CA . PRO A 1 377 ? 18.292 4.829 -23.276 1.00 74.88 377 PRO A CA 1
ATOM 2972 C C . PRO A 1 377 ? 17.532 5.700 -24.276 1.00 74.88 377 PRO A C 1
ATOM 2974 O O . PRO A 1 377 ? 16.312 5.680 -24.344 1.00 74.88 377 PRO A O 1
ATOM 2977 N N . ARG A 1 378 ? 18.249 6.475 -25.086 1.00 81.38 378 ARG A N 1
ATOM 2978 C CA . ARG A 1 378 ? 17.646 7.308 -26.134 1.00 81.38 378 ARG A CA 1
ATOM 2979 C C . ARG A 1 378 ? 16.887 6.470 -27.160 1.00 81.38 378 ARG A C 1
ATOM 2981 O O . ARG A 1 378 ? 15.894 6.951 -27.708 1.00 81.38 378 ARG A O 1
ATOM 2988 N N . ASN A 1 379 ? 17.336 5.234 -27.390 1.00 86.25 379 ASN A N 1
ATOM 2989 C CA . ASN A 1 379 ? 16.656 4.280 -28.251 1.00 86.25 379 ASN A CA 1
ATOM 2990 C C . ASN A 1 379 ? 16.945 2.818 -27.865 1.00 86.25 379 ASN A C 1
ATOM 2992 O O . ASN A 1 379 ? 17.957 2.525 -27.229 1.00 86.25 379 ASN A O 1
ATOM 2996 N N . PHE A 1 380 ? 16.073 1.907 -28.295 1.00 88.44 380 PHE A N 1
ATOM 2997 C CA . PHE A 1 380 ? 16.247 0.465 -28.172 1.00 88.44 380 PHE A CA 1
ATOM 2998 C C . PHE A 1 380 ? 16.412 -0.196 -29.542 1.00 88.44 380 PHE A C 1
ATOM 3000 O O . PHE A 1 380 ? 15.658 0.104 -30.468 1.00 88.44 380 PHE A O 1
ATOM 3007 N N . ILE A 1 381 ? 17.324 -1.168 -29.626 1.00 91.62 381 ILE A N 1
ATOM 3008 C CA . ILE A 1 381 ? 17.348 -2.166 -30.703 1.00 91.62 381 ILE A CA 1
ATOM 3009 C C . ILE A 1 381 ? 16.906 -3.502 -30.109 1.00 91.62 381 ILE A C 1
ATOM 3011 O O . ILE A 1 381 ? 17.574 -4.035 -29.224 1.00 91.62 381 ILE A O 1
ATOM 3015 N N . ILE A 1 382 ? 15.788 -4.050 -30.578 1.00 90.69 382 ILE A N 1
ATOM 3016 C CA . ILE A 1 382 ? 15.313 -5.375 -30.175 1.00 90.69 382 ILE A CA 1
ATOM 3017 C C . ILE A 1 382 ? 15.781 -6.403 -31.195 1.00 90.69 382 ILE A C 1
ATOM 3019 O O . ILE A 1 382 ? 15.460 -6.294 -32.374 1.00 90.69 382 ILE A O 1
ATOM 3023 N N . VAL A 1 383 ? 16.506 -7.410 -30.726 1.00 89.94 383 VAL A N 1
ATOM 3024 C CA . VAL A 1 383 ? 16.988 -8.541 -31.525 1.00 89.94 383 VAL A CA 1
ATOM 3025 C C . VAL A 1 383 ? 16.366 -9.849 -31.035 1.00 89.94 383 VAL A C 1
ATOM 3027 O O . VAL A 1 383 ? 15.833 -9.914 -29.926 1.00 89.94 383 VAL A O 1
ATOM 3030 N N . GLU A 1 384 ? 16.436 -10.909 -31.833 1.00 83.81 384 GLU A N 1
ATOM 3031 C CA . GLU A 1 384 ? 15.897 -12.220 -31.452 1.00 83.81 384 GLU A CA 1
ATOM 3032 C C . GLU A 1 384 ? 16.794 -12.946 -30.436 1.00 83.81 384 GLU A C 1
ATOM 3034 O O . GLU A 1 384 ? 16.337 -13.336 -29.359 1.00 83.81 384 GLU A O 1
ATOM 3039 N N . GLY A 1 385 ? 18.087 -13.093 -30.740 1.00 82.88 385 GLY A N 1
ATOM 3040 C CA . GLY A 1 385 ? 19.009 -13.924 -29.974 1.00 82.88 385 GLY A CA 1
ATOM 3041 C C . GLY A 1 385 ? 20.007 -13.169 -29.095 1.00 82.88 385 GLY A C 1
ATOM 3042 O O . GLY A 1 385 ? 20.266 -11.969 -29.216 1.00 82.88 385 GLY A O 1
ATOM 3043 N N . ARG A 1 386 ? 20.623 -13.915 -28.167 1.00 83.75 386 ARG A N 1
ATOM 3044 C CA . ARG A 1 386 ? 21.718 -13.398 -27.327 1.00 83.75 386 ARG A CA 1
ATOM 3045 C C . ARG A 1 386 ? 22.992 -13.126 -28.130 1.00 83.75 386 ARG A C 1
ATOM 3047 O O . ARG A 1 386 ? 23.726 -12.216 -27.756 1.00 83.75 386 ARG A O 1
ATOM 3054 N N . SER A 1 387 ? 23.267 -13.910 -29.176 1.00 88.81 387 SER A N 1
ATOM 3055 C CA . SER A 1 387 ? 24.434 -13.710 -30.047 1.00 88.81 387 SER A CA 1
ATOM 3056 C C . SER A 1 387 ? 24.313 -12.415 -30.844 1.00 88.81 387 SER A C 1
ATOM 3058 O O . SER A 1 387 ? 25.266 -11.641 -30.864 1.00 88.81 387 SER A O 1
ATOM 3060 N N . ASP A 1 388 ? 23.132 -12.118 -31.392 1.00 91.00 388 ASP A N 1
ATOM 3061 C CA . ASP A 1 388 ? 22.831 -10.845 -32.059 1.00 91.00 388 ASP A CA 1
ATOM 3062 C C . ASP A 1 388 ? 23.083 -9.660 -31.129 1.00 91.00 388 ASP A C 1
ATOM 3064 O O . ASP A 1 388 ? 23.765 -8.701 -31.484 1.00 91.00 388 ASP A O 1
ATOM 3068 N N . CYS A 1 389 ? 22.571 -9.753 -29.900 1.00 89.69 389 CYS A N 1
ATOM 3069 C CA . CYS A 1 389 ? 22.695 -8.697 -28.904 1.00 89.69 389 CYS A CA 1
ATOM 3070 C C . CYS A 1 389 ? 24.159 -8.415 -28.561 1.00 89.69 389 CYS A C 1
ATOM 3072 O O . CYS A 1 389 ? 24.579 -7.257 -28.541 1.00 89.69 389 CYS A O 1
ATOM 3074 N N . GLU A 1 390 ? 24.942 -9.468 -28.320 1.00 89.75 390 GLU A N 1
ATOM 3075 C CA . GLU A 1 390 ? 26.366 -9.341 -28.013 1.00 89.75 390 GLU A CA 1
ATOM 3076 C C . GLU A 1 390 ? 27.148 -8.752 -29.194 1.00 89.75 390 GLU A C 1
ATOM 3078 O O . GLU A 1 390 ? 27.935 -7.820 -29.010 1.00 89.75 390 GLU A O 1
ATOM 3083 N N . PHE A 1 391 ? 26.876 -9.233 -30.412 1.00 95.25 391 PHE A N 1
ATOM 3084 C CA . PHE A 1 391 ? 27.494 -8.719 -31.631 1.00 95.25 391 PHE A CA 1
ATOM 3085 C C . PHE A 1 391 ? 27.210 -7.222 -31.807 1.00 95.25 391 PHE A C 1
ATOM 3087 O O . PHE A 1 391 ? 28.143 -6.422 -31.890 1.00 95.25 391 PHE A O 1
ATOM 3094 N N . LEU A 1 392 ? 25.932 -6.819 -31.798 1.00 94.81 392 LEU A N 1
ATOM 3095 C CA . LEU A 1 392 ? 25.530 -5.425 -32.005 1.00 94.81 392 LEU A CA 1
ATOM 3096 C C . LEU A 1 392 ? 26.081 -4.503 -30.911 1.00 94.81 392 LEU A C 1
ATOM 3098 O O . LEU A 1 392 ? 26.580 -3.427 -31.232 1.00 94.81 392 LEU A O 1
ATOM 3102 N N . ARG A 1 393 ? 26.054 -4.908 -29.633 1.00 92.81 393 ARG A N 1
ATOM 3103 C CA . ARG A 1 393 ? 26.629 -4.105 -28.536 1.00 92.81 393 ARG A CA 1
ATOM 3104 C C . ARG A 1 393 ? 28.117 -3.846 -28.741 1.00 92.81 393 ARG A C 1
ATOM 3106 O O . ARG A 1 393 ? 28.578 -2.723 -28.534 1.00 92.81 393 ARG A O 1
ATOM 3113 N N . CYS A 1 394 ? 28.868 -4.868 -29.148 1.00 93.12 394 CYS A N 1
ATOM 3114 C CA . CYS A 1 394 ? 30.299 -4.731 -29.391 1.00 93.12 394 CYS A CA 1
ATOM 3115 C C . CYS A 1 394 ? 30.575 -3.845 -30.618 1.00 93.12 394 CYS A C 1
ATOM 3117 O O . CYS A 1 394 ? 31.385 -2.921 -30.529 1.00 93.12 394 CYS A O 1
ATOM 3119 N N . ILE A 1 395 ? 29.832 -4.029 -31.713 1.00 96.31 395 ILE A N 1
ATOM 3120 C CA . ILE A 1 395 ? 29.924 -3.184 -32.913 1.00 96.31 395 ILE A CA 1
ATOM 3121 C C . ILE A 1 395 ? 29.611 -1.716 -32.605 1.00 96.31 395 ILE A C 1
ATOM 3123 O O . ILE A 1 395 ? 30.411 -0.847 -32.946 1.00 96.31 395 ILE A O 1
ATOM 3127 N N . ILE A 1 396 ? 28.501 -1.427 -31.914 1.00 94.31 396 ILE A N 1
ATOM 3128 C CA . ILE A 1 396 ? 28.127 -0.059 -31.518 1.00 94.31 396 ILE A CA 1
ATOM 3129 C C . ILE A 1 396 ? 29.250 0.575 -30.699 1.00 94.31 396 ILE A C 1
ATOM 3131 O O . ILE A 1 396 ? 29.681 1.687 -30.986 1.00 94.31 396 ILE A O 1
ATOM 3135 N N . ARG A 1 397 ? 29.799 -0.160 -29.728 1.00 92.00 397 ARG A N 1
ATOM 3136 C CA . ARG A 1 397 ? 30.885 0.335 -28.879 1.00 92.00 397 ARG A CA 1
ATOM 3137 C C . ARG A 1 397 ? 32.185 0.596 -29.641 1.00 92.00 397 ARG A C 1
ATOM 3139 O O . ARG A 1 397 ? 32.893 1.542 -29.304 1.00 92.00 397 ARG A O 1
ATOM 3146 N N . ARG A 1 398 ? 32.535 -0.259 -30.608 1.00 95.06 398 ARG A N 1
ATOM 3147 C CA . ARG A 1 398 ? 33.791 -0.160 -31.370 1.00 95.06 398 ARG A CA 1
ATOM 3148 C C . ARG A 1 398 ? 33.724 0.899 -32.463 1.00 95.06 398 ARG A C 1
ATOM 3150 O O . ARG A 1 398 ? 34.709 1.600 -32.673 1.00 95.06 398 ARG A O 1
ATOM 3157 N N . PHE A 1 399 ? 32.601 0.982 -33.167 1.00 95.12 399 PHE A N 1
ATOM 3158 C CA . PHE A 1 399 ? 32.492 1.746 -34.409 1.00 95.12 399 PHE A CA 1
ATOM 3159 C C . PHE A 1 399 ? 31.619 2.993 -34.312 1.00 95.12 399 PHE A C 1
ATOM 3161 O O . PHE A 1 399 ? 31.807 3.897 -35.118 1.00 95.12 399 PHE A O 1
ATOM 3168 N N . TYR A 1 400 ? 30.736 3.079 -33.315 1.00 92.00 400 TYR A N 1
ATOM 3169 C CA . TYR A 1 400 ? 29.851 4.227 -33.089 1.00 92.00 400 TYR A CA 1
ATOM 3170 C C . TYR A 1 400 ? 29.933 4.727 -31.627 1.00 92.00 400 TYR A C 1
ATOM 3172 O O . TYR A 1 400 ? 28.909 4.822 -30.945 1.00 92.00 400 TYR A O 1
ATOM 3180 N N . PRO A 1 401 ? 31.139 5.002 -31.084 1.00 87.00 401 PRO A N 1
ATOM 3181 C CA . PRO A 1 401 ? 31.330 5.289 -29.658 1.00 87.00 401 PRO A CA 1
ATOM 3182 C C . PRO A 1 401 ? 30.718 6.619 -29.191 1.00 87.00 401 PRO A C 1
ATOM 3184 O O . PRO A 1 401 ? 30.461 6.775 -27.993 1.00 87.00 401 PRO A O 1
ATOM 3187 N N . GLU A 1 402 ? 30.503 7.577 -30.099 1.00 85.44 402 GLU A N 1
ATOM 3188 C CA . GLU A 1 402 ? 29.857 8.862 -29.803 1.00 85.44 402 GLU A CA 1
ATOM 3189 C C . GLU A 1 402 ? 28.395 8.861 -30.264 1.00 85.44 402 GLU A C 1
ATOM 3191 O O . GLU A 1 402 ? 27.497 9.187 -29.489 1.00 85.44 402 GLU A O 1
ATOM 3196 N N . GLU A 1 403 ? 28.139 8.431 -31.499 1.00 86.19 403 GLU A N 1
ATOM 3197 C CA . GLU A 1 403 ? 26.814 8.441 -32.122 1.00 86.19 403 GLU A CA 1
ATOM 3198 C C . GLU A 1 403 ? 25.876 7.391 -31.521 1.00 86.19 403 GLU A C 1
ATOM 3200 O O . GLU A 1 403 ? 24.676 7.623 -31.391 1.00 86.19 403 GLU A O 1
ATOM 3205 N N . GLY A 1 404 ? 26.425 6.246 -31.111 1.00 82.81 404 GLY A N 1
ATOM 3206 C CA . GLY A 1 404 ? 25.690 5.160 -30.472 1.00 82.81 404 GLY A CA 1
ATOM 3207 C C . GLY A 1 404 ? 25.418 5.371 -28.981 1.00 82.81 404 GLY A C 1
ATOM 3208 O O . GLY A 1 404 ? 24.830 4.495 -28.341 1.00 82.81 404 GLY A O 1
ATOM 3209 N N . GLN A 1 405 ? 25.838 6.499 -28.391 1.00 80.56 405 GLN A N 1
ATOM 3210 C CA . GLN A 1 405 ? 25.619 6.754 -26.966 1.00 80.56 405 GLN A CA 1
ATOM 3211 C C . GLN A 1 405 ? 24.131 6.831 -26.627 1.00 80.56 405 GLN A C 1
ATOM 3213 O O . GLN A 1 405 ? 23.385 7.676 -27.126 1.00 80.56 405 GLN A O 1
ATOM 3218 N N . GLY A 1 406 ? 23.718 5.967 -25.699 1.00 78.06 406 GLY A N 1
ATOM 3219 C CA . GLY A 1 406 ? 22.332 5.859 -25.264 1.00 78.06 406 GLY A CA 1
ATOM 3220 C C . GLY A 1 406 ? 21.483 4.916 -26.115 1.00 78.06 406 GLY A C 1
ATOM 3221 O O . GLY A 1 406 ? 20.278 4.890 -25.903 1.00 78.06 406 GLY A O 1
ATOM 3222 N N . ILE A 1 407 ? 22.058 4.147 -27.042 1.00 87.88 407 ILE A N 1
ATOM 3223 C CA . ILE A 1 407 ? 21.358 3.022 -27.675 1.00 87.88 407 ILE A CA 1
ATOM 3224 C C . ILE A 1 407 ? 21.547 1.776 -26.814 1.00 87.88 407 ILE A C 1
ATOM 3226 O O . ILE A 1 407 ? 22.676 1.364 -26.556 1.00 87.88 407 ILE A O 1
ATOM 3230 N N . GLU A 1 408 ? 20.443 1.154 -26.405 1.00 88.50 408 GLU A N 1
ATOM 3231 C CA . GLU A 1 408 ? 20.460 -0.109 -25.668 1.00 88.50 408 GLU A CA 1
ATOM 3232 C C . GLU A 1 408 ? 19.954 -1.248 -26.558 1.00 88.50 408 GLU A C 1
ATOM 3234 O O . GLU A 1 408 ? 18.858 -1.187 -27.114 1.00 88.50 408 GLU A O 1
ATOM 3239 N N . VAL A 1 409 ? 20.744 -2.314 -26.686 1.00 88.12 409 VAL A N 1
ATOM 3240 C CA . VAL A 1 409 ? 20.342 -3.513 -27.435 1.00 88.12 409 VAL A CA 1
ATOM 3241 C C . VAL A 1 409 ? 19.769 -4.536 -26.462 1.00 88.12 409 VAL A C 1
ATOM 3243 O O . VAL A 1 409 ? 20.420 -4.886 -25.476 1.00 88.12 409 VAL A O 1
ATOM 3246 N N . LEU A 1 410 ? 18.564 -5.024 -26.739 1.00 85.56 410 LEU A N 1
ATOM 3247 C CA . LEU A 1 410 ? 17.873 -6.029 -25.941 1.00 85.56 410 LEU A CA 1
ATOM 3248 C C . LEU A 1 410 ? 17.539 -7.241 -26.805 1.00 85.56 410 LEU A C 1
ATOM 3250 O O . LEU A 1 410 ? 17.092 -7.086 -27.934 1.00 85.56 410 LEU A O 1
ATOM 3254 N N . PHE A 1 411 ? 17.690 -8.446 -26.260 1.00 84.38 411 PHE A N 1
ATOM 3255 C CA . PHE A 1 411 ? 17.255 -9.663 -26.943 1.00 84.38 411 PHE A CA 1
ATOM 3256 C C . PHE A 1 411 ? 15.925 -10.169 -26.387 1.00 84.38 411 PHE A C 1
ATOM 3258 O O . PHE A 1 411 ? 15.706 -10.217 -25.171 1.00 84.38 411 PHE A O 1
ATOM 3265 N N . ALA A 1 412 ? 15.060 -10.608 -27.289 1.00 75.00 412 ALA A N 1
ATOM 3266 C CA . ALA A 1 412 ? 13.784 -11.222 -26.995 1.00 75.00 412 ALA A CA 1
ATOM 3267 C C . ALA A 1 412 ? 13.983 -12.676 -26.571 1.00 75.00 412 ALA A C 1
ATOM 3269 O O . ALA A 1 412 ? 13.922 -13.578 -27.390 1.00 75.00 412 ALA A O 1
ATOM 3270 N N . GLY A 1 413 ? 14.236 -12.895 -25.274 1.00 59.12 413 GLY A N 1
ATOM 3271 C CA . GLY A 1 413 ? 14.538 -14.200 -24.673 1.00 59.12 413 GLY A CA 1
ATOM 3272 C C . GLY A 1 413 ? 13.724 -15.380 -25.225 1.00 59.12 413 GLY A C 1
ATOM 3273 O O . GLY A 1 413 ? 12.651 -15.698 -24.711 1.00 59.12 413 GLY A O 1
ATOM 3274 N N . GLY A 1 414 ? 14.287 -16.047 -26.233 1.00 49.97 414 GLY A N 1
ATOM 3275 C CA . GLY A 1 414 ? 13.820 -17.288 -26.831 1.00 49.97 414 GLY A CA 1
ATOM 3276 C C . GLY A 1 414 ? 14.910 -18.350 -26.724 1.00 49.97 414 GLY A C 1
ATOM 3277 O O . GLY A 1 414 ? 16.095 -18.068 -26.895 1.00 49.97 414 GLY A O 1
ATOM 3278 N N . ASP A 1 415 ? 14.500 -19.562 -26.370 1.00 44.56 415 ASP A N 1
ATOM 3279 C CA . ASP A 1 415 ? 15.353 -20.748 -26.402 1.00 44.56 415 ASP A CA 1
ATOM 3280 C C . ASP A 1 415 ? 15.762 -21.068 -27.851 1.00 44.56 415 ASP A C 1
ATOM 3282 O O . ASP A 1 415 ? 15.022 -20.753 -28.785 1.00 44.56 415 ASP A O 1
ATOM 3286 N N . ILE A 1 416 ? 16.918 -21.708 -28.033 1.00 47.12 416 ILE A N 1
ATOM 3287 C C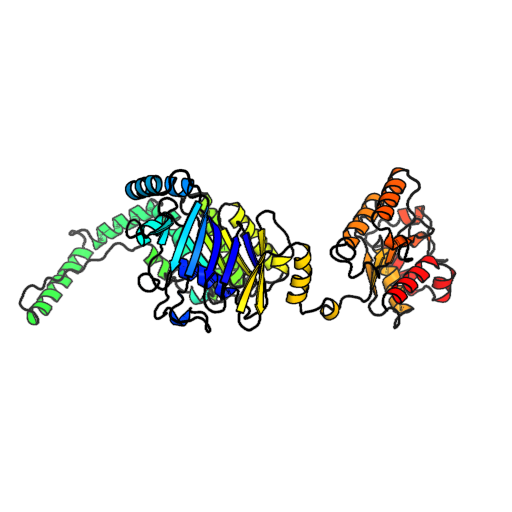A . ILE A 1 416 ? 17.635 -21.844 -29.319 1.00 47.12 416 ILE A CA 1
ATOM 3288 C C . ILE A 1 416 ? 16.866 -22.677 -30.375 1.00 47.12 416 ILE A C 1
ATOM 3290 O O . ILE A 1 416 ? 17.257 -22.700 -31.540 1.00 47.12 416 ILE A O 1
ATOM 3294 N N . GLU A 1 417 ? 15.747 -23.322 -30.026 1.00 47.34 417 GLU A N 1
ATOM 3295 C CA . GLU A 1 417 ? 15.150 -24.377 -30.860 1.00 47.34 417 GLU A CA 1
ATOM 3296 C C . GLU A 1 417 ? 13.784 -24.070 -31.513 1.00 47.34 417 GLU A C 1
ATOM 3298 O O . GLU A 1 417 ? 13.330 -24.871 -32.327 1.00 47.34 417 GLU A O 1
ATOM 3303 N N . GLU A 1 418 ? 13.127 -22.922 -31.279 1.00 54.72 418 GLU A N 1
ATOM 3304 C CA . GLU A 1 418 ? 11.853 -22.609 -31.970 1.00 54.72 418 GLU A CA 1
ATOM 3305 C C . GLU A 1 418 ? 11.669 -21.114 -32.320 1.00 54.72 418 GLU A C 1
ATOM 3307 O O . GLU A 1 418 ? 11.304 -20.304 -31.465 1.00 54.72 418 GLU A O 1
ATOM 3312 N N . GLN A 1 419 ? 11.762 -20.763 -33.616 1.00 53.09 419 GLN A N 1
ATOM 3313 C CA . GLN A 1 419 ? 11.411 -19.430 -34.163 1.00 53.09 419 GLN A CA 1
ATOM 3314 C C . GLN A 1 419 ? 9.985 -18.971 -33.782 1.00 53.09 419 GLN A C 1
ATOM 3316 O O . GLN A 1 419 ? 9.704 -17.778 -33.686 1.00 53.09 419 GLN A O 1
ATOM 3321 N N . GLU A 1 420 ? 9.066 -19.903 -33.500 1.00 51.50 420 GLU A N 1
ATOM 3322 C CA . GLU A 1 420 ? 7.712 -19.576 -33.036 1.00 51.50 420 GLU A CA 1
ATOM 3323 C C . GLU A 1 420 ? 7.669 -18.862 -31.677 1.00 51.50 420 GLU A C 1
ATOM 3325 O O . GLU A 1 420 ? 6.709 -18.128 -31.415 1.00 51.50 420 GLU A O 1
ATOM 3330 N N . ARG A 1 421 ? 8.671 -19.079 -30.813 1.00 57.28 421 ARG A N 1
ATOM 3331 C CA . ARG A 1 421 ? 8.783 -18.416 -29.504 1.00 57.28 421 ARG A CA 1
ATOM 3332 C C . ARG A 1 421 ? 9.435 -17.042 -29.620 1.00 57.28 421 ARG A C 1
ATOM 3334 O O . ARG A 1 421 ? 9.089 -16.165 -28.833 1.00 57.28 421 ARG A O 1
ATOM 3341 N N . SER A 1 422 ? 10.293 -16.846 -30.621 1.00 65.56 422 SER A N 1
ATOM 3342 C CA . SER A 1 422 ? 11.050 -15.610 -30.838 1.00 65.56 422 SER A CA 1
ATOM 3343 C C . SER A 1 422 ? 10.147 -14.411 -31.159 1.00 65.56 422 SER A C 1
ATOM 3345 O O . SER A 1 422 ? 10.110 -13.451 -30.396 1.00 65.56 422 SER A O 1
ATOM 3347 N N . LEU A 1 423 ? 9.284 -14.495 -32.183 1.00 73.31 423 LEU A N 1
ATOM 3348 C CA . LEU A 1 423 ? 8.357 -13.395 -32.518 1.00 73.31 423 LEU A CA 1
ATOM 3349 C C . LEU A 1 423 ? 7.374 -13.069 -31.382 1.00 73.31 423 LEU A C 1
ATOM 3351 O O . LEU A 1 423 ? 7.004 -11.912 -31.174 1.00 73.31 423 LEU A O 1
ATOM 3355 N N . HIS A 1 424 ? 6.956 -14.083 -30.619 1.00 72.56 424 HIS A N 1
ATOM 3356 C CA . HIS A 1 424 ? 6.126 -13.884 -29.429 1.00 72.56 424 HIS A CA 1
ATOM 3357 C C . HIS A 1 424 ? 6.897 -13.191 -28.299 1.00 72.56 424 HIS A C 1
ATOM 3359 O O . HIS A 1 424 ? 6.339 -12.357 -27.588 1.00 72.56 424 HIS A O 1
ATOM 3365 N N . ALA A 1 425 ? 8.182 -13.505 -28.134 1.00 71.44 425 ALA A N 1
ATOM 3366 C CA . ALA A 1 425 ? 9.059 -12.823 -27.192 1.00 71.44 425 ALA A CA 1
ATOM 3367 C C . ALA A 1 425 ? 9.301 -11.363 -27.613 1.00 71.44 425 ALA A C 1
ATOM 3369 O O . ALA A 1 425 ? 9.177 -10.473 -26.772 1.00 71.44 425 ALA A O 1
ATOM 3370 N N . VAL A 1 426 ? 9.528 -11.096 -28.906 1.00 77.62 426 VAL A N 1
ATOM 3371 C CA . VAL A 1 426 ? 9.655 -9.734 -29.456 1.00 77.62 426 VAL A CA 1
ATOM 3372 C C . VAL A 1 426 ? 8.370 -8.944 -29.203 1.00 77.62 426 VAL A C 1
ATOM 3374 O O . VAL A 1 426 ? 8.418 -7.832 -28.681 1.00 77.62 426 VAL A O 1
ATOM 3377 N N . HIS A 1 427 ? 7.204 -9.540 -29.473 1.00 79.00 427 HIS A N 1
ATOM 3378 C CA . HIS A 1 427 ? 5.905 -8.951 -29.139 1.00 79.00 427 HIS A CA 1
ATOM 3379 C C . HIS A 1 427 ? 5.800 -8.598 -27.645 1.00 79.00 427 HIS A C 1
ATOM 3381 O O . HIS A 1 427 ? 5.484 -7.457 -27.304 1.00 79.00 427 HIS A O 1
ATOM 3387 N N . LYS A 1 428 ? 6.129 -9.535 -26.744 1.00 75.62 428 LYS A N 1
ATOM 3388 C CA . LYS A 1 428 ? 6.127 -9.292 -25.290 1.00 75.62 428 LYS A CA 1
ATOM 3389 C C . LYS A 1 428 ? 7.062 -8.158 -24.865 1.00 75.62 428 LYS A C 1
ATOM 3391 O O . LYS A 1 428 ? 6.738 -7.466 -23.905 1.00 75.62 428 LYS A O 1
ATOM 3396 N N . MET A 1 429 ? 8.189 -7.967 -25.551 1.00 74.88 429 MET A N 1
ATOM 3397 C CA . MET A 1 429 ? 9.118 -6.866 -25.274 1.00 74.88 429 MET A CA 1
ATOM 3398 C C . MET A 1 429 ? 8.646 -5.522 -25.825 1.00 74.88 429 MET A C 1
ATOM 3400 O O . MET A 1 429 ? 8.892 -4.498 -25.195 1.00 74.88 429 MET A O 1
ATOM 3404 N N . LEU A 1 430 ? 7.955 -5.512 -26.966 1.00 76.31 430 LEU A N 1
ATOM 3405 C CA . LEU A 1 430 ? 7.445 -4.288 -27.585 1.00 76.31 430 LEU A CA 1
ATOM 3406 C C . LEU A 1 430 ? 6.230 -3.719 -26.848 1.00 76.31 430 LEU A C 1
ATOM 3408 O O . LEU A 1 430 ? 6.153 -2.510 -26.649 1.00 76.31 430 LEU A O 1
ATOM 3412 N N . VAL A 1 431 ? 5.288 -4.565 -26.407 1.00 74.50 431 VAL A N 1
ATOM 3413 C CA . VAL A 1 431 ? 4.025 -4.117 -25.778 1.00 74.50 431 VAL A CA 1
ATOM 3414 C C . VAL A 1 431 ? 4.233 -3.072 -24.661 1.00 74.50 431 VAL A C 1
ATOM 3416 O O . VAL A 1 431 ? 3.552 -2.042 -24.694 1.00 74.50 431 VAL A O 1
ATOM 3419 N N . PRO A 1 432 ? 5.166 -3.253 -23.705 1.00 67.31 432 PRO A N 1
ATOM 3420 C CA . PRO A 1 432 ? 5.381 -2.280 -22.638 1.00 67.31 432 PRO A CA 1
ATOM 3421 C C . PRO A 1 432 ? 5.903 -0.918 -23.109 1.00 67.31 432 PRO A C 1
ATOM 3423 O O . PRO A 1 432 ? 5.664 0.059 -22.406 1.00 67.31 432 PRO A O 1
ATOM 3426 N N . ILE A 1 433 ? 6.600 -0.842 -24.250 1.00 70.88 433 ILE A N 1
ATOM 3427 C CA . ILE A 1 433 ? 7.336 0.358 -24.699 1.00 70.88 433 ILE A CA 1
ATOM 3428 C C . ILE A 1 433 ? 6.764 1.024 -25.963 1.00 70.88 433 ILE A C 1
ATOM 3430 O O . ILE A 1 433 ? 7.168 2.143 -26.289 1.00 70.88 433 ILE A O 1
ATOM 3434 N N . THR A 1 434 ? 5.850 0.355 -26.679 1.00 69.81 434 THR A N 1
ATOM 3435 C CA . THR A 1 434 ? 5.240 0.877 -27.916 1.00 69.81 434 THR A CA 1
ATOM 3436 C C . THR A 1 434 ? 3.714 0.831 -27.975 1.00 69.81 434 THR A C 1
ATOM 3438 O O . THR A 1 434 ? 3.129 1.275 -28.972 1.00 69.81 434 THR A O 1
ATOM 3441 N N . SER A 1 435 ? 3.039 0.275 -26.963 1.00 67.44 435 SER A N 1
ATOM 3442 C CA . SER A 1 435 ? 1.573 0.189 -26.966 1.00 67.44 435 SER A CA 1
ATOM 3443 C C . SER A 1 435 ? 0.918 1.571 -27.045 1.00 67.44 435 SER A C 1
ATOM 3445 O O . SER A 1 435 ? 1.509 2.590 -26.699 1.00 67.44 435 SER A O 1
ATOM 3447 N N . SER A 1 436 ? -0.346 1.626 -27.475 1.00 58.19 436 SER A N 1
ATOM 3448 C CA . SER A 1 436 ? -1.124 2.875 -27.509 1.00 58.19 436 SER A CA 1
ATOM 3449 C C . SER A 1 436 ? -1.247 3.552 -26.140 1.00 58.19 436 SER A C 1
ATOM 3451 O O . SER A 1 436 ? -1.425 4.764 -26.083 1.00 58.19 436 SER A O 1
ATOM 3453 N N . ALA A 1 437 ? -1.130 2.780 -25.057 1.00 50.03 437 ALA A N 1
ATOM 3454 C CA . ALA A 1 437 ? -1.079 3.289 -23.693 1.00 50.03 437 ALA A CA 1
ATOM 3455 C C . ALA A 1 437 ? 0.311 3.830 -23.301 1.00 50.03 437 ALA A C 1
ATOM 3457 O O . ALA A 1 437 ? 0.386 4.671 -22.414 1.00 50.03 437 ALA A O 1
ATOM 3458 N N . ASN A 1 438 ? 1.389 3.378 -23.961 1.00 53.84 438 ASN A N 1
ATOM 3459 C CA . ASN A 1 438 ? 2.769 3.779 -23.688 1.00 53.84 438 ASN A CA 1
ATOM 3460 C C . ASN A 1 438 ? 3.616 3.915 -24.972 1.00 53.84 438 ASN A C 1
ATOM 3462 O O . ASN A 1 438 ? 4.422 3.033 -25.279 1.00 53.84 438 ASN A O 1
ATOM 3466 N N . PRO A 1 439 ? 3.453 4.998 -25.751 1.00 66.00 439 PRO A N 1
ATOM 3467 C CA . PRO A 1 439 ? 4.139 5.147 -27.028 1.00 66.00 439 PRO A CA 1
ATOM 3468 C C . PRO A 1 439 ? 5.557 5.734 -26.907 1.00 66.00 439 PRO A C 1
ATOM 3470 O O . PRO A 1 439 ? 6.079 6.196 -27.917 1.00 66.00 439 PRO A O 1
ATOM 3473 N N . ILE A 1 440 ? 6.190 5.732 -25.721 1.00 69.38 440 ILE A N 1
ATOM 3474 C CA . ILE A 1 440 ? 7.468 6.440 -25.465 1.00 69.38 440 ILE A CA 1
ATOM 3475 C C . ILE A 1 440 ? 8.533 6.112 -26.520 1.00 69.38 440 ILE A C 1
ATOM 3477 O O . ILE A 1 440 ? 9.211 7.017 -27.000 1.00 69.38 440 ILE A O 1
ATOM 3481 N N . TYR A 1 441 ? 8.652 4.839 -26.907 1.00 77.56 441 TYR A N 1
ATOM 3482 C CA . TYR A 1 441 ? 9.598 4.396 -27.935 1.00 77.56 441 TYR A CA 1
ATOM 3483 C C . TYR A 1 441 ? 8.924 4.007 -29.243 1.00 77.56 441 TYR A C 1
ATOM 3485 O O . TYR A 1 441 ? 9.595 3.514 -30.138 1.00 77.56 441 TYR A O 1
ATOM 3493 N N . LYS A 1 442 ? 7.615 4.216 -29.395 1.00 82.31 442 LYS A N 1
ATOM 3494 C CA . LYS A 1 442 ? 6.883 3.797 -30.597 1.00 82.31 442 LYS A CA 1
ATOM 3495 C C . LYS A 1 442 ? 7.463 4.410 -31.874 1.00 82.31 442 LYS A C 1
ATOM 3497 O O . LYS A 1 442 ? 7.538 3.736 -32.889 1.00 82.31 442 LYS A O 1
ATOM 3502 N N . GLU A 1 443 ? 7.893 5.664 -31.804 1.00 81.25 443 GLU A N 1
ATOM 3503 C CA . GLU A 1 443 ? 8.496 6.388 -32.931 1.00 81.25 443 GLU A CA 1
ATOM 3504 C C . GLU A 1 443 ? 10.017 6.206 -33.008 1.00 81.25 443 GLU A C 1
ATOM 3506 O O . GLU A 1 443 ? 10.645 6.752 -33.908 1.00 81.25 443 GLU A O 1
ATOM 3511 N N . ARG A 1 444 ? 10.621 5.437 -32.090 1.00 84.38 444 ARG A N 1
ATOM 3512 C CA . ARG A 1 444 ? 12.081 5.326 -31.982 1.00 84.38 444 ARG A CA 1
ATOM 3513 C C . ARG A 1 444 ? 12.621 3.909 -32.109 1.00 84.38 444 ARG A C 1
ATOM 3515 O O . ARG A 1 444 ? 13.621 3.722 -32.794 1.00 84.38 444 ARG A O 1
ATOM 3522 N N . VAL A 1 445 ? 11.974 2.936 -31.466 1.00 88.88 445 VAL A N 1
ATOM 3523 C CA . VAL A 1 445 ? 12.476 1.564 -31.344 1.00 88.88 445 VAL A CA 1
ATOM 3524 C C . VAL A 1 445 ? 12.754 0.957 -32.708 1.00 88.88 445 VAL A C 1
ATOM 3526 O O . VAL A 1 445 ? 11.951 1.080 -33.630 1.00 88.88 445 VAL A O 1
ATOM 3529 N N . VAL A 1 446 ? 13.870 0.246 -32.800 1.00 92.69 446 VAL A N 1
ATOM 3530 C CA . VAL A 1 446 ? 14.240 -0.530 -33.978 1.00 92.69 446 VAL A CA 1
ATOM 3531 C C . VAL A 1 446 ? 14.221 -2.013 -33.623 1.00 92.69 446 VAL A C 1
ATOM 3533 O O . VAL A 1 446 ? 14.581 -2.411 -32.518 1.00 92.69 446 VAL A O 1
ATOM 3536 N N . VAL A 1 447 ? 13.772 -2.848 -34.550 1.00 91.88 447 VAL A N 1
ATOM 3537 C CA . VAL A 1 447 ? 13.685 -4.300 -34.409 1.00 91.88 447 VAL A CA 1
ATOM 3538 C C . VAL A 1 447 ? 14.492 -4.942 -35.529 1.00 91.88 447 VAL A C 1
ATOM 3540 O O . VAL A 1 447 ? 14.279 -4.625 -36.698 1.00 91.88 447 VAL A O 1
ATOM 3543 N N . LEU A 1 448 ? 15.389 -5.857 -35.175 1.00 91.81 448 LEU A N 1
ATOM 3544 C CA . LEU A 1 448 ? 16.140 -6.694 -36.102 1.00 91.81 448 LEU A CA 1
ATOM 3545 C C . LEU A 1 448 ? 15.713 -8.151 -35.910 1.00 91.81 448 LEU A C 1
ATOM 3547 O O . LEU A 1 448 ? 15.868 -8.712 -34.825 1.00 91.81 448 LEU A O 1
ATOM 3551 N N . CYS A 1 449 ? 15.182 -8.745 -36.971 1.00 89.00 449 CYS A N 1
ATOM 3552 C CA . CYS A 1 449 ? 14.723 -10.128 -36.998 1.00 89.00 449 CYS A CA 1
ATOM 3553 C C . CYS A 1 449 ? 15.552 -10.978 -37.961 1.00 89.00 449 CYS A C 1
ATOM 3555 O O . CYS A 1 449 ? 16.050 -10.484 -38.978 1.00 89.00 449 CYS A O 1
ATOM 3557 N N . ASP A 1 450 ? 15.618 -12.272 -37.677 1.00 88.81 450 ASP A N 1
ATOM 3558 C CA . ASP A 1 450 ? 16.128 -13.272 -38.604 1.00 88.81 450 ASP A CA 1
ATOM 3559 C C . ASP A 1 450 ? 15.166 -13.430 -39.789 1.00 88.81 450 ASP A C 1
ATOM 3561 O O . ASP A 1 450 ? 13.980 -13.081 -39.720 1.00 88.81 450 ASP A O 1
ATOM 3565 N N . LEU A 1 451 ? 15.653 -13.987 -40.901 1.00 87.00 451 LEU A N 1
ATOM 3566 C CA . LEU A 1 451 ? 14.781 -14.336 -42.017 1.00 87.00 451 LEU A CA 1
ATOM 3567 C C . LEU A 1 451 ? 13.778 -15.421 -41.569 1.00 87.00 451 LEU A C 1
ATOM 3569 O O . LEU A 1 451 ? 14.199 -16.533 -41.222 1.00 87.00 451 LEU A O 1
ATOM 3573 N N . PRO A 1 452 ? 12.455 -15.158 -41.597 1.00 83.75 452 PRO A N 1
ATOM 3574 C CA . PRO A 1 452 ? 11.468 -16.147 -41.188 1.00 83.75 452 PRO A CA 1
ATOM 3575 C C . PRO A 1 452 ? 11.469 -17.341 -42.146 1.00 83.75 452 PRO A C 1
ATOM 3577 O O . PRO A 1 452 ? 11.503 -17.171 -43.363 1.00 83.75 452 PRO A O 1
ATOM 3580 N N . ASN A 1 453 ? 11.370 -18.556 -41.604 1.00 82.06 453 ASN A N 1
ATOM 3581 C CA . ASN A 1 453 ? 11.264 -19.768 -42.416 1.00 82.06 453 ASN A CA 1
ATOM 3582 C C . ASN A 1 453 ? 10.025 -19.745 -43.335 1.00 82.06 453 ASN A C 1
ATOM 3584 O O . ASN A 1 453 ? 8.948 -19.286 -42.946 1.00 82.06 453 ASN A O 1
ATOM 3588 N N . ASP A 1 454 ? 10.130 -20.354 -44.519 1.00 79.19 454 ASP A N 1
ATOM 3589 C CA . ASP A 1 454 ? 9.065 -20.409 -45.544 1.00 79.19 454 ASP A CA 1
ATOM 3590 C C . ASP A 1 454 ? 7.866 -21.309 -45.182 1.00 79.19 454 ASP A C 1
ATOM 3592 O O . ASP A 1 454 ? 6.991 -21.592 -46.004 1.00 79.19 454 ASP A O 1
ATOM 3596 N N . THR A 1 455 ? 7.778 -21.778 -43.937 1.00 83.31 455 THR A N 1
ATOM 3597 C CA . THR A 1 455 ? 6.639 -22.592 -43.506 1.00 83.31 455 THR A CA 1
ATOM 3598 C C . THR A 1 455 ? 5.371 -21.733 -43.382 1.00 83.31 455 THR A C 1
ATOM 3600 O O . THR A 1 455 ? 5.413 -20.656 -42.779 1.00 83.31 455 THR A O 1
ATOM 3603 N N . PRO A 1 456 ? 4.202 -22.208 -43.867 1.00 80.00 456 PRO A N 1
ATOM 3604 C CA . PRO A 1 456 ? 2.962 -21.420 -43.870 1.00 80.00 456 PRO A CA 1
ATOM 3605 C C . PRO A 1 456 ? 2.576 -20.842 -42.501 1.00 80.00 456 PRO A C 1
ATOM 3607 O O . PRO A 1 456 ? 2.064 -19.729 -42.406 1.00 80.00 456 PRO A O 1
ATOM 3610 N N . ARG A 1 457 ? 2.861 -21.583 -41.423 1.00 79.69 457 ARG A N 1
ATOM 3611 C CA . ARG A 1 457 ? 2.569 -21.184 -40.041 1.00 79.69 457 ARG A CA 1
ATOM 3612 C C . ARG A 1 457 ? 3.438 -20.014 -39.562 1.00 79.69 457 ARG A C 1
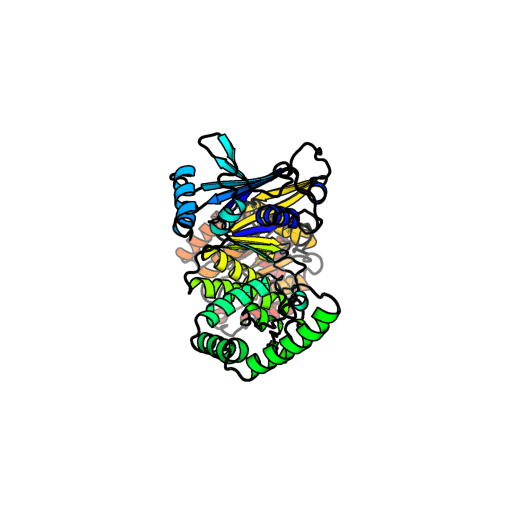ATOM 3614 O O . ARG A 1 457 ? 2.916 -19.103 -38.921 1.00 79.69 457 ARG A O 1
ATOM 3621 N N . VAL A 1 458 ? 4.736 -20.021 -39.879 1.00 77.44 458 VAL A N 1
ATOM 3622 C CA . VAL A 1 458 ? 5.666 -18.932 -39.525 1.00 77.44 458 VAL A CA 1
ATOM 3623 C C . VAL A 1 458 ? 5.320 -17.675 -40.318 1.00 77.44 458 VAL A C 1
ATOM 3625 O O . VAL A 1 458 ? 5.183 -16.602 -39.733 1.00 77.44 458 VAL A O 1
ATOM 3628 N N . GLN A 1 459 ? 5.042 -17.819 -41.615 1.00 81.06 459 GLN A N 1
ATOM 3629 C CA . GLN A 1 459 ? 4.636 -16.706 -42.479 1.00 81.06 459 GLN A CA 1
ATOM 3630 C C . GLN A 1 459 ? 3.319 -16.052 -42.027 1.00 81.06 459 GLN A C 1
ATOM 3632 O O . GLN A 1 459 ? 3.190 -14.824 -42.032 1.00 81.06 459 GLN A O 1
ATOM 3637 N N . GLN A 1 460 ? 2.350 -16.851 -41.564 1.00 81.75 460 GLN A N 1
ATOM 3638 C CA . GLN A 1 460 ? 1.092 -16.339 -41.014 1.00 81.75 460 GLN A CA 1
ATOM 3639 C C . GLN A 1 460 ? 1.318 -15.503 -39.746 1.00 81.75 460 GLN A C 1
ATOM 3641 O O . GLN A 1 460 ? 0.788 -14.397 -39.642 1.00 81.75 460 GLN A O 1
ATOM 3646 N N . LYS A 1 461 ? 2.112 -16.000 -38.791 1.00 78.25 461 LYS A N 1
ATOM 3647 C CA . LYS A 1 461 ? 2.427 -15.278 -37.547 1.00 78.25 461 LYS A CA 1
ATOM 3648 C C . LYS A 1 461 ? 3.254 -14.021 -37.801 1.00 78.25 461 LYS A C 1
ATOM 3650 O O . LYS A 1 461 ? 2.982 -12.985 -37.205 1.00 78.25 461 LYS A O 1
ATOM 3655 N N . TYR A 1 462 ? 4.216 -14.088 -38.714 1.00 83.00 462 TYR A N 1
ATOM 3656 C CA . TYR A 1 462 ? 4.992 -12.928 -39.136 1.00 83.00 462 TYR A CA 1
ATOM 3657 C C . TYR A 1 462 ? 4.091 -11.841 -39.747 1.00 83.00 462 TYR A C 1
ATOM 3659 O O . TYR A 1 462 ? 4.180 -10.665 -39.392 1.00 83.00 462 TYR A O 1
ATOM 3667 N N . SER A 1 463 ? 3.135 -12.241 -40.590 1.00 83.19 463 SER A N 1
ATOM 3668 C CA . SER A 1 463 ? 2.121 -11.330 -41.136 1.00 83.19 463 SER A CA 1
ATOM 3669 C C . SER A 1 463 ? 1.231 -10.728 -40.043 1.00 83.19 463 SER A C 1
ATOM 3671 O O . SER A 1 463 ? 0.939 -9.534 -40.079 1.00 83.19 463 SER A O 1
ATOM 3673 N N . GLN A 1 464 ? 0.836 -11.523 -39.041 1.00 84.44 464 GLN A N 1
ATOM 3674 C CA . GLN A 1 464 ? 0.089 -11.038 -37.873 1.00 84.44 464 GLN A CA 1
ATOM 3675 C C . GLN A 1 464 ? 0.899 -10.034 -37.045 1.00 84.44 464 GLN A C 1
ATOM 3677 O O . GLN A 1 464 ? 0.359 -9.004 -36.650 1.00 84.44 464 GLN A O 1
ATOM 3682 N N . PHE A 1 465 ? 2.189 -10.295 -36.823 1.00 84.56 465 PHE A N 1
ATOM 3683 C CA . PHE A 1 465 ? 3.095 -9.377 -36.137 1.00 84.56 465 PHE A CA 1
ATOM 3684 C C . PHE A 1 465 ? 3.182 -8.035 -36.874 1.00 84.56 465 PHE A C 1
ATOM 3686 O O . PHE A 1 465 ? 2.935 -6.988 -36.278 1.00 84.56 465 PHE A O 1
ATOM 3693 N N . ARG A 1 466 ? 3.422 -8.052 -38.192 1.00 83.50 466 ARG A N 1
ATOM 3694 C CA . ARG A 1 466 ? 3.459 -6.825 -39.008 1.00 83.50 466 ARG A CA 1
ATOM 3695 C C . ARG A 1 466 ? 2.134 -6.065 -38.995 1.00 83.50 466 ARG A C 1
ATOM 3697 O O . ARG A 1 466 ? 2.139 -4.841 -38.921 1.00 83.50 466 ARG A O 1
ATOM 3704 N N . ALA A 1 467 ? 1.008 -6.776 -39.038 1.00 84.62 467 ALA A N 1
ATOM 3705 C CA . ALA A 1 467 ? -0.315 -6.165 -38.949 1.00 84.62 467 ALA A CA 1
ATOM 3706 C C . ALA A 1 467 ? -0.585 -5.542 -37.566 1.00 84.62 467 ALA A C 1
ATOM 3708 O O . ALA A 1 467 ? -1.261 -4.520 -37.482 1.00 84.62 467 ALA A O 1
ATOM 3709 N N . GLY A 1 468 ? -0.046 -6.132 -36.493 1.00 82.81 468 GLY A N 1
ATOM 3710 C CA . GLY A 1 468 ? -0.136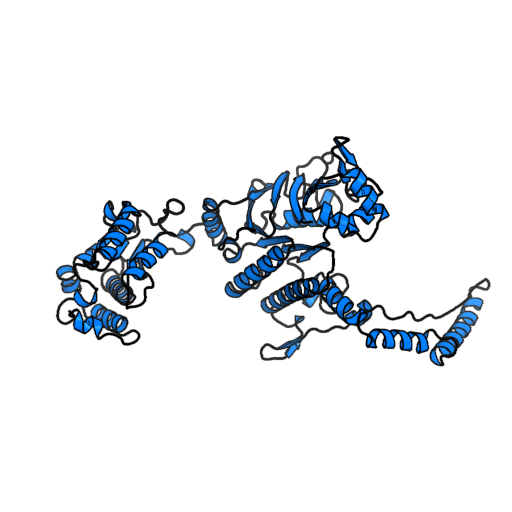 -5.596 -35.133 1.00 82.81 468 GLY A CA 1
ATOM 3711 C C . GLY A 1 468 ? 0.733 -4.357 -34.897 1.00 82.81 468 GLY A C 1
ATOM 3712 O O . GLY A 1 468 ? 0.400 -3.530 -34.049 1.00 82.81 468 GLY A O 1
ATOM 3713 N N . TYR A 1 469 ? 1.807 -4.196 -35.674 1.00 84.38 469 TYR A N 1
ATOM 3714 C CA . TYR A 1 469 ? 2.779 -3.109 -35.539 1.00 84.38 469 TYR A CA 1
ATOM 3715 C C . TYR A 1 469 ? 3.044 -2.392 -36.873 1.00 84.38 469 TYR A C 1
ATOM 3717 O O . TYR A 1 469 ? 4.168 -2.403 -37.378 1.00 84.38 469 TYR A O 1
ATOM 3725 N N . PRO A 1 470 ? 2.029 -1.736 -37.466 1.00 81.12 470 PRO A N 1
ATOM 3726 C CA . PRO A 1 470 ? 2.156 -1.141 -38.796 1.00 81.12 470 PRO A CA 1
ATOM 3727 C C . PRO A 1 470 ? 3.218 -0.033 -38.857 1.00 81.12 470 PRO A C 1
ATOM 3729 O O . PRO A 1 470 ? 3.888 0.107 -39.878 1.00 81.12 470 PRO A O 1
ATOM 3732 N N . TYR A 1 471 ? 3.419 0.704 -37.758 1.00 79.38 471 TYR A N 1
ATOM 3733 C CA . TYR A 1 471 ? 4.422 1.771 -37.656 1.00 79.38 471 TYR A CA 1
ATOM 3734 C C . TYR A 1 471 ? 5.853 1.244 -37.867 1.00 79.38 471 TYR A C 1
ATOM 3736 O O . TYR A 1 471 ? 6.633 1.878 -38.568 1.00 79.38 471 TYR A O 1
ATOM 3744 N N . LEU A 1 472 ? 6.147 0.004 -37.442 1.00 83.44 472 LEU A N 1
ATOM 3745 C CA . LEU A 1 472 ? 7.464 -0.603 -37.659 1.00 83.44 472 LEU A CA 1
ATOM 3746 C C . LEU A 1 472 ? 7.818 -0.750 -39.151 1.00 83.44 472 LEU A C 1
ATOM 3748 O O . LEU A 1 472 ? 8.987 -0.716 -39.528 1.00 83.44 472 LEU A O 1
ATOM 3752 N N . SER A 1 473 ? 6.806 -0.936 -40.010 1.00 70.75 473 SER A N 1
ATOM 3753 C CA . SER A 1 473 ? 6.989 -1.058 -41.463 1.00 70.75 473 SER A CA 1
ATOM 3754 C C . SER A 1 473 ? 6.997 0.290 -42.190 1.00 70.75 473 SER A C 1
ATOM 3756 O O . SER A 1 473 ? 7.557 0.372 -43.280 1.00 70.75 473 SER A O 1
ATOM 3758 N N . VAL A 1 474 ? 6.351 1.317 -41.635 1.00 64.38 474 VAL A N 1
ATOM 3759 C CA . VAL A 1 474 ? 6.235 2.644 -42.263 1.00 64.38 474 VAL A CA 1
ATOM 3760 C C . VAL A 1 474 ? 7.462 3.503 -41.953 1.00 64.38 474 VAL A C 1
ATOM 3762 O O . VAL A 1 474 ? 7.965 4.175 -42.850 1.00 64.38 474 VAL A O 1
ATOM 3765 N N . ASP A 1 475 ? 7.997 3.398 -40.736 1.00 60.25 475 ASP A N 1
ATOM 3766 C CA . ASP A 1 475 ? 9.047 4.285 -40.221 1.00 60.25 475 ASP A CA 1
ATOM 3767 C C . ASP A 1 475 ? 10.468 3.695 -40.338 1.00 60.25 475 ASP A C 1
ATOM 3769 O O . ASP A 1 475 ? 11.390 4.158 -39.677 1.00 60.25 475 ASP A O 1
ATOM 3773 N N . GLN A 1 476 ? 10.668 2.661 -41.173 1.00 74.69 476 GLN A N 1
ATOM 3774 C CA . GLN A 1 476 ? 11.958 1.955 -41.338 1.00 74.69 476 GLN A CA 1
ATOM 3775 C C . GLN A 1 476 ? 12.568 1.461 -40.009 1.00 74.69 476 GLN A C 1
ATOM 3777 O O . GLN A 1 476 ? 13.777 1.521 -39.788 1.00 74.69 476 GLN A O 1
ATOM 3782 N N . GLN A 1 477 ? 11.712 0.960 -39.120 1.00 88.56 477 GLN A N 1
ATOM 3783 C CA . GLN A 1 477 ? 12.081 0.471 -37.790 1.00 88.56 477 GLN A CA 1
ATOM 3784 C C . GLN A 1 477 ? 12.180 -1.059 -37.720 1.00 88.56 477 GLN A C 1
ATOM 3786 O O . GLN A 1 477 ? 12.605 -1.587 -36.700 1.00 88.56 477 GLN A O 1
ATOM 3791 N N . LEU A 1 478 ? 11.785 -1.794 -38.765 1.00 91.62 478 LEU A N 1
ATOM 3792 C CA . LEU A 1 478 ? 11.918 -3.251 -38.846 1.00 91.62 478 LEU A CA 1
ATOM 3793 C C . LEU A 1 478 ? 12.938 -3.647 -39.914 1.00 91.62 478 LEU A C 1
ATOM 3795 O O . LEU A 1 478 ? 12.723 -3.411 -41.103 1.00 91.62 478 LEU A O 1
ATOM 3799 N N . PHE A 1 479 ? 13.994 -4.326 -39.484 1.00 92.69 479 PHE A N 1
ATOM 3800 C CA . PHE A 1 479 ? 15.045 -4.882 -40.325 1.00 92.69 479 PHE A CA 1
ATOM 3801 C C . PHE A 1 479 ? 14.981 -6.407 -40.273 1.00 92.69 479 PHE A C 1
ATOM 3803 O O . PHE A 1 479 ? 14.787 -6.995 -39.212 1.00 92.69 479 PHE A O 1
ATOM 3810 N N . ILE A 1 480 ? 15.125 -7.052 -41.428 1.00 90.50 480 ILE A N 1
ATOM 3811 C CA . ILE A 1 480 ? 15.127 -8.512 -41.545 1.00 90.50 480 ILE A CA 1
ATOM 3812 C C . ILE A 1 480 ? 16.455 -8.913 -42.162 1.00 90.50 480 ILE A C 1
ATOM 3814 O O . ILE A 1 480 ? 16.808 -8.412 -43.234 1.00 90.50 480 ILE A O 1
ATOM 3818 N N . LEU A 1 481 ? 17.181 -9.813 -41.507 1.00 91.56 481 LEU A N 1
ATOM 3819 C CA . LEU A 1 481 ? 18.401 -10.370 -42.064 1.00 91.56 481 LEU A CA 1
ATOM 3820 C C . LEU A 1 481 ? 18.112 -11.096 -43.388 1.00 91.56 481 LEU A C 1
ATOM 3822 O O . LEU A 1 481 ? 17.055 -11.701 -43.559 1.00 91.56 481 LEU A O 1
ATOM 3826 N N . PRO A 1 482 ? 19.061 -11.111 -44.337 1.00 91.06 482 PRO A N 1
ATOM 3827 C CA . PRO A 1 482 ? 18.930 -11.902 -45.560 1.00 91.06 482 PRO A CA 1
ATOM 3828 C C . PRO A 1 482 ? 19.185 -13.404 -45.325 1.00 91.06 482 PRO A C 1
ATOM 3830 O O . PRO A 1 482 ? 19.216 -14.181 -46.280 1.00 91.06 482 PRO A O 1
ATOM 3833 N N . LYS A 1 483 ? 19.423 -13.805 -44.071 1.00 91.50 483 LYS A N 1
ATOM 3834 C CA . LYS A 1 483 ? 19.783 -15.151 -43.620 1.00 91.50 483 LYS A CA 1
ATOM 3835 C C . LYS A 1 483 ? 18.964 -15.534 -42.389 1.00 91.50 483 LYS A C 1
ATOM 3837 O O . LYS A 1 483 ? 18.407 -14.664 -41.725 1.00 91.50 483 LYS A O 1
ATOM 3842 N N . HIS A 1 484 ? 18.896 -16.830 -42.099 1.00 87.69 484 HIS A N 1
ATOM 3843 C CA . HIS A 1 484 ? 18.100 -17.373 -40.993 1.00 87.69 484 HIS A CA 1
ATOM 3844 C C . HIS A 1 484 ? 18.761 -17.232 -39.616 1.00 87.69 484 HIS A C 1
ATOM 3846 O O . HIS A 1 484 ? 18.132 -17.577 -38.620 1.00 87.69 484 HIS A O 1
ATOM 3852 N N . SER A 1 485 ? 20.002 -16.744 -39.565 1.00 88.88 485 SER A N 1
ATOM 3853 C CA . SER A 1 485 ? 20.670 -16.309 -38.343 1.00 88.88 485 SER A CA 1
ATOM 3854 C C . SER A 1 485 ? 21.774 -15.298 -38.666 1.00 88.88 485 SER A C 1
ATOM 3856 O O . SER A 1 485 ? 22.243 -15.210 -39.810 1.00 88.88 485 SER A O 1
ATOM 3858 N N . ILE A 1 486 ? 22.231 -14.553 -37.658 1.00 90.94 486 ILE A N 1
ATOM 3859 C CA . ILE A 1 486 ? 23.347 -13.613 -37.813 1.00 90.94 486 ILE A CA 1
ATOM 3860 C C . ILE A 1 486 ? 24.683 -14.309 -38.098 1.00 90.94 486 ILE A C 1
ATOM 3862 O O . ILE A 1 486 ? 25.509 -13.761 -38.826 1.00 90.94 486 ILE A O 1
ATOM 3866 N N . GLU A 1 487 ? 24.888 -15.535 -37.604 1.00 93.56 487 GLU A N 1
ATOM 3867 C CA . GLU A 1 487 ? 26.118 -16.300 -37.846 1.00 93.56 487 GLU A CA 1
ATOM 3868 C C . GLU A 1 487 ? 26.280 -16.698 -39.323 1.00 93.56 487 GLU A C 1
ATOM 3870 O O . GLU A 1 487 ? 27.398 -16.762 -39.839 1.00 93.56 487 GLU A O 1
ATOM 3875 N N . GLU A 1 488 ? 25.167 -16.900 -40.035 1.00 92.75 488 GLU A N 1
ATOM 3876 C CA . GLU A 1 488 ? 25.156 -17.098 -41.491 1.00 92.75 488 GLU A CA 1
ATOM 3877 C C . GLU A 1 488 ? 25.401 -15.804 -42.284 1.00 92.75 488 GLU A C 1
ATOM 3879 O O . GLU A 1 488 ? 25.606 -15.842 -43.502 1.00 92.75 488 GLU A O 1
ATOM 3884 N N . TYR A 1 489 ? 25.344 -14.652 -41.611 1.00 94.81 489 TYR A N 1
ATOM 3885 C CA . TYR A 1 489 ? 25.449 -13.328 -42.216 1.00 94.81 489 TYR A CA 1
ATOM 3886 C C . TYR A 1 489 ? 26.783 -12.618 -41.944 1.00 94.81 489 TYR A C 1
ATOM 3888 O O . TYR A 1 489 ? 27.047 -11.574 -42.538 1.00 94.81 489 TYR A O 1
ATOM 3896 N N . TYR A 1 490 ? 27.651 -13.170 -41.093 1.00 95.00 490 TYR A N 1
ATOM 3897 C CA . TYR A 1 490 ? 28.996 -12.625 -40.892 1.00 95.00 490 TYR A CA 1
ATOM 3898 C C . TYR A 1 490 ? 29.827 -12.644 -42.186 1.00 95.00 490 TYR A C 1
ATOM 3900 O O . TYR A 1 490 ? 29.652 -13.546 -43.011 1.00 95.00 490 TYR A O 1
ATOM 3908 N N . PRO A 1 491 ? 30.761 -11.693 -42.378 1.00 92.94 491 PRO A N 1
ATOM 3909 C CA . PRO A 1 491 ? 31.671 -11.712 -43.517 1.00 92.94 491 PRO A CA 1
ATOM 3910 C C . PRO A 1 491 ? 32.694 -12.842 -43.410 1.00 92.94 491 PRO A C 1
ATOM 3912 O O . PRO A 1 491 ? 32.977 -13.359 -42.327 1.00 92.94 491 PRO A O 1
ATOM 3915 N N . ALA A 1 492 ? 33.302 -13.202 -44.539 1.00 89.19 492 ALA A N 1
ATOM 3916 C CA . ALA A 1 492 ? 34.415 -14.145 -44.543 1.00 89.19 492 ALA A CA 1
ATOM 3917 C C . ALA A 1 492 ? 35.608 -13.571 -43.742 1.00 89.19 492 ALA A C 1
ATOM 3919 O O . ALA A 1 492 ? 35.889 -12.378 -43.864 1.00 89.19 492 ALA A O 1
ATOM 3920 N N . PRO A 1 493 ? 36.340 -14.390 -42.960 1.00 90.94 493 PRO A N 1
ATOM 3921 C CA . PRO A 1 493 ? 36.262 -15.853 -42.869 1.00 90.94 493 PRO A CA 1
ATOM 3922 C C . PRO A 1 493 ? 35.254 -16.390 -41.833 1.00 90.94 493 PRO A C 1
ATOM 3924 O O . PRO A 1 493 ? 35.205 -17.599 -41.621 1.00 90.94 493 PRO A O 1
ATOM 3927 N N . TRP A 1 494 ? 34.470 -15.529 -41.182 1.00 93.75 494 TRP A N 1
ATOM 3928 C CA . TRP A 1 494 ? 33.586 -15.899 -40.070 1.00 93.75 494 TRP A CA 1
ATOM 3929 C C . TRP A 1 494 ? 32.171 -16.330 -40.494 1.00 93.75 494 TRP A C 1
ATOM 3931 O O . TRP A 1 494 ? 31.330 -16.636 -39.653 1.00 93.75 494 TRP A O 1
ATOM 3941 N N . THR A 1 495 ? 31.868 -16.357 -41.791 1.00 93.06 495 THR A N 1
ATOM 3942 C CA . THR A 1 495 ? 30.574 -16.847 -42.279 1.00 93.06 495 THR A CA 1
ATOM 3943 C C . THR A 1 495 ? 30.389 -18.326 -41.935 1.00 93.06 495 THR A C 1
ATOM 3945 O O . THR A 1 495 ? 31.237 -19.152 -42.281 1.00 93.06 495 THR A O 1
ATOM 3948 N N . LYS A 1 496 ? 29.257 -18.674 -41.315 1.00 91.94 496 LYS A N 1
ATOM 3949 C CA . LYS A 1 496 ? 28.844 -20.063 -41.075 1.00 91.94 496 LYS A CA 1
ATOM 3950 C C . LYS A 1 496 ? 27.754 -20.507 -42.041 1.00 91.94 496 LYS A C 1
ATOM 3952 O O . LYS A 1 496 ? 26.999 -19.695 -42.564 1.00 91.94 496 LYS A O 1
ATOM 3957 N N . ASN A 1 497 ? 27.667 -21.808 -42.296 1.00 91.19 497 ASN A N 1
ATOM 3958 C CA . ASN A 1 497 ? 26.512 -22.396 -42.972 1.00 91.19 497 ASN A CA 1
ATOM 3959 C C . ASN A 1 497 ? 25.474 -22.919 -41.960 1.00 91.19 497 ASN A C 1
ATOM 3961 O O . ASN A 1 497 ? 25.764 -23.095 -40.777 1.00 91.19 497 ASN A O 1
ATOM 3965 N N . ALA A 1 498 ? 24.261 -23.203 -42.437 1.00 85.50 498 ALA A N 1
ATOM 3966 C CA . ALA A 1 498 ? 23.142 -23.611 -41.588 1.00 85.50 498 ALA A CA 1
ATOM 3967 C C . ALA A 1 498 ? 23.371 -24.918 -40.801 1.00 85.50 498 ALA A C 1
ATOM 3969 O O . ALA A 1 498 ? 22.697 -25.138 -39.792 1.00 85.50 498 ALA A O 1
ATOM 3970 N N . ASP A 1 499 ? 24.260 -25.805 -41.260 1.00 84.81 499 ASP A N 1
ATOM 3971 C CA . ASP A 1 499 ? 24.598 -27.035 -40.537 1.00 84.81 499 ASP A CA 1
ATOM 3972 C C . ASP A 1 499 ? 25.604 -26.730 -39.419 1.00 84.81 499 ASP A C 1
ATOM 3974 O O . ASP A 1 499 ? 25.383 -27.129 -38.278 1.00 84.81 499 ASP A O 1
ATOM 3978 N N . GLU A 1 500 ? 26.623 -25.906 -39.687 1.00 87.12 500 GLU A N 1
ATOM 3979 C CA . GLU A 1 500 ? 27.567 -25.450 -38.658 1.00 87.12 500 GLU A CA 1
ATOM 3980 C C . GLU A 1 500 ? 26.866 -24.675 -37.532 1.00 87.12 500 GLU A C 1
ATOM 3982 O O . GLU A 1 500 ? 27.173 -24.881 -36.361 1.00 87.12 500 GLU A O 1
ATOM 3987 N N . VAL A 1 501 ? 25.895 -23.811 -37.856 1.00 85.06 501 VAL A N 1
ATOM 3988 C CA . VAL A 1 501 ? 25.119 -23.065 -36.845 1.00 85.06 501 VAL A CA 1
ATOM 3989 C C . VAL A 1 501 ? 24.261 -24.001 -35.989 1.00 85.06 501 VAL A C 1
ATOM 3991 O O . VAL A 1 501 ? 24.073 -23.745 -34.795 1.00 85.06 501 VAL A O 1
ATOM 3994 N N . ARG A 1 502 ? 23.752 -25.096 -36.572 1.00 82.75 502 ARG A N 1
ATOM 3995 C CA . ARG A 1 502 ? 22.997 -26.134 -35.851 1.00 82.75 502 ARG A CA 1
ATOM 3996 C C . ARG A 1 502 ? 23.886 -26.979 -34.940 1.00 82.75 502 ARG A C 1
ATOM 3998 O O . ARG A 1 502 ? 23.416 -27.425 -33.900 1.00 82.75 502 ARG A O 1
ATOM 4005 N N . GLU A 1 503 ? 25.158 -27.151 -35.283 1.00 84.31 503 GLU A N 1
ATOM 4006 C CA . GLU A 1 503 ? 26.146 -27.850 -34.451 1.00 84.31 503 GLU A CA 1
ATOM 4007 C C . GLU A 1 503 ? 26.643 -27.014 -33.255 1.00 84.31 503 GLU A C 1
ATOM 4009 O O . GLU A 1 503 ? 27.245 -27.555 -32.325 1.00 84.31 503 GLU A O 1
ATOM 4014 N N . MET A 1 504 ? 26.360 -25.705 -33.217 1.00 82.88 504 MET A N 1
ATOM 4015 C CA . MET A 1 504 ? 26.707 -24.814 -32.100 1.00 82.88 504 MET A CA 1
ATOM 4016 C C . MET A 1 504 ? 25.733 -24.950 -30.914 1.00 82.88 504 MET A C 1
ATOM 4018 O O . MET A 1 504 ? 25.064 -23.989 -30.526 1.00 82.88 504 MET A O 1
ATOM 4022 N N . THR A 1 505 ? 25.651 -26.146 -30.327 1.00 73.81 505 THR A N 1
ATOM 4023 C CA . THR A 1 505 ? 24.734 -26.475 -29.218 1.00 73.81 505 THR A CA 1
ATOM 4024 C C . THR A 1 505 ? 25.321 -26.211 -27.826 1.00 73.81 505 THR A C 1
ATOM 4026 O O . THR A 1 505 ? 24.640 -26.402 -26.818 1.00 73.81 505 THR A O 1
ATOM 4029 N N . GLY A 1 506 ? 26.594 -25.810 -27.730 1.00 70.31 506 GLY A N 1
ATOM 4030 C CA . GLY A 1 506 ? 27.258 -25.549 -26.454 1.00 70.31 506 GLY A CA 1
ATOM 4031 C C . GLY A 1 506 ? 26.677 -24.327 -25.719 1.00 70.31 506 GLY A C 1
ATOM 4032 O O . GLY A 1 506 ? 26.387 -23.312 -26.363 1.00 70.31 506 GLY A O 1
ATOM 4033 N N . PRO A 1 507 ? 26.552 -24.355 -24.374 1.00 68.25 507 PRO A N 1
ATOM 4034 C CA . PRO A 1 507 ? 26.099 -23.200 -23.601 1.00 68.25 507 PRO A CA 1
ATOM 4035 C C . PRO A 1 507 ? 26.966 -21.967 -23.890 1.00 68.25 507 PRO A C 1
ATOM 4037 O O . PRO A 1 507 ? 28.157 -21.953 -23.595 1.00 68.25 507 PRO A O 1
ATOM 4040 N N . GLY A 1 508 ? 26.372 -20.930 -24.487 1.00 76.25 508 GLY A N 1
ATOM 4041 C CA . GLY A 1 508 ? 27.072 -19.681 -24.807 1.00 76.25 508 GLY A CA 1
ATOM 4042 C C . GLY A 1 508 ? 28.034 -19.747 -25.999 1.00 76.25 508 GLY A C 1
ATOM 4043 O O . GLY A 1 508 ? 28.703 -18.754 -26.262 1.00 76.25 508 GLY A O 1
ATOM 4044 N N . GLN A 1 509 ? 28.086 -20.850 -26.755 1.00 85.06 509 GLN A N 1
ATOM 4045 C CA . GLN A 1 509 ? 28.996 -21.001 -27.900 1.00 85.06 509 GLN A CA 1
ATOM 4046 C C . GLN A 1 509 ? 28.727 -19.961 -29.001 1.00 85.06 509 GLN A C 1
ATOM 4048 O O . GLN A 1 509 ? 29.660 -19.329 -29.487 1.00 85.06 509 GLN A O 1
ATOM 4053 N N . LYS A 1 510 ? 27.450 -19.719 -29.336 1.00 87.31 510 LYS A N 1
ATOM 4054 C CA . LYS A 1 510 ? 27.039 -18.665 -30.285 1.00 87.31 510 LYS A CA 1
ATOM 4055 C C . LYS A 1 510 ? 27.405 -17.260 -29.806 1.00 87.31 510 LYS A C 1
ATOM 4057 O O . LYS A 1 510 ? 27.866 -16.441 -30.587 1.00 87.31 510 LYS A O 1
ATOM 4062 N N . VAL A 1 511 ? 27.248 -16.994 -28.508 1.00 87.69 511 VAL A N 1
ATOM 4063 C CA . VAL A 1 511 ? 27.572 -15.692 -27.900 1.00 87.69 511 VAL A CA 1
ATOM 4064 C C . VAL A 1 511 ? 29.084 -15.452 -27.889 1.00 87.69 511 VAL A C 1
ATOM 4066 O O . VAL A 1 511 ? 29.534 -14.367 -28.242 1.00 87.69 511 VAL A O 1
ATOM 4069 N N . GLY A 1 512 ? 29.874 -16.470 -27.534 1.00 87.81 512 GLY A N 1
ATOM 4070 C CA . GLY A 1 512 ? 31.334 -16.404 -27.591 1.00 87.81 512 GLY A CA 1
ATOM 4071 C C . GLY A 1 512 ? 31.834 -16.149 -29.011 1.00 87.81 512 GLY A C 1
ATOM 4072 O O . GLY A 1 512 ? 32.664 -15.266 -29.208 1.00 87.81 512 GLY A O 1
ATOM 4073 N N . TYR A 1 513 ? 31.259 -16.846 -29.996 1.00 93.19 513 TYR A N 1
ATOM 4074 C CA . TYR A 1 513 ? 31.582 -16.635 -31.404 1.00 93.19 513 TYR A CA 1
ATOM 4075 C C . TYR A 1 513 ? 31.210 -15.228 -31.880 1.00 93.19 513 TYR A C 1
ATOM 4077 O O . TYR A 1 513 ? 32.042 -14.534 -32.449 1.00 93.19 513 TYR A O 1
ATOM 4085 N N . ALA A 1 514 ? 30.001 -14.756 -31.571 1.00 92.88 514 ALA A N 1
ATOM 4086 C CA . ALA A 1 514 ? 29.578 -13.391 -31.871 1.00 92.88 514 ALA A CA 1
ATOM 4087 C C . ALA A 1 514 ? 30.544 -12.337 -31.301 1.00 92.88 514 ALA A C 1
ATOM 4089 O O . ALA A 1 514 ? 30.872 -11.368 -31.983 1.00 92.88 514 ALA A O 1
ATOM 4090 N N . SER A 1 515 ? 31.039 -12.543 -30.076 1.00 92.19 515 SER A N 1
ATOM 4091 C CA . SER A 1 515 ? 32.028 -11.660 -29.451 1.00 92.19 515 SER A CA 1
ATOM 4092 C C . SER A 1 515 ? 33.387 -11.711 -30.160 1.00 92.19 515 SER A C 1
ATOM 4094 O O . SER A 1 515 ? 33.992 -10.666 -30.393 1.00 92.19 515 SER A O 1
ATOM 4096 N N . GLU A 1 516 ? 33.864 -12.899 -30.545 1.00 94.25 516 GLU A N 1
ATOM 4097 C CA . GLU A 1 516 ? 35.097 -13.078 -31.328 1.00 94.25 516 GLU A CA 1
ATOM 4098 C C . GLU A 1 516 ? 35.015 -12.313 -32.655 1.00 94.25 516 GLU A C 1
ATOM 4100 O O . GLU A 1 516 ? 35.823 -11.416 -32.906 1.00 94.25 516 GLU A O 1
ATOM 4105 N N . VAL A 1 517 ? 33.967 -12.568 -33.446 1.00 95.62 517 VAL A N 1
ATOM 4106 C CA . VAL A 1 517 ? 33.751 -11.895 -34.735 1.00 95.62 517 VAL A CA 1
ATOM 4107 C C . VAL A 1 517 ? 33.641 -10.385 -34.546 1.00 95.62 517 VAL A C 1
ATOM 4109 O O . VAL A 1 517 ? 34.309 -9.624 -35.244 1.00 95.62 517 VAL A O 1
ATOM 4112 N N . ALA A 1 518 ? 32.844 -9.926 -33.577 1.00 94.19 518 ALA A N 1
ATOM 4113 C CA . ALA A 1 518 ? 32.646 -8.501 -33.339 1.00 94.19 518 ALA A CA 1
ATOM 4114 C C . ALA A 1 518 ? 33.911 -7.773 -32.876 1.00 94.19 518 ALA A C 1
ATOM 4116 O O . ALA A 1 518 ? 33.970 -6.557 -33.036 1.00 94.19 518 ALA A O 1
ATOM 4117 N N . ASN A 1 519 ? 34.909 -8.464 -32.313 1.00 94.12 519 ASN A N 1
ATOM 4118 C CA . ASN A 1 519 ? 36.191 -7.873 -31.920 1.00 94.12 519 ASN A CA 1
ATOM 4119 C C . ASN A 1 519 ? 37.215 -7.839 -33.064 1.00 94.12 519 ASN A C 1
ATOM 4121 O O . ASN A 1 519 ? 38.071 -6.951 -33.082 1.00 94.12 519 ASN A O 1
ATOM 4125 N N . GLU A 1 520 ? 37.133 -8.765 -34.019 1.00 95.06 520 GLU A N 1
ATOM 4126 C CA . GLU A 1 520 ? 38.110 -8.886 -35.108 1.00 95.06 520 GLU A CA 1
ATOM 4127 C C . GLU A 1 520 ? 37.671 -8.212 -36.412 1.00 95.06 520 GLU A C 1
ATOM 4129 O O . GLU A 1 520 ? 38.516 -7.688 -37.141 1.00 95.06 520 GLU A O 1
ATOM 4134 N N . ILE A 1 521 ? 36.364 -8.166 -36.692 1.00 95.56 521 ILE A N 1
ATOM 4135 C CA . ILE A 1 521 ? 35.812 -7.538 -37.898 1.00 95.56 521 ILE A CA 1
ATOM 4136 C C . ILE A 1 521 ? 36.249 -6.070 -38.012 1.00 95.56 521 ILE A C 1
ATOM 4138 O O . ILE A 1 521 ? 36.392 -5.368 -37.002 1.00 95.56 521 ILE A O 1
ATOM 4142 N N . THR A 1 522 ? 36.464 -5.598 -39.243 1.00 95.38 522 THR A N 1
ATOM 4143 C CA . THR A 1 522 ? 36.784 -4.194 -39.540 1.00 95.38 522 THR A CA 1
ATOM 4144 C C . THR A 1 522 ? 35.517 -3.393 -39.841 1.00 95.38 522 THR A C 1
ATOM 4146 O O . THR A 1 522 ? 34.517 -3.950 -40.290 1.00 95.38 522 THR A O 1
ATOM 4149 N N . LEU A 1 523 ? 35.552 -2.070 -39.639 1.00 93.62 523 LEU A N 1
ATOM 4150 C CA . LEU A 1 523 ? 34.416 -1.200 -39.972 1.00 93.62 523 LEU A CA 1
ATOM 4151 C C . LEU A 1 523 ? 34.051 -1.290 -41.463 1.00 93.62 523 LEU A C 1
ATOM 4153 O O . LEU A 1 523 ? 32.878 -1.362 -41.811 1.00 93.62 523 LEU A O 1
ATOM 4157 N N . GLN A 1 524 ? 35.062 -1.340 -42.335 1.00 93.81 524 GLN A N 1
ATOM 4158 C CA . GLN A 1 524 ? 34.862 -1.432 -43.779 1.00 93.81 524 GLN A CA 1
ATOM 4159 C C . GLN A 1 524 ? 34.163 -2.739 -44.170 1.00 93.81 524 GLN A C 1
ATOM 4161 O O . GLN A 1 524 ? 33.220 -2.707 -44.959 1.00 93.81 524 GLN A O 1
ATOM 4166 N N . ASP A 1 525 ? 34.596 -3.873 -43.613 1.00 93.00 525 ASP A N 1
ATOM 4167 C CA . ASP A 1 525 ? 33.970 -5.167 -43.892 1.00 93.00 525 ASP A CA 1
ATOM 4168 C C . ASP A 1 525 ? 32.559 -5.245 -43.312 1.00 93.00 525 ASP A C 1
ATOM 4170 O O . ASP A 1 525 ? 31.653 -5.736 -43.981 1.00 93.00 525 ASP A O 1
ATOM 4174 N N . PHE A 1 526 ? 32.352 -4.709 -42.105 1.00 95.62 526 PHE A N 1
ATOM 4175 C CA . PHE A 1 526 ? 31.037 -4.632 -41.478 1.00 95.62 526 PHE A CA 1
ATOM 4176 C C . PHE A 1 526 ? 30.044 -3.832 -42.334 1.00 95.62 526 PHE A C 1
ATOM 4178 O O . PHE A 1 526 ? 28.989 -4.351 -42.693 1.00 95.62 526 PHE A O 1
ATOM 4185 N N . GLU A 1 527 ? 30.380 -2.601 -42.725 1.00 92.56 527 GLU A N 1
ATOM 4186 C CA . GLU A 1 527 ? 29.461 -1.755 -43.496 1.00 92.56 527 GLU A CA 1
ATOM 4187 C C . GLU A 1 527 ? 29.245 -2.253 -44.931 1.00 92.56 527 GLU A C 1
ATOM 4189 O O . GLU A 1 527 ? 28.154 -2.087 -45.477 1.00 92.56 527 GLU A O 1
ATOM 4194 N N . ALA A 1 528 ? 30.259 -2.870 -45.549 1.00 93.44 528 ALA A N 1
ATOM 4195 C CA . ALA A 1 528 ? 30.159 -3.361 -46.922 1.00 93.44 528 ALA A CA 1
ATOM 4196 C C . ALA A 1 528 ? 29.440 -4.714 -47.029 1.00 93.44 528 ALA A C 1
ATOM 4198 O O . ALA A 1 528 ? 28.708 -4.940 -47.993 1.00 93.44 528 ALA A O 1
ATOM 4199 N N . GLN A 1 529 ? 29.666 -5.624 -46.077 1.00 93.81 529 GLN A N 1
ATOM 4200 C CA . GLN A 1 529 ? 29.201 -7.013 -46.166 1.00 93.81 529 GLN A CA 1
ATOM 4201 C C . GLN A 1 529 ? 28.005 -7.311 -45.254 1.00 93.81 529 GLN A C 1
ATOM 4203 O O . GLN A 1 529 ? 27.290 -8.276 -45.510 1.00 93.81 529 GLN A O 1
ATOM 4208 N N . MET A 1 530 ? 27.733 -6.467 -44.249 1.00 96.38 530 MET A N 1
ATOM 4209 C CA . MET A 1 530 ? 26.560 -6.578 -43.372 1.00 96.38 530 MET A CA 1
ATOM 4210 C C . MET A 1 530 ? 25.638 -5.337 -43.420 1.00 96.38 530 MET A C 1
ATOM 4212 O O . MET A 1 530 ? 25.219 -4.848 -42.365 1.00 96.38 530 MET A O 1
ATOM 4216 N N . PRO A 1 531 ? 25.234 -4.835 -44.609 1.00 94.44 531 PRO A N 1
ATOM 4217 C CA . PRO A 1 531 ? 24.512 -3.564 -44.747 1.00 94.44 531 PRO A CA 1
ATOM 4218 C C . PRO A 1 531 ? 23.205 -3.495 -43.946 1.00 94.44 531 PRO A C 1
ATOM 4220 O O . PRO A 1 531 ? 22.946 -2.485 -43.310 1.00 94.44 531 PRO A O 1
ATOM 4223 N N . VAL A 1 532 ? 22.420 -4.580 -43.877 1.00 95.06 532 VAL A N 1
ATOM 4224 C CA . VAL A 1 532 ? 21.176 -4.619 -43.074 1.00 95.06 532 VAL A CA 1
ATOM 4225 C C . VAL A 1 532 ? 21.414 -4.305 -41.590 1.00 95.06 532 VAL A C 1
ATOM 4227 O O . VAL A 1 532 ? 20.632 -3.578 -40.983 1.00 95.06 532 VAL A O 1
ATOM 4230 N N . VAL A 1 533 ? 22.492 -4.833 -40.998 1.00 95.06 533 VAL A N 1
ATOM 4231 C CA . VAL A 1 533 ? 22.812 -4.592 -39.580 1.00 95.06 533 VAL A CA 1
ATOM 4232 C C . VA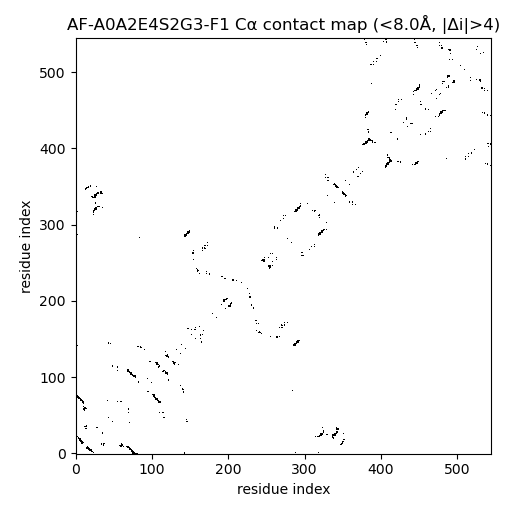L A 1 533 ? 23.383 -3.185 -39.400 1.00 95.06 533 VAL A C 1
ATOM 4234 O O . VAL A 1 533 ? 23.036 -2.506 -38.436 1.00 95.06 533 VAL A O 1
ATOM 4237 N N . ALA A 1 534 ? 24.201 -2.712 -40.345 1.00 94.69 534 ALA A N 1
ATOM 4238 C CA . ALA A 1 534 ? 24.702 -1.339 -40.337 1.00 94.69 534 ALA A CA 1
ATOM 4239 C C . ALA A 1 534 ? 23.557 -0.312 -40.434 1.00 94.69 534 ALA A C 1
ATOM 4241 O O . ALA A 1 534 ? 23.509 0.638 -39.654 1.00 94.69 534 ALA A O 1
ATOM 4242 N N . ASP A 1 535 ? 22.596 -0.529 -41.331 1.00 94.50 535 ASP A N 1
ATOM 4243 C CA . ASP A 1 535 ? 21.436 0.345 -41.512 1.00 94.50 535 ASP A CA 1
ATOM 4244 C C . ASP A 1 535 ? 20.482 0.285 -40.314 1.00 94.50 535 ASP A C 1
ATOM 4246 O O . ASP A 1 535 ? 19.956 1.318 -39.905 1.00 94.50 535 ASP A O 1
ATOM 4250 N N . CYS A 1 536 ? 20.332 -0.884 -39.679 1.00 94.69 536 CYS A N 1
ATOM 4251 C CA . CYS A 1 536 ? 19.620 -1.020 -38.408 1.00 94.69 536 CYS A CA 1
ATOM 4252 C C . CYS A 1 536 ? 20.229 -0.125 -37.315 1.00 94.69 536 CYS A C 1
ATOM 4254 O O . CYS A 1 536 ? 19.505 0.596 -36.626 1.00 94.69 536 CYS A O 1
ATOM 4256 N N . ILE A 1 537 ? 21.560 -0.134 -37.164 1.00 94.12 537 ILE A N 1
ATOM 4257 C CA . ILE A 1 537 ? 22.256 0.714 -36.183 1.00 94.12 537 ILE A CA 1
ATOM 4258 C C . ILE A 1 537 ? 22.100 2.195 -36.546 1.00 94.12 537 ILE A C 1
ATOM 4260 O O . ILE A 1 537 ? 21.752 3.000 -35.684 1.00 94.12 537 ILE A O 1
ATOM 4264 N N . ARG A 1 538 ? 22.291 2.566 -37.818 1.00 92.44 538 ARG A N 1
ATOM 4265 C CA . ARG A 1 538 ? 22.140 3.956 -38.284 1.00 92.44 538 ARG A CA 1
ATOM 4266 C C . ARG A 1 538 ? 20.722 4.487 -38.087 1.00 92.44 538 ARG A C 1
ATOM 4268 O O . ARG A 1 538 ? 20.572 5.609 -37.614 1.00 92.44 538 ARG A O 1
ATOM 4275 N N . SER A 1 539 ? 19.701 3.683 -38.387 1.00 92.44 539 SER A N 1
ATOM 4276 C CA . SER A 1 539 ? 18.299 4.028 -38.127 1.00 92.44 539 SER A CA 1
ATOM 4277 C C . SER A 1 539 ? 18.064 4.238 -36.630 1.00 92.44 539 SER A C 1
ATOM 4279 O O . SER A 1 539 ? 17.494 5.248 -36.223 1.00 92.44 539 SER A O 1
ATOM 4281 N N . SER A 1 540 ? 18.619 3.366 -35.780 1.00 91.31 540 SER A N 1
ATOM 4282 C CA . SER A 1 540 ? 18.519 3.528 -34.328 1.00 91.31 540 SER A CA 1
ATOM 4283 C C . SER A 1 540 ? 19.200 4.802 -33.818 1.00 91.31 540 SER A C 1
ATOM 4285 O O . SER A 1 540 ? 18.676 5.421 -32.892 1.00 91.31 540 SER A O 1
ATOM 4287 N N . ILE A 1 541 ? 20.342 5.196 -34.392 1.00 90.44 541 ILE A N 1
ATOM 4288 C CA . ILE A 1 541 ? 21.023 6.465 -34.085 1.00 90.44 541 ILE A CA 1
ATOM 4289 C C . ILE A 1 541 ? 20.160 7.642 -34.538 1.00 90.44 541 ILE A C 1
ATOM 4291 O O . ILE A 1 541 ? 19.939 8.569 -33.766 1.00 90.44 541 ILE A O 1
ATOM 4295 N N . GLN A 1 542 ? 19.640 7.604 -35.764 1.00 89.94 542 GLN A N 1
ATOM 4296 C CA . GLN A 1 542 ? 18.824 8.682 -36.316 1.00 89.94 542 GLN A CA 1
ATOM 4297 C C . GLN A 1 542 ? 17.548 8.904 -35.504 1.00 89.94 542 GLN A C 1
ATOM 4299 O O . GLN A 1 542 ? 17.183 10.041 -35.256 1.00 89.94 542 GLN A O 1
ATOM 4304 N N . LEU A 1 543 ? 16.892 7.831 -35.070 1.00 87.69 543 LEU A N 1
ATOM 4305 C CA . LEU A 1 543 ? 15.663 7.894 -34.283 1.00 87.69 543 LEU A CA 1
ATOM 4306 C C . LEU A 1 543 ? 15.903 8.215 -32.793 1.00 87.69 543 LEU A C 1
ATOM 4308 O O . LEU A 1 543 ? 14.950 8.430 -32.042 1.00 87.69 543 LEU A O 1
ATOM 4312 N N . ALA A 1 544 ? 17.162 8.237 -32.344 1.00 79.81 544 ALA A N 1
ATOM 4313 C CA . ALA A 1 544 ? 17.535 8.623 -30.984 1.00 79.81 544 ALA A CA 1
ATOM 4314 C C . ALA A 1 544 ? 17.569 10.152 -30.767 1.00 79.81 544 ALA A C 1
ATOM 4316 O O . ALA A 1 544 ? 17.573 10.587 -29.609 1.00 79.81 544 ALA A O 1
ATOM 4317 N N . PHE A 1 545 ? 17.600 10.947 -31.846 1.00 69.19 545 PHE A N 1
ATOM 4318 C CA . PHE A 1 545 ? 17.689 12.415 -31.858 1.00 69.19 545 PHE A CA 1
ATOM 4319 C C . PHE A 1 545 ? 16.554 13.026 -32.678 1.00 69.19 545 PHE A C 1
ATOM 4321 O O . PHE A 1 545 ? 16.088 14.120 -32.281 1.00 69.19 545 PHE A O 1
#

Solvent-accessible surface area (backbone atoms only — not comparable to full-atom values): 29897 Å² total; per-residue (Å²): 80,45,62,41,30,45,36,41,29,25,43,41,44,26,59,55,43,76,50,76,51,51,35,31,29,39,40,34,44,64,87,95,21,47,65,67,56,56,54,49,46,54,46,35,56,77,70,30,70,56,95,90,53,54,69,80,77,42,38,18,84,89,55,57,92,87,55,62,35,34,32,37,40,31,32,35,46,40,55,61,31,47,71,66,39,89,49,66,69,61,35,52,53,48,46,73,73,50,58,92,47,44,62,48,43,37,33,27,33,36,78,45,82,71,30,67,48,60,30,36,61,38,81,93,71,76,40,79,38,56,79,84,74,30,69,78,53,45,63,68,57,48,49,47,78,46,70,47,51,72,84,68,47,59,59,80,43,60,46,44,42,92,82,34,66,66,44,48,49,54,43,55,53,51,50,61,61,43,75,73,31,68,68,52,54,51,50,53,51,53,48,41,47,46,47,63,31,78,86,18,76,56,26,43,51,37,47,56,50,17,53,54,51,24,60,59,48,34,77,79,41,79,77,85,67,80,51,80,70,81,67,74,81,81,53,68,74,66,65,42,36,76,53,82,60,72,43,73,85,90,57,80,40,53,41,60,77,46,57,67,38,58,33,48,50,51,55,50,52,50,52,50,51,47,55,56,54,43,66,78,63,74,62,79,79,37,43,35,40,38,31,39,51,70,48,60,68,48,54,71,71,54,34,50,53,49,49,51,55,51,46,54,48,17,75,74,67,29,30,34,38,35,31,37,62,53,46,73,72,58,72,67,86,53,96,55,52,38,45,27,45,31,42,57,58,96,77,35,23,42,64,44,79,56,53,82,68,51,49,56,60,49,39,30,46,57,74,66,56,44,67,72,72,69,67,56,54,56,20,41,40,39,26,47,39,67,28,53,27,46,23,50,52,43,40,36,59,74,76,28,66,71,70,38,62,45,58,41,69,42,49,17,83,42,70,99,84,46,75,78,47,24,61,52,27,42,48,64,63,40,50,75,40,42,28,94,78,32,49,87,36,52,85,25,40,23,36,45,39,55,34,78,60,92,47,72,70,53,49,51,52,52,52,49,51,48,68,74,40,53,62,37,72,73,69,70,21,59,40,62,43,99,30,74,40,69,56,53,46,39,53,84,92,64,46,39,52,78,64,60,60,66,68,52,73,53,92,59,43,54,36,52,50,27,44,53,49,42,70,68,61,48,72,69,53,44,53,72,59,32,46,66,62,46,50,47,51,51,44,31,42,59,43,42,110

Nearest PDB structures (foldseek):
  8u7i-assembly1_D  TM=4.185E-01  e=3.273E-19  Bacillus cereus VD045
  8x5i-assembly1_D  TM=4.053E-01  e=3.655E-19  Bacillus cereus VD045
  8x5i-assembly1_B  TM=3.877E-01  e=2.351E-19  Bacillus cereus VD045
  8sm3-assembly1_A  TM=3.956E-01  e=2.258E-18  Bacillus cereus VD045
  8x5n-assembly1_B  TM=3.804E-01  e=1.764E-16  Bacillus cereus VD045

Foldseek 3Di:
DAFQWKWWDFWAQANIAIDGAFQAEEEAEDPPLCPVSVVVLVVCFLPNDDDVDAQVNTGRPPDDPPDKTKMKTKDFQQLVLLVLFPDPVLSVVCCVQVPPDRIWMKMQICVPVRRPDIWTQGPVVRDTHDPPVCSVVCVSRPFAEQEAAPPDFVVVCAQPDVPHSLSVLVCVLCCLVQVPDVVSVVVQVVVCVQFVDCPHPNVVVQVVVQVVVQVVVCVVVVPDDGGGDHDDRDDVSNVSRNDWDWDPPVDTDTLSPDDRQSRLVVSLVSVLVSLVSCVVVPPPHAYEYEHEASCPSHDLVVLLVSLVSSVVSSVSPHGYYYYHLDLSNLVDDDPRYWYWYWGADPSHIYIDTDDPLCSVQSSCVSVPHDPVVVLQFLEEEEEADLLLQLLLVLLCVPPVVPLLGRYHYHHLDDDPPDPVSRLVSVVVVCCVCPPPSHNPCLLAYAYEYEDFDPDPVSVVVVVVSCVVNVSCVVNVRYFYFPHRDVQCQQDPPSHDDPVVVVVQPDDCSSNVSSNVSSVPDDPVRCCVRVVRSVVNSVSNSVSSD